Protein 4O3T (pdb70)

GO terms:
  GO:0042802 identical protein binding (F, IPI)
  GO:0005515 protein binding (F, IPI)
  GO:0060665 regulation of branching involved in salivary gland morphogenesis by mesenchymal-epithelial signaling (P, IDA)
  GO:0001837 epithelial to mesenchymal transition (P, TAS)
  GO:2000573 positive regulation of DNA biosynthetic process (P, IDA)
  GO:0005576 extracellular region (C, TAS)
  GO:0031093 platelet alpha granule lumen (C, TAS)
  GO:0035729 cellular response to hepatocyte growth factor stimulus (P, IDA)
  GO:0043410 positive regulation of MAPK cascade (P, IDA)
  GO:0042056 chemoattractant activity (F, IDA)
  GO:1901299 negative regulation of hydrogen peroxide-mediated programmed cell death (P, IDA)
  GO:0030335 positive regulation of cell migration (P, IDA)
  GO:0051897 positive regulation of phosphatidylinositol 3-kinase/protein kinase B signal transduction (P, IDA)
  GO:0060326 cell chemotaxis (P, IDA)
  GO:0048012 hepatocyte growth factor receptor signaling pathway (P, IDA)
  GO:0090201 negative regulation of release of cytochrome c from mitochondria (P, IDA)
  GO:0016020 membrane (C, HDA)

Radius of gyration: 28.94 Å; Cα contacts (8 Å, |Δi|>4): 1956; chains: 3; bounding box: 65×66×99 Å

InterPro domains:
  IPR000001 Kringle [PF00051] (128-206)
  IPR000001 Kringle [PF00051] (211-288)
  IPR000001 Kringle [PF00051] (305-383)
  IPR000001 Kringle [PF00051] (391-469)
  IPR000001 Kringle [PS50070] (127-206)
  IPR000001 Kringle [PS50070] (210-288)
  IPR000001 Kringle [PS50070] (304-383)
  IPR000001 Kringle [PS50070] (390-469)
  IPR000001 Kringle [SM00130] (126-208)
  IPR000001 Kringle [SM00130] (209-290)
  IPR000001 Kringle [SM00130] (303-385)
  IPR000001 Kringle [SM00130] (389-471)
  IPR000001 Kringle [cd00108] (126-207)
  IPR000001 Kringle [cd00108] (208-289)
  IPR000001 Kringle [cd00108] (302-384)
  IPR000001 Kringle [cd00108] (388-470)
  IPR001254 Serine proteases, trypsin domain [PF00089] (499-716)
  IPR001254 Serine proteases, trypsin domain [PS50240] (495-721)
  IPR001254 Serine proteases, trypsin domain [SM00020] (494-716)
  IPR001254 Serine proteases, trypsin domain [cd00190] (495-719)

CATH classification: 2.40.10.10 (+1 more: 2.40.10.10)

Secondary structure (DSSP, 8-state):
--TTEEEEEETTEEEEEEEEEETTEEEEEGGG-S-S-TTSEEEEES-SBTT-TT-TTT-EEEEEEEEEE--TT--EEEEEESSPPPPSSS----B---TT----TT-EEEEEESS----SS---B-EEEEEEEE-HHHHHHHTTTS-PPPTTEEEEE-SSS--B--TT-TT-EEEEE-SSSEEEEEEE---SSS--TT-PEEEEEHHHHHHHHHHHH--/-----EEE-SS-EEEEEE-SSEEEEEETTEEEEEETTT--EEEEEE---EEE-SSS-TTS--SGGGS-SS-EEE---EEEEEEE-SSSSEEEEEESSTTT-EEEEEPPTT-TT--SSEEEEE-----S-TT--TT----SS-EEEEEEEETTEEEEEEEE---S---SS----SEEEEEE-TTSS-EE--SGGGEE---GGGTTTS--EEEEEEEETTEEEEEEEEESSSS-SSEEEEEEEEEEETTEEEEEEEEEEEEEE--EEE-EEEEEEEEPPPHHHHHHTT--TT--EEEEEEEEEPTTSSSEEEEEEEEEEEHHHHHHHHH---EEE-TTTS-TTSTTTS----SPEEESSPEEEE-TTTTTTTTS-EEEEEEEEETTEEEEEEEESSSEEEEEE--SS-----SEEEE--SSPEEEEEEEE--TTT--EEEEEETTEEEEEETT-S-STT--SHHHHHTS-GGG--EEETTEEE-GGG-SSS-EESS-----/-BT-EETT-

Nearest PDB structures (foldseek):
  4o3t-assembly1_A  TM=1.005E+00  e=5.503E-45  Homo sapiens
  7mo9-assembly1_D  TM=9.826E-01  e=7.265E-37  Homo sapiens
  7moa-assembly1_D  TM=9.824E-01  e=1.003E-36  Homo sapiens
  7mo8-assembly1_A  TM=9.771E-01  e=9.504E-37  Homo sapiens
  6lz9-assembly1_B  TM=9.848E-01  e=1.941E-34  Homo sapiens

Foldseek 3Di:
DQQQWKFKAAQNATFEIWGAADQFKTKFFLVSDPDPDQQRIKIWTLAFFRNRPPPPVRIDIFGWDDWADDPPVGRMIITGTPDGHDDDPRHDHFHAAAQPDDDDWFFKWKAKFQFDDVDPDDRRGIDIDIWTWDDQVVLCVLVVVPDRDDPQKTKIGHPQFFDDDDGSSGTTFTWTQDPNGIHGQFTDDDDPDGRDGSRIGITGGRSNCVVVVCVPNVD/DDDFQKDFDPFFFDFWDDDPQWIWTQGKQKTFIAGNPRRHTPDMDGNDQAKDAPVDAPPDHPPVCPVDDGIDTHIWGWQDWDWDVLPQTWIKTWTQPRLGAIKIQHADPPGPRRSDPDIGTQADCDDPDLQDGQRNAAHHVHKDWDWDQDPNWIKIWMAYWFALPDDGSRDDAHTFIWTQDPVNNYIDAQDPQRGFHFPSVQSHQWTKHFADWDADPQKTKTWIKIALASPHLDIAIKIWIAGNDRNHTAPTAIATEFAAAVNDTLGAWQAKEKDFAFQQACVQVVHDRPWIKIKTKGAPPDPSDRDGDFFIFIDIDTVVVVVVVSPDCVKAFDCRRDPNPDPLRVDDSPTHIYHNDHDYDYGQQNRPRGRFRWNAWYWDYQHRWIWIFTWTQQQWTFIFTGHNPYGADTLDIDRRDRATKHRHKDWDQDPNRFAWIWIGGTSMTTTGTPLGDFFQPDQAQVSQLSDDCSVQWWDQPGTIHHCVPRDVNPTDSPDDDPD/DPPDDPPVD

Solvent-accessible surface area: 32444 Å² total; per-residue (Å²): 118,11,4,9,3,0,0,2,11,31,163,141,120,17,45,2,0,1,0,0,12,71,74,21,9,1,0,1,0,84,24,0,12,7,21,162,59,37,176,50,2,56,0,31,0,5,4,43,14,15,113,2,155,81,8,123,192,20,51,35,72,9,82,8,54,81,40,31,77,13,59,183,63,7,14,2,0,0,0,49,2,62,143,81,5,106,74,71,123,80,0,42,49,6,73,24,1,116,105,82,17,108,25,102,80,174,26,75,5,20,0,11,1,10,7,110,12,44,99,182,146,61,86,4,49,0,30,2,0,64,3,88,9,31,25,56,134,104,0,30,115,69,7,178,62,60,26,121,27,90,128,20,16,9,0,0,13,21,113,141,97,23,15,5,23,0,25,16,0,10,0,0,0,0,4,2,106,8,147,173,95,91,23,0,4,0,0,0,8,2,18,48,12,26,24,46,88,71,47,4,24,18,2,2,38,0,4,75,14,1,145,34,0,68,141,36,8,114,150,228,78,175,20,47,84,29,92,3,143,28,63,9,43,20,7,44,49,30,119,125,29,0,0,0,0,1,13,11,54,1,5,0,0,51,26,130,71,1,116,82,70,21,66,40,122,19,2,63,36,12,50,24,118,104,18,115,18,42,106,129,17,80,100,81,48,146,65,123,44,27,92,148,112,63,19,68,10,29,6,8,19,38,8,77,20,0,35,44,0,0,1,6,1,8,23,11,36,62,1,13,0,41,24,0,12,21,48,156,154,96,27,7,26,2,114,83,76,45,72,52,0,47,23,100,68,142,138,105,70,73,44,7,7,2,1,0,2,5,65,101,19,16,46,25,31,35,12,70,44,28,50,7,4,0,0,1,0,0,1,10,30,56,74,75,190,90,87,83,26,51,28,14,1,2,0,1,1,17,0,44,5,36,28,64,0,2,59,33,38,28,106,36,0,44,0,30,6,45,83,122,38,73,91,58,3,28,6,84,18,30,38,13,15,72,9,116,102,53,0,0,0,0,0,6,2,58,70,44,22,127,22,125,48,10,23,0,4,0,1,13,0,38,12,49,9,8,0,0,16,43,1,33,0,0,4,1,34,0,20,31,143,212,56,54,0,15,6,4,36,1,6,44,36,22,77,0,0,25,58,0,4,164,54,31,38,17,61,98,120,17,28,0,1,0,0,0,1,0,41,14,87,121,89,30,29,103,31,86,68,63,0,0,0,0,2,0,1,4,87,75,0,19,76,51,2,109,139,144,134,68,113,22,0,23,1,55,27,23,59,124,103,119,103,38,158,110,227,62,106,117,8,13,11,14,62,92,24,10,85,66,53,0,3,2,85,19,66,11,21,160,37,19,0,20,3,0,0,3,4,30,20,58,84,28,2,0,0,4,0,1,1,29,115,0,82,2,5,0,0,15,1,14,60,99,28,69,40,74,25,3,1,77,23,114,17,37,103,90,53,3,22,61,43,26,27,30,48,84,61,170,122,65,76,11,16,0,0,2,1,1,8,86,42,0,4,33,0,49,0,55,6,16,53,8,199,68,18,171,46,14,75,77,1,50,65,19,11,100,29,11,113,6,0,25,3,127,100,88,3,4,111,63,133,70,19,146,85,57,73,63,48,89,148,105,60,130,144,106,1,29,31,12,91,33,52,144,135

B-factor: mean 66.81, std 19.12, range [35.68, 157.94]

Sequence (727 aa):
NIGWMVSLRYRNKHICGGSLIKESWVLTARQCFPSRDLKDYEAWLGIHDVHGRGDEKCKQVLNVSQLVYGPEGSDLVLMKLARPAVLDDFVSTIDLPNYGSTIPEKTSCSVYGWGYTGLINYDGLLRVAHLYIMGNEKCSQHHRGKVTLNESEICAGAEKIGSGPCEGDYGGPLVCEQHKMRMVLGVIVPGRGCAIPNRPGIFVRVAYYAKWIHKIILTKYQLPNFTAETPIQNVILHEHHIFLGATNYIYVLNEEDLQKVAEYKTGPVLEHPDCFPCQDCSSKANLSGGVWKDNINMALVVDTYYDDQLISCGSVNRGTCQRHVFPHNHTADIQSEVHCIFSPQIEEPSQCPDCVVSALGAKVLSSVKDRFINFFVGNTINSSYFPDHPLHSISVRRLKETKDGFMFLTDQSYIDVLPEFRDSYPIKYVHAFESNNFIYFLTVQRETLDAQTFHTRIIRFCSINSGLHSYMEMPLECILTKEVFNILQAAYVSKPGAQLARQIGASLNDDILFGVFAQSKPDSAEPMDRSAMCAFPIKYVNDFFNKINVRCLQHFYGPNHEHCFNRDEYRTEFTTALQRVDLFMGQFSEVLLTSISTFIKGDLTIANLGTSEGRFMQVVVSRSGPSTPHVNFLLDSHPVSPEVIVEHTLNQNGYTLVITGKKITKIPLNGLGCRHFQSCSQCLSAPPFVQCGWCHDKCVRSEECLSGTWTQQICLPAIVGGYPWWM

Structure (mmCIF, N/CA/C/O backbone):
data_4O3T
#
_entry.id   4O3T
#
_cell.length_a   59.789
_cell.length_b   121.467
_cell.length_c   137.657
_cell.angle_alpha   90.00
_cell.angle_beta   90.00
_cell.angle_gamma   90.00
#
_symmetry.space_group_name_H-M   'P 21 21 21'
#
loop_
_entity.id
_entity.type
_entity.pdbx_description
1 polymer 'Hepatocyte growth factor'
2 polymer 'Hepatocyte growth factor receptor'
3 polymer ZAP.14
4 branched alpha-L-fucopyranose-(1-3)-[2-acetamido-2-deoxy-beta-D-glucopyranose-(1-4)]2-acetamido-2-deoxy-beta-D-glucopyranose
5 non-polymer 'PENTAETHYLENE GLYCOL'
#
loop_
_atom_site.group_PDB
_atom_site.id
_atom_site.type_symbol
_atom_site.label_atom_id
_atom_site.label_alt_id
_atom_site.label_comp_id
_atom_site.label_asym_id
_atom_site.label_entity_id
_atom_site.label_seq_id
_atom_site.pdbx_PDB_ins_code
_atom_site.Cartn_x
_atom_site.Cartn_y
_atom_site.Cartn_z
_atom_site.occupancy
_atom_site.B_iso_or_equiv
_atom_site.auth_seq_id
_atom_site.auth_comp_id
_atom_site.auth_asym_id
_atom_site.auth_atom_id
_atom_site.pdbx_PDB_model_num
ATOM 1 N N . ASN A 1 10 ? -26.335 26.462 14.177 1.00 64.69 504 ASN A N 1
ATOM 2 C CA . ASN A 1 10 ? -25.987 25.042 14.170 1.00 64.45 504 ASN A CA 1
ATOM 3 C C . ASN A 1 10 ? -26.677 24.277 13.024 1.00 66.57 504 ASN A C 1
ATOM 4 O O . ASN A 1 10 ? -27.724 24.707 12.534 1.00 65.99 504 ASN A O 1
ATOM 9 N N . ILE A 1 11 ? -26.069 23.143 12.609 1.00 61.67 505 ILE A N 1
ATOM 10 C CA . ILE A 1 11 ? -26.474 22.281 11.486 1.00 60.66 505 ILE A CA 1
ATOM 11 C C . ILE A 1 11 ? -26.869 20.836 11.895 1.00 62.12 505 ILE A C 1
ATOM 12 O O . ILE A 1 11 ? -26.517 19.874 11.202 1.00 61.51 505 ILE A O 1
ATOM 17 N N . GLY A 1 12 ? -27.637 20.714 12.977 1.00 56.72 506 GLY A N 1
ATOM 18 C CA . GLY A 1 12 ? -28.074 19.437 13.539 1.00 55.69 506 GLY A CA 1
ATOM 19 C C . GLY A 1 12 ? -28.922 18.509 12.685 1.00 57.24 506 GLY A C 1
ATOM 20 O O . GLY A 1 12 ? -29.153 17.360 13.077 1.00 56.97 506 GLY A O 1
ATOM 21 N N . TRP A 1 13 ? -29.388 18.982 11.523 1.00 51.60 507 TRP A N 1
ATOM 22 C CA . TRP A 1 13 ? -30.231 18.212 10.605 1.00 50.75 507 TRP A CA 1
ATOM 23 C C . TRP A 1 13 ? -29.461 17.373 9.581 1.00 52.45 507 TRP A C 1
ATOM 24 O O . TRP A 1 13 ? -30.059 16.499 8.955 1.00 52.07 507 TRP A O 1
ATOM 35 N N . MET A 1 14 ? -28.144 17.613 9.424 1.00 47.72 508 MET A N 1
ATOM 36 C CA . MET A 1 14 ? -27.294 16.874 8.483 1.00 46.89 508 MET A CA 1
ATOM 37 C C . MET A 1 14 ? -27.134 15.401 8.835 1.00 49.94 508 MET A C 1
ATOM 38 O O . MET A 1 14 ? -26.546 15.061 9.862 1.00 50.66 508 MET A O 1
ATOM 43 N N . VAL A 1 15 ? -27.657 14.532 7.972 1.00 44.85 509 VAL A N 1
ATOM 44 C CA . VAL A 1 15 ? -27.579 13.086 8.135 1.00 44.23 509 VAL A CA 1
ATOM 45 C C . VAL A 1 15 ? -26.529 12.543 7.167 1.00 47.57 509 VAL A C 1
ATOM 46 O O . VAL A 1 15 ? -26.322 13.098 6.088 1.00 47.01 509 VAL A O 1
ATOM 50 N N . SER A 1 16 ? -25.840 11.482 7.588 1.00 43.82 510 SER A N 1
ATOM 51 C CA . SER A 1 16 ? -24.858 10.768 6.798 1.00 43.05 510 SER A CA 1
ATOM 52 C C . SER A 1 16 ? -25.396 9.345 6.642 1.00 47.52 510 SER A C 1
ATOM 53 O O . SER A 1 16 ? -25.546 8.632 7.637 1.00 46.68 510 SER A O 1
ATOM 56 N N . LEU A 1 17 ? -25.769 8.965 5.410 1.00 45.09 511 LEU A N 1
ATOM 57 C CA . LEU A 1 17 ? -26.263 7.620 5.125 1.00 45.53 511 LEU A CA 1
ATOM 58 C C . LEU A 1 17 ? -25.071 6.716 4.861 1.00 50.75 511 LEU A C 1
ATOM 59 O O . LEU A 1 17 ? -24.225 7.025 4.016 1.00 50.21 511 LEU A O 1
ATOM 64 N N . ARG A 1 18 ? -25.009 5.604 5.595 1.00 48.45 512 ARG A N 1
ATOM 65 C CA . ARG A 1 18 ? -23.915 4.653 5.491 1.00 48.97 512 ARG A CA 1
ATOM 66 C C . ARG A 1 18 ? -24.348 3.376 4.800 1.00 54.85 512 ARG A C 1
ATOM 67 O O . ARG A 1 18 ? -25.329 2.754 5.212 1.00 54.14 512 ARG A O 1
ATOM 75 N N . TYR A 1 19 ? -23.610 2.987 3.752 1.00 53.39 513 TYR A N 1
ATOM 76 C CA . TYR A 1 19 ? -23.834 1.732 3.040 1.00 54.29 513 TYR A CA 1
ATOM 77 C C . TYR A 1 19 ? -22.615 0.838 3.269 1.00 58.54 513 TYR A C 1
ATOM 78 O O . TYR A 1 19 ? -21.487 1.228 2.943 1.00 58.56 513 TYR A O 1
ATOM 87 N N . ARG A 1 20 ? -22.849 -0.337 3.880 1.00 54.14 514 ARG A N 1
ATOM 88 C CA . ARG A 1 20 ? -21.828 -1.334 4.213 1.00 53.35 514 ARG A CA 1
ATOM 89 C C . ARG A 1 20 ? -20.657 -0.720 5.000 1.00 56.85 514 ARG A C 1
ATOM 90 O O . ARG A 1 20 ? -19.485 -0.890 4.650 1.00 56.79 514 ARG A O 1
ATOM 98 N N . ASN A 1 21 ? -21.019 0.036 6.063 1.00 52.90 515 ASN A N 1
ATOM 99 C CA . ASN A 1 21 ? -20.132 0.738 7.007 1.00 52.58 515 ASN A CA 1
ATOM 100 C C . ASN A 1 21 ? -19.207 1.789 6.371 1.00 55.38 515 ASN A C 1
ATOM 101 O O . ASN A 1 21 ? -18.132 2.090 6.894 1.00 55.06 515 ASN A O 1
ATOM 106 N N . LYS A 1 22 ? -19.676 2.385 5.265 1.00 50.96 516 LYS A N 1
ATOM 107 C CA . LYS A 1 22 ? -18.987 3.413 4.492 1.00 50.07 516 LYS A CA 1
ATOM 108 C C . LYS A 1 22 ? -20.021 4.482 4.100 1.00 52.65 516 LYS A C 1
ATOM 109 O O . LYS A 1 22 ? -21.117 4.127 3.653 1.00 51.77 516 LYS A O 1
ATOM 115 N N . HIS A 1 23 ? -19.681 5.780 4.297 1.00 48.48 517 HIS A N 1
ATOM 116 C CA . HIS A 1 23 ? -20.543 6.915 3.950 1.00 48.12 517 HIS A CA 1
ATOM 117 C C . HIS A 1 23 ? -20.811 6.932 2.457 1.00 52.64 517 HIS A C 1
ATOM 118 O O . HIS A 1 23 ? -19.869 6.965 1.659 1.00 52.66 517 HIS A O 1
ATOM 125 N N . ILE A 1 24 ? -22.095 6.917 2.084 1.00 49.33 518 ILE A N 1
ATOM 126 C CA . ILE A 1 24 ? -22.515 6.928 0.684 1.00 49.24 518 ILE A CA 1
ATOM 127 C C . ILE A 1 24 ? -23.221 8.237 0.297 1.00 52.81 518 ILE A C 1
ATOM 128 O O . ILE A 1 24 ? -22.993 8.749 -0.801 1.00 52.69 518 ILE A O 1
ATOM 133 N N . CYS A 1 25 ? -24.068 8.773 1.198 1.00 48.40 519 CYS A N 1
ATOM 134 C CA . CYS A 1 25 ? -24.891 9.941 0.916 1.00 47.70 519 CYS A CA 1
ATOM 135 C C . CYS A 1 25 ? -25.177 10.818 2.110 1.00 49.84 519 CYS A C 1
ATOM 136 O O . CYS A 1 25 ? -25.143 10.364 3.253 1.00 49.20 519 CYS A O 1
ATOM 139 N N . GLY A 1 26 ? -25.559 12.053 1.802 1.00 45.12 520 GLY A N 1
ATOM 140 C CA . GLY A 1 26 ? -26.030 13.039 2.761 1.00 44.12 520 GLY A CA 1
ATOM 141 C C . GLY A 1 26 ? -27.547 12.990 2.806 1.00 46.20 520 GLY A C 1
ATOM 142 O O . GLY A 1 26 ? -28.184 12.387 1.932 1.00 44.94 520 GLY A O 1
ATOM 143 N N . GLY A 1 27 ? -28.121 13.600 3.838 1.00 41.93 521 GLY A N 1
ATOM 144 C CA . GLY A 1 27 ? -29.563 13.636 4.041 1.00 41.27 521 GLY A CA 1
ATOM 145 C C . GLY A 1 27 ? -29.988 14.725 4.993 1.00 44.30 521 GLY A C 1
ATOM 146 O O . GLY A 1 27 ? -29.158 15.267 5.724 1.00 43.71 521 GLY A O 1
ATOM 147 N N . SER A 1 28 ? -31.287 15.048 4.994 1.00 41.01 522 SER A N 1
ATOM 148 C CA . SER A 1 28 ? -31.834 16.091 5.859 1.00 40.89 522 SER A CA 1
ATOM 149 C C . SER A 1 28 ? -32.922 15.554 6.774 1.00 44.91 522 SER A C 1
ATOM 150 O O . SER A 1 28 ? -33.890 14.953 6.292 1.00 44.30 522 SER A O 1
ATOM 153 N N . LEU A 1 29 ? -32.760 15.772 8.099 1.00 41.53 523 LEU A N 1
ATOM 154 C CA . LEU A 1 29 ? -33.744 15.363 9.099 1.00 41.36 523 LEU A CA 1
ATOM 155 C C . LEU A 1 29 ? -34.844 16.415 9.100 1.00 45.19 523 LEU A C 1
ATOM 156 O O . LEU A 1 29 ? -34.618 17.542 9.526 1.00 44.43 523 LEU A O 1
ATOM 161 N N . ILE A 1 30 ? -36.005 16.063 8.546 1.00 42.63 524 ILE A N 1
ATOM 162 C CA . ILE A 1 30 ? -37.158 16.958 8.411 1.00 42.81 524 ILE A CA 1
ATOM 163 C C . ILE A 1 30 ? -38.217 16.723 9.493 1.00 47.87 524 ILE A C 1
ATOM 164 O O . ILE A 1 30 ? -39.017 17.617 9.771 1.00 47.47 524 ILE A O 1
ATOM 169 N N . LYS A 1 31 ? -38.203 15.515 10.094 1.00 45.55 525 LYS A N 1
ATOM 170 C CA . LYS A 1 31 ? -39.046 15.054 11.204 1.00 45.90 525 LYS A CA 1
ATOM 171 C C . LYS A 1 31 ? -38.255 14.004 11.998 1.00 51.50 525 LYS A C 1
ATOM 172 O O . LYS A 1 31 ? -37.402 13.330 11.423 1.00 51.97 525 LYS A O 1
ATOM 178 N N . GLU A 1 32 ? -38.521 13.876 13.307 1.00 48.89 526 GLU A N 1
ATOM 179 C CA . GLU A 1 32 ? -37.819 12.975 14.246 1.00 49.10 526 GLU A CA 1
ATOM 180 C C . GLU A 1 32 ? -37.522 11.541 13.770 1.00 53.28 526 GLU A C 1
ATOM 181 O O . GLU A 1 32 ? -36.516 10.966 14.187 1.00 52.88 526 GLU A O 1
ATOM 187 N N . SER A 1 33 ? -38.382 10.974 12.903 1.00 49.76 527 SER A N 1
ATOM 188 C CA . SER A 1 33 ? -38.220 9.620 12.358 1.00 49.20 527 SER A CA 1
ATOM 189 C C . SER A 1 33 ? -38.088 9.624 10.814 1.00 51.90 527 SER A C 1
ATOM 190 O O . SER A 1 33 ? -38.016 8.551 10.208 1.00 51.44 527 SER A O 1
ATOM 193 N N . TRP A 1 34 ? -38.045 10.828 10.188 1.00 47.35 528 TRP A N 1
ATOM 194 C CA . TRP A 1 34 ? -38.003 10.999 8.731 1.00 46.49 528 TRP A CA 1
ATOM 195 C C . TRP A 1 34 ? -36.815 11.784 8.178 1.00 48.67 528 TRP A C 1
ATOM 196 O O . TRP A 1 34 ? -36.580 12.936 8.565 1.00 47.41 528 TRP A O 1
ATOM 207 N N . VAL A 1 35 ? -36.111 11.161 7.208 1.00 44.53 529 VAL A N 1
ATOM 208 C CA . VAL A 1 35 ? -34.932 11.705 6.526 1.00 43.56 529 VAL A CA 1
ATOM 209 C C . VAL A 1 35 ? -35.216 11.872 5.025 1.00 46.01 529 VAL A C 1
ATOM 210 O O . VAL A 1 35 ? -35.636 10.922 4.355 1.00 44.89 529 VAL A O 1
ATOM 214 N N . LEU A 1 36 ? -34.982 13.089 4.511 1.00 42.28 530 LEU A N 1
ATOM 215 C CA . LEU A 1 36 ? -35.165 13.430 3.103 1.00 41.85 530 LEU A CA 1
ATOM 216 C C . LEU A 1 36 ? -33.823 13.310 2.360 1.00 45.89 530 LEU A C 1
ATOM 217 O O . LEU A 1 36 ? -32.878 14.065 2.631 1.00 45.37 530 LEU A O 1
ATOM 222 N N . THR A 1 37 ? -33.748 12.335 1.435 1.00 42.40 531 THR A N 1
ATOM 223 C CA . THR A 1 37 ? -32.554 12.038 0.635 1.00 42.04 531 THR A CA 1
ATOM 224 C C . THR A 1 37 ? -32.875 11.823 -0.865 1.00 45.94 531 THR A C 1
ATOM 225 O O . THR A 1 37 ? -33.953 12.215 -1.316 1.00 45.56 531 THR A O 1
ATOM 229 N N . ALA A 1 38 ? -31.930 11.234 -1.629 1.00 42.72 532 ALA A N 1
ATOM 230 C CA . ALA A 1 38 ? -32.052 10.948 -3.063 1.00 42.37 532 ALA A CA 1
ATOM 231 C C . ALA A 1 38 ? -32.010 9.435 -3.354 1.00 46.58 532 ALA A C 1
ATOM 232 O O . ALA A 1 38 ? -31.367 8.682 -2.610 1.00 45.35 532 ALA A O 1
ATOM 234 N N . ARG A 1 39 ? -32.724 8.997 -4.427 1.00 43.77 533 ARG A N 1
ATOM 235 C CA . ARG A 1 39 ? -32.831 7.593 -4.857 1.00 43.59 533 ARG A CA 1
ATOM 236 C C . ARG A 1 39 ? -31.501 6.952 -5.241 1.00 47.59 533 ARG A C 1
ATOM 237 O O . ARG A 1 39 ? -31.330 5.746 -5.057 1.00 47.47 533 ARG A O 1
ATOM 245 N N . GLN A 1 40 ? -30.555 7.769 -5.730 1.00 44.29 534 GLN A N 1
ATOM 246 C CA . GLN A 1 40 ? -29.213 7.378 -6.173 1.00 44.44 534 GLN A CA 1
ATOM 247 C C . GLN A 1 40 ? -28.339 6.786 -5.062 1.00 50.51 534 GLN A C 1
ATOM 248 O O . GLN A 1 40 ? -27.325 6.150 -5.351 1.00 50.95 534 GLN A O 1
ATOM 254 N N . CYS A 1 41 ? -28.757 6.973 -3.806 1.00 48.11 535 CYS A N 1
ATOM 255 C CA . CYS A 1 41 ? -28.086 6.542 -2.582 1.00 48.43 535 CYS A CA 1
ATOM 256 C C . CYS A 1 41 ? -28.425 5.110 -2.182 1.00 53.58 535 CYS A C 1
ATOM 257 O O . CYS A 1 41 ? -27.969 4.663 -1.128 1.00 53.39 535 CYS A O 1
ATOM 260 N N . PHE A 1 42 ? -29.242 4.404 -2.978 1.00 51.06 536 PHE A N 1
ATOM 261 C CA . PHE A 1 42 ? -29.677 3.066 -2.598 1.00 51.47 536 PHE A CA 1
ATOM 262 C C . PHE A 1 42 ? -29.314 1.936 -3.561 1.00 56.39 536 PHE A C 1
ATOM 263 O O . PHE A 1 42 ? -30.167 1.520 -4.348 1.00 56.47 536 PHE A O 1
ATOM 271 N N . PRO A 1 43 ? -28.066 1.402 -3.504 1.00 53.45 537 PRO A N 1
ATOM 272 C CA . PRO A 1 43 ? -27.707 0.287 -4.402 1.00 53.66 537 PRO A CA 1
ATOM 273 C C . PRO A 1 43 ? -28.411 -1.029 -4.055 1.00 58.99 537 PRO A C 1
ATOM 274 O O . PRO A 1 43 ? -28.857 -1.737 -4.954 1.00 58.76 537 PRO A O 1
ATOM 278 N N . SER A 1 44 ? -28.534 -1.341 -2.758 1.00 56.41 538 SER A N 1
ATOM 279 C CA . SER A 1 44 ? -29.186 -2.553 -2.266 1.00 56.69 538 SER A CA 1
ATOM 280 C C . SER A 1 44 ? -30.641 -2.270 -1.854 1.00 61.39 538 SER A C 1
ATOM 281 O O . SER A 1 44 ? -30.965 -1.148 -1.462 1.00 60.73 538 SER A O 1
ATOM 284 N N . ARG A 1 45 ? -31.514 -3.289 -1.942 1.00 58.79 539 ARG A N 1
ATOM 285 C CA . ARG A 1 45 ? -32.917 -3.170 -1.525 1.00 59.00 539 ARG A CA 1
ATOM 286 C C . ARG A 1 45 ? -33.070 -3.696 -0.087 1.00 62.53 539 ARG A C 1
ATOM 287 O O . ARG A 1 45 ? -34.157 -3.635 0.496 1.00 61.58 539 ARG A O 1
ATOM 295 N N . ASP A 1 46 ? -31.956 -4.196 0.482 1.00 59.45 540 ASP A N 1
ATOM 296 C CA . ASP A 1 46 ? -31.882 -4.722 1.835 1.00 59.68 540 ASP A CA 1
ATOM 297 C C . ASP A 1 46 ? -31.508 -3.594 2.792 1.00 63.87 540 ASP A C 1
ATOM 298 O O . ASP A 1 46 ? -30.373 -3.109 2.777 1.00 63.54 540 ASP A O 1
ATOM 303 N N . LEU A 1 47 ? -32.479 -3.176 3.621 1.00 60.40 541 LEU A N 1
ATOM 304 C CA . LEU A 1 47 ? -32.339 -2.077 4.584 1.00 59.93 541 LEU A CA 1
ATOM 305 C C . LEU A 1 47 ? -31.442 -2.375 5.810 1.00 63.99 541 LEU A C 1
ATOM 306 O O . LEU A 1 47 ? -31.261 -1.505 6.673 1.00 63.20 541 LEU A O 1
ATOM 311 N N . LYS A 1 48 ? -30.870 -3.590 5.870 1.00 61.04 542 LYS A N 1
ATOM 312 C CA . LYS A 1 48 ? -29.961 -4.015 6.936 1.00 61.03 542 LYS A CA 1
ATOM 313 C C . LYS A 1 48 ? -28.547 -3.479 6.674 1.00 63.94 542 LYS A C 1
ATOM 314 O O . LYS A 1 48 ? -27.825 -3.175 7.624 1.00 63.03 542 LYS A O 1
ATOM 320 N N . ASP A 1 49 ? -28.172 -3.337 5.379 1.00 60.32 543 ASP A N 1
ATOM 321 C CA . ASP A 1 49 ? -26.868 -2.824 4.930 1.00 59.98 543 ASP A CA 1
ATOM 322 C C . ASP A 1 49 ? -26.741 -1.307 5.125 1.00 61.08 543 ASP A C 1
ATOM 323 O O . ASP A 1 49 ? -25.643 -0.762 4.962 1.00 60.20 543 ASP A O 1
ATOM 328 N N . TYR A 1 50 ? -27.867 -0.633 5.457 1.00 55.70 544 TYR A N 1
ATOM 329 C CA . TYR A 1 50 ? -27.936 0.811 5.673 1.00 54.52 544 TYR A CA 1
ATOM 330 C C . TYR A 1 50 ? -27.987 1.199 7.142 1.00 57.64 544 TYR A C 1
ATOM 331 O O . TYR A 1 50 ? -28.555 0.485 7.977 1.00 56.89 544 TYR A O 1
ATOM 340 N N . GLU A 1 51 ? -27.411 2.372 7.434 1.00 53.51 545 GLU A N 1
ATOM 341 C CA . GLU A 1 51 ? -27.354 2.987 8.753 1.00 52.55 545 GLU A CA 1
ATOM 342 C C . GLU A 1 51 ? -27.372 4.513 8.584 1.00 54.14 545 GLU A C 1
ATOM 343 O O . GLU A 1 51 ? -26.816 5.038 7.615 1.00 53.21 545 GLU A O 1
ATOM 349 N N . ALA A 1 52 ? -28.035 5.214 9.508 1.00 49.35 546 ALA A N 1
ATOM 350 C CA . ALA A 1 52 ? -28.116 6.670 9.498 1.00 48.47 546 ALA A CA 1
ATOM 351 C C . ALA A 1 52 ? -27.383 7.243 10.713 1.00 52.01 546 ALA A C 1
ATOM 352 O O . ALA A 1 52 ? -27.652 6.849 11.851 1.00 51.44 546 ALA A O 1
ATOM 354 N N . TRP A 1 53 ? -26.428 8.144 10.461 1.00 48.21 547 TRP A N 1
ATOM 355 C CA . TRP A 1 53 ? -25.641 8.786 11.506 1.00 47.76 547 TRP A CA 1
ATOM 356 C C . TRP A 1 53 ? -26.062 10.226 11.655 1.00 51.05 547 TRP A C 1
ATOM 357 O O . TRP A 1 53 ? -26.125 10.964 10.667 1.00 49.54 547 TRP A O 1
ATOM 368 N N . LEU A 1 54 ? -26.347 10.621 12.902 1.00 48.50 548 LEU A N 1
ATOM 369 C CA . LEU A 1 54 ? -26.792 11.968 13.244 1.00 48.73 548 LEU A CA 1
ATOM 370 C C . LEU A 1 54 ? -25.895 12.602 14.307 1.00 52.19 548 LEU A C 1
ATOM 371 O O . LEU A 1 54 ? -25.229 11.884 15.050 1.00 51.98 548 LEU A O 1
ATOM 376 N N . GLY A 1 55 ? -25.874 13.933 14.346 1.00 48.21 549 GLY A N 1
ATOM 377 C CA . GLY A 1 55 ? -25.094 14.710 15.305 1.00 47.84 549 GLY A CA 1
ATOM 378 C C . GLY A 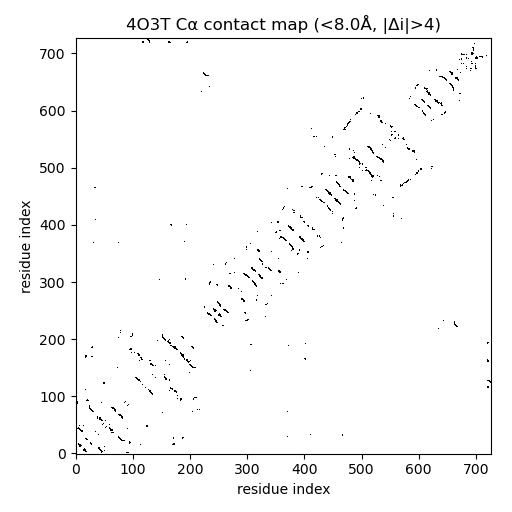1 55 ? -23.594 14.623 15.131 1.00 52.22 549 GLY A C 1
ATOM 379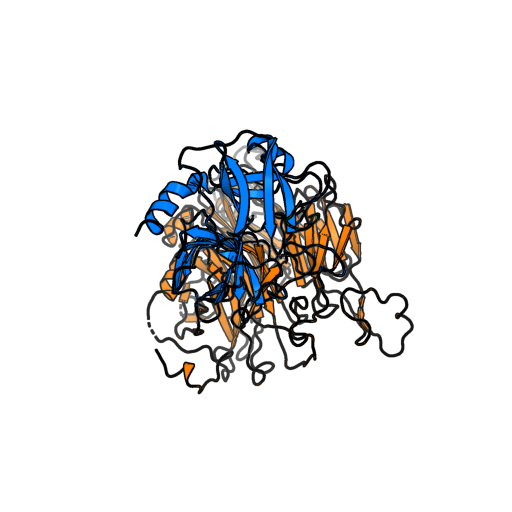 O O . GLY A 1 55 ? -22.853 14.707 16.114 1.00 52.55 549 GLY A O 1
ATOM 380 N N . ILE A 1 56 ? -23.137 14.476 13.879 1.00 48.36 550 ILE A N 1
ATOM 381 C CA . ILE A 1 56 ? -21.717 14.370 13.539 1.00 47.76 550 ILE A CA 1
ATOM 382 C C . ILE A 1 56 ? -21.231 15.543 12.683 1.00 51.75 550 ILE A C 1
ATOM 383 O O . ILE A 1 56 ? -22.008 16.120 11.926 1.00 51.58 550 ILE A O 1
ATOM 388 N N . HIS A 1 57 ? -19.949 15.890 12.812 1.00 48.69 551 HIS A N 1
ATOM 389 C CA . HIS A 1 57 ? -19.290 16.936 12.032 1.00 49.11 551 HIS A CA 1
ATOM 390 C C . HIS A 1 57 ? -18.272 16.254 11.129 1.00 52.75 551 HIS A C 1
ATOM 391 O O . HIS A 1 57 ? -18.084 16.670 9.983 1.00 52.07 551 HIS A O 1
ATOM 398 N N . ASP A 1 58 ? -17.628 15.189 11.655 1.00 49.11 552 ASP A N 1
ATOM 399 C CA . ASP A 1 58 ? -16.645 14.371 10.949 1.00 48.30 552 ASP A CA 1
ATOM 400 C C . ASP A 1 58 ? -17.346 13.154 10.365 1.00 50.62 552 ASP A C 1
ATOM 401 O O . ASP A 1 58 ? -18.180 12.551 11.041 1.00 49.53 552 ASP A O 1
ATOM 406 N N . VAL A 1 59 ? -16.989 12.792 9.118 1.00 47.28 553 VAL A N 1
ATOM 407 C CA . VAL A 1 59 ? -17.530 11.650 8.371 1.00 47.33 553 VAL A CA 1
ATOM 408 C C . VAL A 1 59 ? -17.412 10.316 9.132 1.00 52.84 553 VAL A C 1
ATOM 409 O O . VAL A 1 59 ? -18.368 9.546 9.151 1.00 53.12 553 VAL A O 1
ATOM 413 N N . HIS A 1 60 ? -16.271 10.084 9.799 1.00 49.79 554 HIS A N 1
ATOM 414 C CA . HIS A 1 60 ? -16.008 8.878 10.576 1.00 49.69 554 HIS A CA 1
ATOM 415 C C . HIS A 1 60 ? -16.502 8.997 12.022 1.00 54.67 554 HIS A C 1
ATOM 416 O O . HIS A 1 60 ? -16.343 8.055 12.791 1.00 54.06 554 HIS A O 1
ATOM 423 N N . GLY A 1 61 ? -17.109 10.137 12.360 1.00 52.80 555 GLY A N 1
ATOM 424 C CA . GLY A 1 61 ? -17.657 10.435 13.684 1.00 53.50 555 GLY A CA 1
ATOM 425 C C . GLY A 1 61 ? -16.646 10.424 14.817 1.00 58.79 555 GLY A C 1
ATOM 426 O O . GLY A 1 61 ? -16.966 9.994 15.931 1.00 58.77 555 GLY A O 1
ATOM 427 N N . ARG A 1 62 ? -15.431 10.932 14.542 1.00 55.40 556 ARG A N 1
ATOM 428 C CA . ARG A 1 62 ? -14.292 10.933 15.454 1.00 55.35 556 ARG A CA 1
ATOM 429 C C . ARG A 1 62 ? -14.383 11.732 16.762 1.00 61.90 556 ARG A C 1
ATOM 430 O O . ARG A 1 62 ? -14.264 11.141 17.847 1.00 61.83 556 ARG A O 1
ATOM 438 N N . GLY A 1 63 ? -14.560 13.048 16.662 1.00 59.45 557 GLY A N 1
ATOM 439 C CA . GLY A 1 63 ? -14.628 13.902 17.845 1.00 59.46 557 GLY A CA 1
ATOM 440 C C . GLY A 1 63 ? -16.027 14.247 18.307 1.00 63.30 557 GLY A C 1
ATOM 441 O O . GLY A 1 63 ? -16.237 15.313 18.893 1.00 62.58 557 GLY A O 1
ATOM 442 N N . ASP A 1 64 ? -16.998 13.358 18.043 1.00 60.73 558 ASP A N 1
ATOM 443 C CA . ASP A 1 64 ? -18.396 13.594 18.407 1.00 61.16 558 ASP A CA 1
ATOM 444 C C . ASP A 1 64 ? -19.165 12.343 18.856 1.00 64.96 558 ASP A C 1
ATOM 445 O O . ASP A 1 64 ? -20.327 12.166 18.489 1.00 64.13 558 ASP A O 1
ATOM 450 N N . GLU A 1 65 ? -18.528 11.508 19.702 1.00 61.93 559 GLU A N 1
ATOM 451 C CA . GLU A 1 65 ? -19.144 10.304 20.260 1.00 62.06 559 GLU A CA 1
ATOM 452 C C . GLU A 1 65 ? -20.178 10.668 21.339 1.00 66.82 559 GLU A C 1
ATOM 453 O O . GLU A 1 65 ? -21.107 9.896 21.599 1.00 66.36 559 GLU A O 1
ATOM 459 N N . LYS A 1 66 ? -20.025 11.869 21.935 1.00 63.69 560 LYS A N 1
ATOM 460 C CA . LYS A 1 66 ? -20.916 12.439 22.946 1.00 63.47 560 LYS A CA 1
ATOM 461 C C . LYS A 1 66 ? -22.206 12.992 22.292 1.00 67.09 560 LYS A C 1
ATOM 462 O O . LYS A 1 66 ? -23.146 13.343 23.006 1.00 67.21 560 LYS A O 1
ATOM 468 N N . CYS A 1 67 ? -22.247 13.065 20.942 1.00 62.91 561 CYS A N 1
ATOM 469 C CA . CYS A 1 67 ? -23.376 13.600 20.171 1.00 62.37 561 CYS A CA 1
ATOM 470 C C . CYS A 1 67 ? -23.957 12.584 19.188 1.00 61.39 561 CYS A C 1
ATOM 471 O O . CYS A 1 67 ? -25.166 12.581 18.970 1.00 60.07 561 CYS A O 1
ATOM 474 N N . LYS A 1 68 ? -23.086 11.751 18.580 1.00 55.49 562 LYS A N 1
ATOM 475 C CA . LYS A 1 68 ? -23.400 10.713 17.592 1.00 54.08 562 LYS A CA 1
ATOM 476 C C . LYS A 1 68 ? -24.633 9.881 17.937 1.00 55.53 562 LYS A C 1
ATOM 477 O O . LYS A 1 68 ? -24.723 9.326 19.036 1.00 55.21 562 LYS A O 1
ATOM 483 N N . GLN A 1 69 ? -25.575 9.800 16.979 1.00 50.37 563 GLN A N 1
ATOM 484 C CA . GLN A 1 69 ? -26.824 9.049 17.091 1.00 49.08 563 GLN A CA 1
ATOM 485 C C . GLN A 1 69 ? -26.969 8.084 15.926 1.00 52.47 563 GLN A C 1
ATOM 486 O O . GLN A 1 69 ? -27.532 8.435 14.889 1.00 52.51 563 GLN A O 1
ATOM 492 N N . VAL A 1 70 ? -26.445 6.870 16.093 1.00 48.66 564 VAL A N 1
ATOM 493 C CA . VAL A 1 70 ? -26.525 5.827 15.072 1.00 48.59 564 VAL A CA 1
ATOM 494 C C . VAL A 1 70 ? -27.919 5.196 15.057 1.00 51.84 564 VAL A C 1
ATOM 495 O O . VAL A 1 70 ? -28.440 4.825 16.110 1.00 51.43 564 VAL A O 1
ATOM 499 N N . LEU A 1 71 ? -28.544 5.135 13.874 1.00 48.27 565 LEU A N 1
ATOM 500 C CA . LEU A 1 71 ? -29.898 4.598 13.715 1.00 48.15 565 LEU A CA 1
ATOM 501 C C . LEU A 1 71 ? -30.023 3.688 12.495 1.00 51.96 565 LEU A C 1
ATOM 502 O O . LEU A 1 71 ? -29.296 3.871 11.521 1.00 51.93 565 LEU A O 1
ATOM 507 N N . ASN A 1 72 ? -30.943 2.705 12.557 1.00 47.88 566 ASN A N 1
ATOM 508 C CA . ASN A 1 72 ? -31.227 1.773 11.463 1.00 47.18 566 ASN A CA 1
ATOM 509 C C . ASN A 1 72 ? -32.360 2.320 10.598 1.00 50.04 566 ASN A C 1
ATOM 510 O O . ASN A 1 72 ? -33.147 3.140 11.073 1.00 49.22 566 ASN A O 1
ATOM 515 N N . VAL A 1 73 ? -32.451 1.856 9.336 1.00 46.32 567 VAL A N 1
ATOM 516 C CA . VAL A 1 73 ? -33.493 2.278 8.393 1.00 45.76 567 VAL A CA 1
ATOM 517 C C . VAL A 1 73 ? -34.578 1.201 8.301 1.00 49.73 567 VAL A C 1
ATOM 518 O O . VAL A 1 73 ? -34.284 0.066 7.931 1.00 49.06 567 VAL A O 1
ATOM 522 N N . SER A 1 74 ? -35.822 1.561 8.655 1.00 47.27 568 SER A N 1
ATOM 523 C CA . SER A 1 74 ? -36.966 0.644 8.665 1.00 47.70 568 SER A CA 1
ATOM 524 C C . SER A 1 74 ? -37.801 0.632 7.390 1.00 53.28 568 SER A C 1
ATOM 525 O O . SER A 1 74 ? -38.246 -0.439 6.980 1.00 52.45 568 SER A O 1
ATOM 528 N N . GLN A 1 75 ? -38.025 1.812 6.771 1.00 51.63 569 GLN A N 1
ATOM 529 C CA . GLN A 1 75 ? -38.809 1.949 5.530 1.00 51.72 569 GLN A CA 1
ATOM 530 C C . GLN A 1 75 ? -38.125 2.863 4.528 1.00 55.52 569 GLN A C 1
ATOM 531 O O . GLN A 1 75 ? -37.365 3.752 4.916 1.00 55.13 569 GLN A O 1
ATOM 537 N N . LEU A 1 76 ? -38.476 2.689 3.244 1.00 52.31 570 LEU A N 1
ATOM 538 C CA . LEU A 1 76 ? -38.014 3.488 2.114 1.00 52.20 570 LEU A CA 1
ATOM 539 C C . LEU A 1 76 ? -39.230 3.874 1.279 1.00 55.68 570 LEU A C 1
ATOM 540 O O . LEU A 1 76 ? -39.896 3.001 0.718 1.00 55.34 570 LEU A O 1
ATOM 545 N N . VAL A 1 77 ? -39.556 5.175 1.258 1.00 51.86 571 VAL A N 1
ATOM 546 C CA . VAL A 1 77 ? -40.717 5.708 0.548 1.00 51.37 571 VAL A CA 1
ATOM 547 C C . VAL A 1 77 ? -40.251 6.552 -0.641 1.00 55.55 571 VAL A C 1
ATOM 548 O O . VAL A 1 77 ? -39.728 7.647 -0.450 1.00 55.57 571 VAL A O 1
ATOM 552 N N . TYR A 1 78 ? -40.424 6.030 -1.863 1.00 52.40 572 TYR A N 1
ATOM 553 C CA . TYR A 1 78 ? -40.019 6.705 -3.096 1.00 52.70 572 TYR A CA 1
ATOM 554 C C . TYR A 1 78 ? -41.034 7.754 -3.547 1.00 57.55 572 TYR A C 1
ATOM 555 O O . TYR A 1 78 ? -42.240 7.484 -3.590 1.00 56.66 572 TYR A O 1
ATOM 564 N N . GLY A 1 79 ? -40.520 8.929 -3.907 1.00 55.36 573 GLY A N 1
ATOM 565 C CA . GLY A 1 79 ? -41.312 10.055 -4.390 1.00 55.56 573 GLY A CA 1
ATOM 566 C C . GLY A 1 79 ? -41.878 9.853 -5.781 1.00 60.20 573 GLY A C 1
ATOM 567 O O . GLY A 1 79 ? -41.553 8.856 -6.428 1.00 59.69 573 GLY A O 1
ATOM 568 N N . PRO A 1 80 ? -42.705 10.795 -6.300 1.00 57.48 574 PRO A N 1
ATOM 569 C CA . PRO A 1 80 ? -43.250 10.626 -7.662 1.00 57.67 574 PRO A CA 1
ATOM 570 C C . PRO 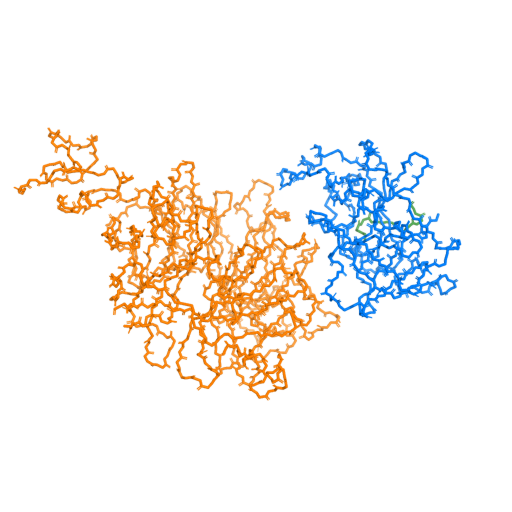A 1 80 ? -42.178 10.422 -8.736 1.00 63.83 574 PRO A C 1
ATOM 571 O O . PRO A 1 80 ? -41.054 10.908 -8.584 1.00 63.84 574 PRO A O 1
ATOM 575 N N . GLU A 1 81 ? -42.527 9.667 -9.803 1.00 61.65 575 GLU A N 1
ATOM 576 C CA . GLU A 1 81 ? -41.681 9.289 -10.943 1.00 61.88 575 GLU A CA 1
ATOM 577 C C . GLU A 1 81 ? -40.603 10.315 -11.339 1.00 65.69 575 GLU A C 1
ATOM 578 O O . GLU A 1 81 ? -39.421 9.960 -11.420 1.00 65.45 575 GLU A O 1
ATOM 584 N N . GLY A 1 82 ? -41.017 11.568 -11.542 1.00 61.60 576 GLY A N 1
ATOM 585 C CA . GLY A 1 82 ? -40.129 12.666 -11.917 1.00 61.13 576 GLY A CA 1
ATOM 586 C C . GLY A 1 82 ? -39.027 12.968 -10.916 1.00 63.65 576 GLY A C 1
ATOM 587 O O . GLY A 1 82 ? -37.868 13.122 -11.310 1.00 63.12 576 GLY A O 1
ATOM 588 N N . SER A 1 83 ? -39.382 13.055 -9.609 1.00 58.99 577 SER A N 1
ATOM 589 C CA . SER A 1 83 ? -38.450 13.332 -8.512 1.00 57.88 577 SER A CA 1
ATOM 590 C C . SER A 1 83 ? -37.478 12.197 -8.294 1.00 61.70 577 SER A C 1
ATOM 591 O O . SER A 1 83 ? -37.846 11.021 -8.426 1.00 62.88 577 SER A O 1
ATOM 594 N N . ASP A 1 84 ? -36.256 12.549 -7.891 1.00 55.70 578 ASP A N 1
ATOM 595 C CA . ASP A 1 84 ? -35.229 11.576 -7.545 1.00 54.25 578 ASP A CA 1
ATOM 596 C C . ASP A 1 84 ? -35.165 11.482 -6.014 1.00 53.08 578 ASP A C 1
ATOM 597 O O . ASP A 1 84 ? -34.175 11.013 -5.464 1.00 51.86 578 ASP A O 1
ATOM 602 N N . LEU A 1 85 ? -36.253 11.915 -5.339 1.00 47.13 579 LEU A N 1
ATOM 603 C CA . LEU A 1 85 ? -36.422 11.951 -3.886 1.00 45.93 579 LEU A CA 1
ATOM 604 C C . LEU A 1 85 ? -36.852 10.623 -3.303 1.00 49.21 579 LEU A C 1
ATOM 605 O O . LEU A 1 85 ? -37.532 9.830 -3.962 1.00 48.48 579 LEU A O 1
ATOM 610 N N . VAL A 1 86 ? -36.496 10.421 -2.027 1.00 45.74 580 VAL A N 1
ATOM 611 C CA . VAL A 1 86 ? -36.851 9.255 -1.224 1.00 45.55 580 VAL A CA 1
ATOM 612 C C . VAL A 1 86 ? -36.917 9.651 0.255 1.00 48.41 580 VAL A C 1
ATOM 613 O O . VAL A 1 86 ? -35.985 10.262 0.778 1.00 47.50 580 VAL A O 1
ATOM 617 N N . LEU A 1 87 ? -38.055 9.357 0.897 1.00 45.41 581 LEU A N 1
ATOM 618 C CA . LEU A 1 87 ? -38.244 9.602 2.320 1.00 45.48 581 LEU A CA 1
ATOM 619 C C . LEU A 1 87 ? -37.844 8.340 3.042 1.00 50.41 581 LEU A C 1
ATOM 620 O O . LEU A 1 87 ? -38.317 7.249 2.714 1.00 49.69 581 LEU A O 1
ATOM 625 N N . MET A 1 88 ? -36.896 8.484 3.961 1.00 48.55 582 MET A N 1
ATOM 626 C CA . MET A 1 88 ? -36.291 7.387 4.699 1.00 49.23 582 MET A CA 1
ATOM 627 C C . MET A 1 88 ? -36.758 7.350 6.151 1.00 54.00 582 MET A C 1
ATOM 628 O O . MET A 1 88 ? -36.536 8.311 6.900 1.00 53.22 582 MET A O 1
ATOM 633 N N . LYS A 1 89 ? -37.412 6.236 6.543 1.00 51.46 583 LYS A N 1
ATOM 634 C CA . LYS A 1 89 ? -37.900 6.065 7.910 1.00 51.39 583 LYS A CA 1
ATOM 635 C C . LYS A 1 89 ? -36.875 5.374 8.785 1.00 55.81 583 LYS A C 1
ATOM 636 O O . LYS A 1 89 ? -36.328 4.333 8.411 1.00 55.43 583 LYS A O 1
ATOM 642 N N . LEU A 1 90 ? -36.607 5.981 9.947 1.00 52.49 584 LEU A N 1
ATOM 643 C CA . LEU A 1 90 ? -35.664 5.484 10.941 1.00 52.57 584 LEU A CA 1
ATOM 644 C C . LEU A 1 90 ? -36.412 4.520 11.861 1.00 58.60 584 LEU A C 1
ATOM 645 O O . LEU A 1 90 ? -37.531 4.827 12.295 1.00 58.86 584 LEU A O 1
ATOM 650 N N . ALA A 1 91 ? -35.792 3.354 12.157 1.00 55.76 585 ALA A N 1
ATOM 651 C CA . ALA A 1 91 ? -36.331 2.279 13.005 1.00 55.56 585 ALA A CA 1
ATOM 652 C C . ALA A 1 91 ? -36.718 2.733 14.418 1.00 60.22 585 ALA A C 1
ATOM 653 O O . ALA A 1 91 ? -37.473 2.047 15.110 1.00 59.79 585 ALA A O 1
ATOM 655 N N . ARG A 1 92 ? -36.215 3.906 14.821 1.00 57.74 586 ARG A N 1
ATOM 656 C CA . ARG A 1 92 ? -36.401 4.535 16.124 1.00 57.75 586 ARG A CA 1
ATOM 657 C C . ARG A 1 92 ? -36.344 6.067 15.912 1.00 61.35 586 ARG A C 1
ATOM 658 O O . ARG A 1 92 ? -35.569 6.518 15.064 1.00 60.75 586 ARG A O 1
ATOM 666 N N . PRO A 1 93 ? -37.143 6.895 16.625 1.00 57.52 587 PRO A N 1
ATOM 667 C CA . PRO A 1 93 ? -37.040 8.347 16.413 1.00 57.07 587 PRO A CA 1
ATOM 668 C C . PRO A 1 93 ? -35.744 8.903 16.994 1.00 60.79 587 PRO A C 1
ATOM 669 O O . PRO A 1 93 ? -35.286 8.444 18.047 1.00 60.55 587 PRO A O 1
ATOM 673 N N . ALA A 1 94 ? -35.137 9.869 16.286 1.00 56.72 588 ALA A N 1
ATOM 674 C CA . ALA A 1 94 ? -33.910 10.533 16.723 1.00 55.93 588 ALA A CA 1
ATOM 675 C C . ALA A 1 94 ? -34.236 11.468 17.885 1.00 57.96 588 ALA A C 1
ATOM 676 O O . ALA A 1 94 ? -35.277 12.126 17.875 1.00 57.32 588 ALA A O 1
ATOM 678 N N . VAL A 1 95 ? -33.373 11.495 18.897 1.00 53.68 589 VAL A N 1
ATOM 679 C CA . VAL A 1 95 ? -33.579 12.351 20.061 1.00 53.27 589 VAL A CA 1
ATOM 680 C C . VAL A 1 95 ? -32.980 13.727 19.772 1.00 57.65 589 VAL A C 1
ATOM 681 O O . VAL A 1 95 ? -31.778 13.839 19.515 1.00 56.60 589 VAL A O 1
ATOM 685 N N . LEU A 1 96 ? -33.833 14.764 19.785 1.00 55.16 590 LEU A N 1
ATOM 686 C CA . LEU A 1 96 ? -33.416 16.138 19.506 1.00 55.24 590 LEU A CA 1
ATOM 687 C C . LEU A 1 96 ? -32.782 16.804 20.714 1.00 60.73 590 LEU A C 1
ATOM 688 O O . LEU A 1 96 ? -33.311 16.718 21.822 1.00 60.13 590 LEU A O 1
ATOM 693 N N . ASP A 1 97 ? -31.630 17.448 20.490 1.00 59.15 591 ASP A N 1
ATOM 694 C CA . ASP A 1 97 ? -30.855 18.164 21.504 1.00 59.98 591 ASP A CA 1
ATOM 695 C C . ASP A 1 97 ? -30.170 19.395 20.882 1.00 66.90 591 ASP A C 1
ATOM 696 O O . ASP A 1 97 ? -30.720 19.980 19.944 1.00 66.97 591 ASP A O 1
ATOM 701 N N . ASP A 1 98 ? -28.997 19.802 21.398 1.00 65.49 592 ASP A N 1
ATOM 702 C CA . ASP A 1 98 ? -28.256 20.950 20.867 1.00 66.46 592 ASP A CA 1
ATOM 703 C C . ASP A 1 98 ? -27.456 20.568 19.608 1.00 71.56 592 ASP A C 1
ATOM 704 O O . ASP A 1 98 ? -27.053 21.452 18.848 1.00 71.11 592 ASP A O 1
ATOM 709 N N . PHE A 1 99 ? -27.240 19.252 19.392 1.00 68.97 593 PHE A N 1
ATOM 710 C CA . PHE A 1 99 ? -26.457 18.698 18.282 1.00 69.07 593 PHE A CA 1
ATOM 711 C C . PHE A 1 99 ? -27.284 18.016 17.184 1.00 70.52 593 PHE A C 1
ATOM 712 O O . PHE A 1 99 ? -26.754 17.774 16.095 1.00 70.04 593 PHE A O 1
ATOM 720 N N . VAL A 1 100 ? -28.560 17.680 17.475 1.00 64.99 594 VAL A N 1
ATOM 721 C CA . VAL A 1 100 ? -29.490 17.056 16.519 1.00 63.62 594 VAL A CA 1
ATOM 722 C C . VAL A 1 100 ? -30.789 17.868 16.516 1.00 65.45 594 VAL A C 1
ATOM 723 O O . VAL A 1 100 ? -31.405 18.038 17.570 1.00 65.37 594 VAL A O 1
ATOM 727 N N . SER A 1 101 ? -31.188 18.378 15.336 1.00 59.97 595 SER A N 1
ATOM 728 C CA . SER A 1 101 ? -32.418 19.156 15.140 1.00 59.00 595 SER A CA 1
ATOM 729 C C . SER A 1 101 ? -33.072 18.841 13.784 1.00 60.61 595 SER A C 1
ATOM 730 O O . SER A 1 101 ? -32.487 18.113 12.982 1.00 60.38 595 SER A O 1
ATOM 733 N N . THR A 1 102 ? -34.287 19.361 13.536 1.00 55.39 596 THR A N 1
ATOM 734 C CA . THR A 1 102 ? -34.977 19.154 12.256 1.00 54.19 596 THR A CA 1
ATOM 735 C C . THR A 1 102 ? -34.968 20.409 11.381 1.00 55.56 596 THR A C 1
ATOM 736 O O . THR A 1 102 ? -35.049 21.525 11.898 1.00 54.90 596 THR A O 1
ATOM 740 N N . ILE A 1 103 ? -34.876 20.218 10.054 1.00 50.62 597 ILE A N 1
ATOM 741 C CA . ILE A 1 103 ? -34.908 21.304 9.072 1.00 49.75 597 ILE A CA 1
ATOM 742 C C . ILE A 1 103 ? -36.339 21.512 8.550 1.00 52.78 597 ILE A C 1
ATOM 743 O O . ILE A 1 103 ? -37.073 20.543 8.339 1.00 51.25 597 ILE A O 1
ATOM 748 N N . ASP A 1 104 ? -36.743 22.784 8.414 1.00 50.21 598 ASP A N 1
ATOM 749 C CA . ASP A 1 104 ? -38.068 23.172 7.941 1.00 50.35 598 ASP A CA 1
ATOM 750 C C . ASP A 1 104 ? -38.185 22.995 6.439 1.00 54.39 598 ASP A C 1
ATOM 751 O O . ASP A 1 104 ? -37.185 23.103 5.730 1.00 54.27 598 ASP A O 1
ATOM 756 N N . LEU A 1 105 ? -39.406 22.721 5.955 1.00 50.57 599 LEU A N 1
ATOM 757 C CA . LEU A 1 105 ? -39.689 22.546 4.530 1.00 50.25 599 LEU A CA 1
ATOM 758 C C . LEU A 1 105 ? -40.414 23.778 3.982 1.00 54.26 599 LEU A C 1
ATOM 759 O O . LEU A 1 105 ? -41.181 24.400 4.725 1.00 53.52 599 LEU A O 1
ATOM 764 N N . PRO A 1 106 ? -40.239 24.136 2.686 1.00 51.40 600 PRO A N 1
ATOM 765 C CA . PRO A 1 106 ? -41.022 25.258 2.143 1.00 51.68 600 PRO A CA 1
ATOM 766 C C . PRO A 1 106 ? -42.464 24.820 1.874 1.00 57.96 600 PRO A C 1
ATOM 767 O O . PRO A 1 106 ? -42.714 23.625 1.665 1.00 57.79 600 PRO A O 1
ATOM 771 N N . ASN A 1 107 ? -43.414 25.774 1.889 1.00 55.53 601 ASN A N 1
ATOM 772 C CA . ASN A 1 107 ? -44.815 25.474 1.593 1.00 55.51 601 ASN A CA 1
ATOM 773 C C . ASN A 1 107 ? -44.998 25.173 0.095 1.00 59.27 601 ASN A C 1
ATOM 774 O O . ASN A 1 107 ? -44.190 25.622 -0.714 1.00 58.47 601 ASN A O 1
ATOM 779 N N . TYR A 1 108 ? -46.007 24.361 -0.260 1.00 56.34 602 TYR A N 1
ATOM 780 C CA . TYR A 1 108 ? -46.249 23.938 -1.639 1.00 56.70 602 TYR A CA 1
ATOM 781 C C . TYR A 1 108 ? -46.196 25.023 -2.739 1.00 61.06 602 TYR A C 1
ATOM 782 O O . TYR A 1 108 ? -45.454 24.862 -3.716 1.00 61.50 602 TYR A O 1
ATOM 791 N N . GLY A 1 109 ? -46.945 26.104 -2.570 1.00 56.60 603 GLY A N 1
ATOM 792 C CA . GLY A 1 109 ? -46.960 27.178 -3.558 1.00 56.11 603 GLY A CA 1
ATOM 793 C C . GLY A 1 109 ? -46.015 28.311 -3.225 1.00 59.11 603 GLY A C 1
ATOM 794 O O . GLY A 1 109 ? -46.434 29.469 -3.190 1.00 58.95 603 GLY A O 1
ATOM 795 N N . SER A 1 110 ? -44.733 27.987 -2.991 1.00 55.00 604 SER A N 1
ATOM 796 C CA . SER A 1 110 ? -43.712 28.961 -2.604 1.00 54.77 604 SER A CA 1
ATOM 797 C C . SER A 1 110 ? -42.569 29.122 -3.607 1.00 58.60 604 SER A C 1
ATOM 798 O O . SER A 1 110 ? -42.354 28.246 -4.451 1.00 58.26 604 SER A O 1
ATOM 801 N N . THR A 1 111 ? -41.831 30.255 -3.488 1.00 54.87 605 THR A N 1
ATOM 802 C CA . THR A 1 111 ? -40.644 30.627 -4.276 1.00 54.59 605 THR A CA 1
ATOM 803 C C . THR A 1 111 ? -39.753 31.613 -3.525 1.00 58.44 605 THR A C 1
ATOM 804 O O . THR A 1 111 ? -40.195 32.268 -2.576 1.00 58.51 605 THR A O 1
ATOM 808 N N . ILE A 1 112 ? -38.493 31.703 -3.966 1.00 54.42 606 ILE A N 1
ATOM 809 C CA . ILE A 1 112 ? -37.444 32.608 -3.481 1.00 53.88 606 ILE A CA 1
ATOM 810 C C . ILE A 1 112 ? -36.914 33.321 -4.716 1.00 57.58 606 ILE A C 1
ATOM 811 O O . ILE A 1 112 ? -36.827 32.689 -5.779 1.00 57.43 606 ILE A O 1
ATOM 816 N N . PRO A 1 113 ? -36.572 34.623 -4.647 1.00 53.36 607 PRO A N 1
ATOM 817 C CA . PRO A 1 113 ? -36.101 35.291 -5.873 1.00 53.14 607 PRO A CA 1
ATOM 818 C C . PRO A 1 113 ? -34.666 34.932 -6.249 1.00 56.75 607 PRO A C 1
ATOM 819 O O . PRO A 1 113 ? -33.941 34.355 -5.437 1.00 56.06 607 PRO A O 1
ATOM 823 N N . GLU A 1 114 ? -34.268 35.261 -7.495 1.00 53.09 608 GLU A N 1
ATOM 824 C CA . GLU A 1 114 ? -32.907 35.061 -7.998 1.00 52.80 608 GLU A CA 1
ATOM 825 C C . GLU A 1 114 ? -31.969 35.915 -7.115 1.00 56.54 608 GLU A C 1
ATOM 826 O O . GLU A 1 114 ? -32.380 36.992 -6.658 1.00 56.30 608 GLU A O 1
ATOM 832 N N . LYS A 1 115 ? -30.750 35.396 -6.824 1.00 52.01 609 LYS A N 1
ATOM 833 C CA . LYS A 1 115 ? -29.710 35.999 -5.967 1.00 51.28 609 LYS A CA 1
ATOM 834 C C . LYS A 1 115 ? -29.882 35.689 -4.462 1.00 54.47 609 LYS A C 1
ATOM 835 O O . LYS A 1 115 ? -29.158 36.253 -3.636 1.00 54.07 609 LYS A O 1
ATOM 841 N N . THR A 1 116 ? -30.807 34.774 -4.106 1.00 50.84 610 THR A N 1
ATOM 842 C CA . THR A 1 116 ? -31.000 34.371 -2.706 1.00 50.83 610 THR A CA 1
ATOM 843 C C . THR A 1 116 ? -29.800 33.513 -2.290 1.00 56.03 610 THR A C 1
ATOM 844 O O . THR A 1 116 ? -29.512 32.507 -2.948 1.00 55.84 610 THR A O 1
ATOM 848 N N . SER A 1 117 ? -29.082 33.937 -1.232 1.00 53.25 611 SER A N 1
ATOM 849 C CA . SER A 1 117 ? -27.896 33.225 -0.752 1.00 53.36 611 SER A CA 1
ATOM 850 C C . SER A 1 117 ? -28.260 31.885 -0.114 1.00 57.11 611 SER A C 1
ATOM 851 O O . SER A 1 117 ? -29.078 31.830 0.809 1.00 56.22 611 SER A O 1
ATOM 854 N N . CYS A 1 118 ? -27.680 30.804 -0.665 1.00 53.98 612 CYS A N 1
ATOM 855 C CA . CYS A 1 118 ? -27.900 29.426 -0.241 1.00 53.62 612 CYS A CA 1
ATOM 856 C C . CYS A 1 118 ? -26.605 28.714 0.120 1.00 54.15 612 CYS A C 1
ATOM 857 O O . CYS A 1 118 ? -25.514 29.205 -0.179 1.00 53.53 612 CYS A O 1
ATOM 860 N N . SER A 1 119 ? -26.732 27.559 0.783 1.00 48.50 613 SER A N 1
ATOM 861 C CA . SER A 1 119 ? -25.603 26.741 1.203 1.00 47.10 613 SER A CA 1
ATOM 862 C C . SER A 1 119 ? -25.850 25.272 0.940 1.00 48.06 613 SER A C 1
ATOM 863 O O . SER A 1 119 ? -26.948 24.771 1.192 1.00 47.11 613 SER A O 1
ATOM 866 N N . VAL A 1 120 ? -24.821 24.584 0.439 1.00 43.17 614 VAL A N 1
ATOM 867 C CA . VAL A 1 120 ? -24.840 23.142 0.213 1.00 42.63 614 VAL A CA 1
ATOM 868 C C . VAL A 1 120 ? -23.901 22.492 1.211 1.00 45.45 614 VAL A C 1
ATOM 869 O O . VAL A 1 120 ? -22.801 22.999 1.432 1.00 44.34 614 VAL A O 1
ATOM 873 N N . TYR A 1 121 ? -24.339 21.386 1.827 1.00 41.98 615 TYR A N 1
ATOM 874 C CA . TYR A 1 121 ? -23.540 20.675 2.820 1.00 41.85 615 TYR A CA 1
ATOM 875 C C . TYR A 1 121 ? -23.266 19.237 2.399 1.00 45.24 615 TYR A C 1
ATOM 876 O O . TYR A 1 121 ? -24.143 18.590 1.817 1.00 44.54 615 TYR A O 1
ATOM 885 N N . GLY A 1 122 ? -22.067 18.742 2.712 1.00 41.81 616 GLY A N 1
ATOM 886 C CA . GLY A 1 122 ? -21.711 17.367 2.382 1.00 41.97 616 GLY A CA 1
ATOM 887 C C . GLY A 1 122 ? -20.342 16.880 2.799 1.00 47.04 616 GLY A C 1
ATOM 888 O O . GLY A 1 122 ? -19.433 17.676 3.042 1.00 47.09 616 GLY A O 1
ATOM 889 N N . TRP A 1 123 ? -20.202 15.546 2.877 1.00 44.26 617 TRP A N 1
ATOM 890 C CA . TRP A 1 123 ? -18.961 14.851 3.226 1.00 44.57 617 TRP A CA 1
ATOM 891 C C . TRP A 1 123 ? -18.389 14.171 1.973 1.00 49.31 617 TRP A C 1
ATOM 892 O O . TRP A 1 123 ? -17.564 13.258 2.079 1.00 48.68 617 TRP A O 1
ATOM 903 N N . GLY A 1 124 ? -18.830 14.641 0.804 1.00 46.82 618 GLY A N 1
ATOM 904 C CA . GLY A 1 124 ? -18.436 14.116 -0.497 1.00 47.09 618 GLY A CA 1
ATOM 905 C C . GLY A 1 124 ? -17.069 14.542 -0.989 1.00 52.96 618 GLY A C 1
ATOM 906 O O . GLY A 1 124 ? -16.249 15.030 -0.209 1.00 52.94 618 GLY A O 1
ATOM 907 N N . TYR A 1 125 ? -16.820 14.347 -2.298 1.00 51.15 619 TYR A N 1
ATOM 908 C CA . TYR A 1 125 ? -15.566 14.667 -2.988 1.00 51.76 619 TYR A CA 1
ATOM 909 C C . TYR A 1 125 ? -15.240 16.157 -2.906 1.00 56.17 619 TYR A C 1
ATOM 910 O O . TYR A 1 125 ? -16.124 16.996 -3.083 1.00 55.34 619 TYR A O 1
ATOM 919 N N . THR A 1 126 ? -13.973 16.476 -2.600 1.00 54.20 620 THR A N 1
ATOM 920 C CA . THR A 1 126 ? -13.503 17.854 -2.397 1.00 54.76 620 THR A CA 1
ATOM 921 C C . THR A 1 126 ? -12.443 18.324 -3.389 1.00 60.96 620 THR A C 1
ATOM 922 O O . THR A 1 126 ? -12.240 19.535 -3.541 1.00 60.24 620 THR A O 1
ATOM 926 N N . GLY A 1 127 ? -11.755 17.371 -4.013 1.00 59.47 621 GLY A N 1
ATOM 927 C CA . GLY A 1 127 ? -10.681 17.653 -4.956 1.00 60.29 621 GLY A CA 1
ATOM 928 C C . GLY A 1 127 ? -9.331 17.745 -4.273 1.00 66.43 621 GLY A C 1
ATOM 929 O O . GLY A 1 127 ? -8.307 17.417 -4.880 1.00 66.90 621 GLY A O 1
ATOM 930 N N . LEU A 1 128 ? -9.333 18.177 -2.988 1.00 63.35 622 LEU A N 1
ATOM 931 C CA . LEU A 1 128 ? -8.162 18.329 -2.118 1.00 63.20 622 LEU A CA 1
ATOM 932 C C . LEU A 1 128 ? -7.401 17.012 -1.993 1.00 68.52 622 LEU A C 1
ATOM 933 O O . LEU A 1 128 ? -8.014 15.939 -2.044 1.00 68.06 622 LEU A O 1
ATOM 938 N N . ILE A 1 129 ? -6.068 17.094 -1.828 1.00 66.27 623 ILE A N 1
ATOM 939 C CA . ILE A 1 129 ? -5.206 15.913 -1.685 1.00 66.62 623 ILE A CA 1
ATOM 940 C C . ILE A 1 129 ? -5.544 15.180 -0.375 1.00 69.66 623 ILE A C 1
ATOM 941 O O . ILE A 1 129 ? -5.959 14.018 -0.416 1.00 69.15 623 ILE A O 1
ATOM 946 N N . ASN A 1 130 ? -5.412 15.875 0.771 1.00 65.21 624 ASN A N 1
ATOM 947 C CA . ASN A 1 130 ? -5.723 15.289 2.068 1.00 64.56 624 ASN A CA 1
ATOM 948 C C . ASN A 1 130 ? -6.891 15.979 2.775 1.00 65.06 624 ASN A C 1
ATOM 949 O O . ASN A 1 130 ? -6.704 16.933 3.535 1.00 64.48 624 ASN A O 1
ATOM 954 N N . TYR A 1 131 ? -8.109 15.491 2.481 1.00 58.82 625 TYR A N 1
ATOM 955 C CA . TYR A 1 131 ? -9.362 15.964 3.055 1.00 57.23 625 TYR A CA 1
ATOM 956 C C . TYR A 1 131 ? -9.481 15.401 4.475 1.00 58.54 625 TYR A C 1
ATOM 957 O O . TYR A 1 131 ? -9.301 14.196 4.679 1.00 58.00 625 TYR A O 1
ATOM 966 N N . ASP A 1 132 ? -9.749 16.286 5.455 1.00 52.77 626 ASP A N 1
ATOM 967 C CA . ASP A 1 132 ? -9.884 15.935 6.869 1.00 51.15 626 ASP A CA 1
ATOM 968 C C . ASP A 1 132 ? -11.120 15.085 7.221 1.00 52.60 626 ASP A C 1
ATOM 969 O O . ASP A 1 132 ? -11.109 14.404 8.246 1.00 53.03 626 ASP A O 1
ATOM 974 N N . GLY A 1 133 ? -12.159 15.133 6.389 1.00 46.35 627 GLY A N 1
ATOM 975 C CA . GLY A 1 133 ? -13.391 14.387 6.629 1.00 45.30 627 GLY A CA 1
ATOM 976 C C . GLY A 1 133 ? -14.452 15.179 7.368 1.00 47.21 627 GLY A C 1
ATOM 977 O O . GLY A 1 133 ? -15.531 14.656 7.657 1.00 45.87 627 GLY A O 1
ATOM 978 N N . LEU A 1 134 ? -14.145 16.453 7.676 1.00 43.32 628 LEU A N 1
ATOM 979 C CA . LEU A 1 134 ? -15.035 17.383 8.367 1.00 42.93 628 LEU A CA 1
ATOM 980 C C . LEU A 1 134 ? -16.047 17.975 7.377 1.00 46.61 628 LEU A C 1
ATOM 981 O O . LEU A 1 134 ? -15.674 18.318 6.252 1.00 45.64 628 LEU A O 1
ATOM 986 N N . LEU A 1 135 ? -17.325 18.097 7.808 1.00 43.22 629 LEU A N 1
ATOM 987 C CA . LEU A 1 135 ? -18.442 18.625 7.009 1.00 42.44 629 LEU A CA 1
ATOM 988 C C . LEU A 1 135 ? -18.091 19.934 6.304 1.00 45.09 629 LEU A C 1
ATOM 989 O O . LEU A 1 135 ? -17.507 20.835 6.915 1.00 45.18 629 LEU A O 1
ATOM 994 N N . ARG A 1 136 ? -18.403 20.005 5.002 1.00 40.03 630 ARG A N 1
ATOM 995 C CA . ARG A 1 136 ? -18.095 21.175 4.181 1.00 38.68 630 ARG A CA 1
ATOM 996 C C . ARG A 1 136 ? -19.318 21.906 3.679 1.00 41.67 630 ARG A C 1
ATOM 997 O O . ARG A 1 136 ? -20.408 21.337 3.628 1.00 40.78 630 ARG A O 1
ATOM 1005 N N . VAL A 1 137 ? -19.126 23.187 3.334 1.00 38.34 631 VAL A N 1
ATOM 1006 C CA . VAL A 1 137 ? -20.149 24.098 2.837 1.00 38.19 631 VAL A CA 1
ATOM 1007 C C . VAL A 1 137 ? -19.638 24.868 1.619 1.00 43.56 631 VAL A C 1
ATOM 1008 O O . VAL A 1 137 ? -18.443 25.141 1.516 1.00 43.37 631 VAL A O 1
ATOM 1012 N N . ALA A 1 138 ? -20.551 25.195 0.699 1.00 41.10 632 ALA A N 1
ATOM 1013 C CA . ALA A 1 138 ? -20.302 26.009 -0.482 1.00 41.22 632 ALA A CA 1
ATOM 1014 C C . ALA A 1 138 ? -21.407 27.055 -0.526 1.00 47.41 632 ALA A C 1
ATOM 1015 O O . ALA A 1 138 ? -22.583 26.733 -0.319 1.00 47.32 632 ALA A O 1
ATOM 1017 N N . HIS A 1 139 ? -21.027 28.312 -0.737 1.00 45.13 633 HIS A N 1
ATOM 1018 C CA . HIS A 1 139 ? -21.987 29.397 -0.789 1.00 45.50 633 HIS A CA 1
ATOM 1019 C C . HIS A 1 139 ? -22.425 29.612 -2.225 1.00 49.66 633 HIS A C 1
ATOM 1020 O O . HIS A 1 139 ? -21.625 30.034 -3.064 1.00 49.54 633 HIS A O 1
ATOM 1027 N N . LEU A 1 140 ? -23.686 29.251 -2.514 1.00 46.37 634 LEU A N 1
ATOM 1028 C CA . LEU A 1 140 ? -24.317 29.376 -3.830 1.00 46.25 634 LEU A CA 1
ATOM 1029 C C . LEU A 1 140 ? -25.402 30.442 -3.759 1.00 53.40 634 LEU A C 1
ATOM 1030 O O . LEU A 1 140 ? -25.791 30.852 -2.662 1.00 53.49 634 LEU A O 1
ATOM 1035 N N . TYR A 1 141 ? -25.870 30.918 -4.924 1.00 51.99 635 TYR A N 1
ATOM 1036 C CA . TYR A 1 141 ? -26.902 31.952 -5.016 1.00 52.52 635 TYR A CA 1
ATOM 1037 C C . TYR A 1 141 ? -27.947 31.509 -6.018 1.00 57.14 635 TYR A C 1
ATOM 1038 O O . TYR A 1 141 ? -27.589 31.076 -7.115 1.00 56.71 635 TYR A O 1
ATOM 1047 N N . ILE A 1 142 ? -29.233 31.564 -5.623 1.00 54.37 636 ILE A N 1
ATOM 1048 C CA . ILE A 1 142 ? -30.361 31.152 -6.459 1.00 54.82 636 ILE A CA 1
ATOM 1049 C C . ILE A 1 142 ? -30.359 31.831 -7.815 1.00 61.58 636 ILE A C 1
ATOM 1050 O O . ILE A 1 142 ? -30.169 33.044 -7.899 1.00 60.67 636 ILE A O 1
ATOM 1055 N N . MET A 1 143 ? -30.542 31.025 -8.869 1.00 61.22 637 MET A N 1
ATOM 1056 C CA . MET A 1 143 ? -30.638 31.480 -10.248 1.00 62.63 637 MET A CA 1
ATOM 1057 C C . MET A 1 143 ? -31.994 31.058 -10.810 1.00 68.34 637 MET A C 1
ATOM 1058 O O . MET A 1 143 ? -32.450 29.936 -10.563 1.00 68.15 637 MET A O 1
ATOM 1063 N N . GLY A 1 144 ? -32.628 31.970 -11.541 1.00 65.76 638 GLY A N 1
ATOM 1064 C CA . GLY A 1 144 ? -33.906 31.723 -12.192 1.00 66.04 638 GLY A CA 1
ATOM 1065 C C . GLY A 1 144 ? -33.746 30.699 -13.293 1.00 71.39 638 GLY A C 1
ATOM 1066 O O . GLY A 1 144 ? -32.686 30.632 -13.925 1.00 71.03 638 GLY A O 1
ATOM 1067 N N . ASN A 1 145 ? -34.789 29.880 -13.512 1.00 68.99 639 ASN A N 1
ATOM 1068 C CA . ASN A 1 145 ? -34.794 28.809 -14.513 1.00 69.00 639 ASN A CA 1
ATOM 1069 C C . ASN A 1 145 ? -34.540 29.244 -15.968 1.00 73.66 639 ASN A C 1
ATOM 1070 O O . ASN A 1 145 ? -34.153 28.405 -16.788 1.00 73.49 639 ASN A O 1
ATOM 1075 N N . GLU A 1 146 ? -34.700 30.552 -16.276 1.00 70.43 640 GLU A N 1
ATOM 1076 C CA . GLU A 1 146 ? -34.412 31.073 -17.611 1.00 70.35 640 GLU A CA 1
ATOM 1077 C C . GLU A 1 146 ? -32.895 31.260 -17.782 1.00 73.74 640 GLU A C 1
ATOM 1078 O O . GLU A 1 146 ? -32.320 30.698 -18.718 1.00 73.66 640 GLU A O 1
ATOM 1084 N N . LYS A 1 147 ? -32.250 32.011 -16.858 1.00 69.31 641 LYS A N 1
ATOM 1085 C CA . LYS A 1 147 ? -30.804 32.271 -16.864 1.00 68.89 641 LYS A CA 1
ATOM 1086 C C . LYS A 1 147 ? -30.015 30.970 -16.693 1.00 72.39 641 LYS A C 1
ATOM 1087 O O . LYS A 1 147 ? -28.952 30.821 -17.293 1.00 72.10 641 LYS A O 1
ATOM 1093 N N . CYS A 1 148 ? -30.553 30.028 -15.892 1.00 68.38 642 CYS A N 1
ATOM 1094 C CA . CYS A 1 148 ? -29.957 28.719 -15.621 1.00 67.78 642 CYS A CA 1
ATOM 1095 C C . CYS A 1 148 ? -29.839 27.871 -16.882 1.00 72.80 642 CYS A C 1
ATOM 1096 O O . CYS A 1 148 ? -28.790 27.271 -17.106 1.00 71.68 642 CYS A O 1
ATOM 1099 N N . SER A 1 149 ? -30.901 27.844 -17.714 1.00 71.43 643 SER A N 1
ATOM 1100 C CA . SER A 1 149 ? -30.916 27.104 -18.978 1.00 72.55 643 SER A CA 1
ATOM 1101 C C . SER A 1 149 ? -29.947 27.735 -19.993 1.00 79.04 643 SER A C 1
ATOM 1102 O O . SER A 1 149 ? -29.369 27.018 -20.813 1.00 78.60 643 SER A O 1
ATOM 1105 N N . GLN A 1 150 ? -29.768 29.076 -19.916 1.00 77.27 644 GLN A N 1
ATOM 1106 C CA . GLN A 1 150 ? -28.852 29.850 -20.756 1.00 77.71 644 GLN A CA 1
ATOM 1107 C C . GLN A 1 150 ? -27.399 29.581 -20.330 1.00 83.21 644 GLN A C 1
ATOM 1108 O O . GLN A 1 150 ? -26.528 29.420 -21.188 1.00 82.89 644 GLN A O 1
ATOM 1114 N N . HIS A 1 151 ? -27.155 29.488 -19.003 1.00 80.79 645 HIS A N 1
ATOM 1115 C CA . HIS A 1 151 ? -25.848 29.193 -18.408 1.00 80.89 645 HIS A CA 1
ATOM 1116 C C . HIS A 1 151 ? -25.431 27.743 -18.679 1.00 85.37 645 HIS A C 1
ATOM 1117 O O . HIS A 1 151 ? -24.236 27.442 -18.682 1.00 84.93 645 HIS A O 1
ATOM 1124 N N . HIS A 1 152 ? -26.423 26.853 -18.907 1.00 82.62 646 HIS A N 1
ATOM 1125 C CA . HIS A 1 152 ? -26.222 25.432 -19.211 1.00 82.73 646 HIS A CA 1
ATOM 1126 C C . HIS A 1 152 ? -26.103 25.172 -20.719 1.00 87.24 646 HIS A C 1
ATOM 1127 O O . HIS A 1 152 ? -26.129 24.014 -21.153 1.00 86.66 646 HIS A O 1
ATOM 1134 N N . ARG A 1 153 ? -25.945 26.270 -21.504 1.00 84.24 647 ARG A N 1
ATOM 1135 C CA . ARG A 1 153 ? -25.766 26.313 -22.963 1.00 84.14 647 ARG A CA 1
ATOM 1136 C C . ARG A 1 153 ? -26.891 25.626 -23.769 1.00 88.47 647 ARG A C 1
ATOM 1137 O O . ARG A 1 153 ? -26.647 25.090 -24.854 1.00 88.02 647 ARG A O 1
ATOM 1145 N N . GLY A 1 154 ? -28.110 25.670 -23.226 1.00 85.46 648 GLY A N 1
ATOM 1146 C CA . GLY A 1 154 ? -29.309 25.091 -23.826 1.00 85.24 648 GLY A CA 1
ATOM 1147 C C . GLY A 1 154 ? -29.334 23.577 -23.909 1.00 89.53 648 GLY A C 1
ATOM 1148 O O . GLY A 1 154 ? -30.131 23.021 -24.670 1.00 89.01 648 GLY A O 1
ATOM 1149 N N . LYS A 1 155 ? -28.474 22.897 -23.128 1.00 86.91 649 LYS A N 1
ATOM 1150 C CA . LYS A 1 155 ? -28.378 21.434 -23.106 1.00 87.09 649 LYS A CA 1
ATOM 1151 C C . LYS A 1 155 ? -29.535 20.763 -22.356 1.00 91.65 649 LYS A C 1
ATOM 1152 O O . LYS A 1 155 ? -29.860 19.608 -22.649 1.00 91.46 649 LYS A O 1
ATOM 1158 N N . VAL A 1 156 ? -30.148 21.479 -21.388 1.00 88.06 650 VAL A N 1
ATOM 1159 C CA . VAL A 1 156 ? -31.263 20.969 -20.588 1.00 87.63 650 VAL A CA 1
ATOM 1160 C C . VAL A 1 156 ? -32.357 22.014 -20.316 1.00 90.65 650 VAL A C 1
ATOM 1161 O O . VAL A 1 156 ? -32.065 23.131 -19.882 1.00 90.19 650 VAL A O 1
ATOM 1165 N N . THR A 1 157 ? -33.617 21.630 -20.583 1.00 86.42 651 THR A N 1
ATOM 1166 C CA . THR A 1 157 ? -34.798 22.446 -20.310 1.00 85.81 651 THR A CA 1
ATOM 1167 C C . THR A 1 157 ? -35.173 22.154 -18.850 1.00 87.36 651 THR A C 1
ATOM 1168 O O . THR A 1 157 ? -35.116 20.996 -18.419 1.00 87.30 651 THR A O 1
ATOM 1172 N N . LEU A 1 158 ? -35.518 23.200 -18.086 1.00 81.24 652 LEU A N 1
ATOM 1173 C CA . LEU A 1 158 ? -35.826 23.056 -16.662 1.00 79.45 652 LEU A CA 1
ATOM 1174 C C . LEU A 1 158 ? -37.307 23.000 -16.306 1.00 79.59 652 LEU A C 1
ATOM 1175 O O . LEU A 1 158 ? -38.081 23.877 -16.697 1.00 78.91 652 LEU A O 1
ATOM 1180 N N . ASN A 1 159 ? -37.681 21.958 -15.538 1.00 73.50 653 ASN A N 1
ATOM 1181 C CA . ASN A 1 159 ? -39.032 21.698 -15.038 1.00 71.93 653 ASN A CA 1
ATOM 1182 C C . ASN A 1 159 ? -39.317 22.550 -13.795 1.00 72.78 653 ASN A C 1
ATOM 1183 O O . ASN A 1 159 ? -38.402 23.161 -13.234 1.00 71.98 653 ASN A O 1
ATOM 1188 N N . GLU A 1 160 ? -40.592 22.570 -13.355 1.00 67.44 654 GLU A N 1
ATOM 1189 C CA . GLU A 1 160 ? -41.050 23.279 -12.151 1.00 66.11 654 GLU A CA 1
ATOM 1190 C C . GLU A 1 160 ? -40.479 22.573 -10.915 1.00 66.28 654 GLU A C 1
ATOM 1191 O O . GLU A 1 160 ? -40.265 23.208 -9.882 1.00 65.82 654 GLU A O 1
ATOM 1197 N N . SER A 1 161 ? -40.230 21.252 -11.045 1.00 60.04 655 SER A N 1
ATOM 1198 C CA . SER A 1 161 ? -39.683 20.343 -10.035 1.00 58.77 655 SER A CA 1
ATOM 1199 C C . SER A 1 161 ? -38.174 20.531 -9.765 1.00 60.24 655 SER A C 1
ATOM 1200 O O . SER A 1 161 ? -37.591 19.779 -8.978 1.00 58.92 655 SER A O 1
ATOM 1203 N N . GLU A 1 162 ? -37.550 21.530 -10.407 1.00 56.37 656 GLU A N 1
ATOM 1204 C CA . GLU A 1 162 ? -36.120 21.791 -10.274 1.00 56.35 656 GLU A CA 1
ATOM 1205 C C . GLU A 1 162 ? -35.800 23.196 -9.773 1.00 60.09 656 GLU A C 1
ATOM 1206 O O . GLU A 1 162 ? -36.546 24.139 -10.039 1.00 59.76 656 GLU A O 1
ATOM 1212 N N . ILE A 1 163 ? -34.675 23.326 -9.057 1.00 56.82 657 ILE A N 1
ATOM 1213 C CA . ILE A 1 163 ? -34.177 24.579 -8.493 1.00 57.00 657 ILE A CA 1
ATOM 1214 C C . ILE A 1 163 ? -32.679 24.782 -8.792 1.00 62.88 657 ILE A C 1
ATOM 1215 O O . ILE A 1 163 ? -31.870 23.886 -8.553 1.00 61.62 657 ILE A O 1
ATOM 1220 N N . CYS A 1 164 ? -32.334 25.951 -9.357 1.00 62.43 658 CYS A N 1
ATOM 1221 C CA . CYS A 1 164 ? -30.974 26.322 -9.749 1.00 63.56 658 CYS A CA 1
ATOM 1222 C C . CYS A 1 164 ? -30.299 27.223 -8.737 1.00 65.32 658 CYS A C 1
ATOM 1223 O O . CYS A 1 164 ? -30.920 28.156 -8.229 1.00 65.15 658 CYS A O 1
ATOM 1226 N N . ALA A 1 165 ? -29.006 26.968 -8.487 1.00 60.15 659 ALA A N 1
ATOM 1227 C CA . ALA A 1 165 ? -28.146 27.742 -7.587 1.00 59.09 659 ALA A CA 1
ATOM 1228 C C . ALA A 1 165 ? -26.690 27.549 -7.999 1.00 61.71 659 ALA A C 1
ATOM 1229 O O . ALA A 1 165 ? -26.267 26.424 -8.266 1.00 60.99 659 ALA A O 1
ATOM 1231 N N . GLY A 1 166 ? -25.951 28.648 -8.077 1.00 57.82 660 GLY A N 1
ATOM 1232 C CA . GLY A 1 166 ? -24.547 28.640 -8.466 1.00 57.46 660 GLY A CA 1
ATOM 1233 C C . GLY A 1 166 ? -23.699 29.612 -7.679 1.00 61.40 660 GLY A C 1
ATOM 1234 O O . GLY A 1 166 ? -24.194 30.651 -7.232 1.00 60.38 660 GLY A O 1
ATOM 1235 N N . ALA A 1 167 ? -22.412 29.273 -7.505 1.00 59.12 661 ALA A N 1
ATOM 1236 C CA . ALA A 1 167 ? -21.446 30.101 -6.780 1.00 59.77 661 ALA A CA 1
ATOM 1237 C C . ALA A 1 167 ? -20.978 31.268 -7.641 1.00 65.98 661 ALA A C 1
ATOM 1238 O O . ALA A 1 167 ? -21.151 31.230 -8.861 1.00 65.55 661 ALA A O 1
ATOM 1240 N N . GLU A 1 168 ? -20.375 32.301 -7.016 1.00 64.52 662 GLU A N 1
ATOM 1241 C CA . GLU A 1 168 ? -19.885 33.465 -7.754 1.00 65.03 662 GLU A CA 1
ATOM 1242 C C . GLU A 1 168 ? -18.460 33.331 -8.304 1.00 69.43 662 GLU A C 1
ATOM 1243 O O . GLU A 1 168 ? -17.501 33.178 -7.539 1.00 68.84 662 GLU A O 1
ATOM 1249 N N . LYS A 1 169 ? -18.350 33.382 -9.652 1.00 66.13 663 LYS A N 1
ATOM 1250 C CA . LYS A 1 169 ? -17.125 33.329 -10.466 1.00 65.99 663 LYS A CA 1
ATOM 1251 C C . LYS A 1 169 ? -16.274 32.070 -10.367 1.00 69.38 663 LYS A C 1
ATOM 1252 O O . LYS A 1 169 ? -15.883 31.525 -11.401 1.00 69.17 663 LYS A O 1
ATOM 1258 N N . ILE A 1 170 ? -15.976 31.617 -9.143 1.00 65.37 664 ILE A N 1
ATOM 1259 C CA . ILE A 1 170 ? -15.184 30.404 -8.902 1.00 64.80 664 ILE A CA 1
ATOM 1260 C C . ILE A 1 170 ? -16.015 29.137 -9.143 1.00 66.91 664 ILE A C 1
ATOM 1261 O O . ILE A 1 170 ? -17.247 29.192 -9.163 1.00 66.89 664 ILE A O 1
ATOM 1266 N N . GLY A 1 171 ? -15.328 28.018 -9.333 1.00 61.56 665 GLY A N 1
ATOM 1267 C CA . GLY A 1 171 ? -15.964 26.730 -9.554 1.00 60.81 665 GLY A CA 1
ATOM 1268 C C . GLY A 1 171 ? -16.153 25.997 -8.248 1.00 63.54 665 GLY A C 1
ATOM 1269 O O . GLY A 1 171 ? -15.189 25.460 -7.692 1.00 62.80 665 GLY A O 1
ATOM 1270 N N . SER A 1 172 ? -17.389 26.008 -7.725 1.00 59.87 666 SER A N 1
ATOM 1271 C CA . SER A 1 172 ? -17.710 25.329 -6.472 1.00 59.58 666 SER A CA 1
ATOM 1272 C C . SER A 1 172 ? -19.115 24.742 -6.429 1.00 61.68 666 SER A C 1
ATOM 1273 O O . SER A 1 172 ? -20.039 25.295 -7.026 1.00 61.51 666 SER A O 1
ATOM 1276 N N . GLY A 1 173 ? -19.248 23.617 -5.737 1.00 56.73 667 GLY A N 1
ATOM 1277 C CA . GLY A 1 173 ? -20.520 22.928 -5.592 1.00 56.06 667 GLY A CA 1
ATOM 1278 C C . GLY A 1 173 ? -20.425 21.474 -5.168 1.00 58.66 667 GLY A C 1
ATOM 1279 O O . GLY A 1 173 ? -19.328 20.944 -4.959 1.00 57.52 667 GLY A O 1
ATOM 1280 N N . PRO A 1 174 ? -21.590 20.800 -5.038 1.00 54.92 668 PRO A N 1
ATOM 1281 C CA . PRO A 1 174 ? -21.579 19.388 -4.626 1.00 54.70 668 PRO A CA 1
ATOM 1282 C C . PRO A 1 174 ? -21.035 18.437 -5.687 1.00 59.21 668 PRO A C 1
ATOM 1283 O O . PRO A 1 174 ? -20.960 18.792 -6.863 1.00 59.15 668 PRO A O 1
ATOM 1287 N N . CYS A 1 175 ? -20.648 17.230 -5.262 1.00 56.25 669 CYS A N 1
ATOM 1288 C CA . CYS A 1 175 ? -20.106 16.190 -6.131 1.00 56.41 669 CYS A CA 1
ATOM 1289 C C . CYS A 1 175 ? -20.419 14.793 -5.556 1.00 56.53 669 CYS A C 1
ATOM 1290 O O . CYS A 1 175 ? -21.372 14.654 -4.789 1.00 55.24 669 CYS A O 1
ATOM 1293 N N . GLU A 1 176 ? -19.648 13.763 -5.953 1.00 51.22 670 GLU A N 1
ATOM 1294 C CA . GLU A 1 176 ? -19.790 12.380 -5.495 1.00 49.87 670 GLU A CA 1
ATOM 1295 C C . GLU A 1 176 ? -19.740 12.328 -3.968 1.00 52.16 670 GLU A C 1
ATOM 1296 O O . GLU A 1 176 ? -18.831 12.896 -3.372 1.00 51.25 670 GLU A O 1
ATOM 1302 N N . GLY A 1 177 ? -20.741 11.698 -3.361 1.00 48.29 671 GLY A N 1
ATOM 1303 C CA . GLY A 1 177 ? -20.853 11.572 -1.910 1.00 47.55 671 GLY A CA 1
ATOM 1304 C C . GLY A 1 177 ? -21.695 12.644 -1.245 1.00 49.99 671 GLY A C 1
ATOM 1305 O O . GLY A 1 177 ? -22.074 12.486 -0.083 1.00 49.84 671 GLY A O 1
ATOM 1306 N N . ASP A 1 178 ? -21.987 13.748 -1.969 1.00 45.21 672 ASP A N 1
ATOM 1307 C CA . ASP A 1 178 ? -22.796 14.877 -1.484 1.00 43.92 672 ASP A CA 1
ATOM 1308 C C . ASP A 1 178 ? -24.286 14.705 -1.761 1.00 46.30 672 ASP A C 1
ATOM 1309 O O . ASP A 1 178 ? -25.086 15.460 -1.205 1.00 46.57 672 ASP A O 1
ATOM 1314 N N . TYR A 1 179 ? -24.658 13.727 -2.613 1.00 41.19 673 TYR A N 1
ATOM 1315 C CA . TYR A 1 179 ? -26.046 13.465 -3.013 1.00 40.46 673 TYR A CA 1
ATOM 1316 C C . TYR A 1 179 ? -26.969 13.170 -1.843 1.00 43.78 673 TYR A C 1
ATOM 1317 O O . TYR A 1 179 ? -26.527 12.616 -0.832 1.00 43.55 673 TYR A O 1
ATOM 1326 N N . GLY A 1 180 ? -28.214 13.625 -1.963 1.00 39.35 674 GLY A N 1
ATOM 1327 C CA . GLY A 1 180 ? -29.232 13.493 -0.929 1.00 38.70 674 GLY A CA 1
ATOM 1328 C C . GLY A 1 180 ? -29.251 14.658 0.041 1.00 42.07 674 GLY A C 1
ATOM 1329 O O . GLY A 1 180 ? -30.277 14.929 0.675 1.00 42.62 674 GLY A O 1
ATOM 1330 N N . GLY A 1 181 ? -28.120 15.354 0.137 1.00 37.39 675 GLY A N 1
ATOM 1331 C CA . GLY A 1 181 ? -27.926 16.501 1.015 1.00 36.99 675 GLY A CA 1
ATOM 1332 C C . GLY A 1 181 ? -28.773 17.715 0.690 1.00 40.94 675 GLY A C 1
ATOM 1333 O O . GLY A 1 181 ? -29.447 17.750 -0.344 1.00 40.37 675 GLY A O 1
ATOM 1334 N N . PRO A 1 182 ? -28.713 18.771 1.527 1.00 38.24 676 PRO A N 1
ATOM 1335 C CA . PRO A 1 182 ? -29.580 19.934 1.295 1.00 38.65 676 PRO A CA 1
ATOM 1336 C C . PRO A 1 182 ? -28.972 21.172 0.638 1.00 43.70 676 PRO A C 1
ATOM 1337 O O . PRO A 1 182 ? -27.768 21.409 0.709 1.00 43.06 676 PRO A O 1
ATOM 1341 N N . LEU A 1 183 ? -29.857 21.978 0.039 1.00 41.99 677 LEU A N 1
ATOM 1342 C CA . LEU A 1 183 ? -29.601 23.308 -0.491 1.00 42.98 677 LEU A CA 1
ATOM 1343 C C . LEU A 1 183 ? -30.403 24.176 0.477 1.00 50.06 677 LEU A C 1
ATOM 1344 O O . LEU A 1 183 ? -31.628 24.321 0.342 1.00 50.03 677 LEU A O 1
ATOM 1349 N N . VAL A 1 184 ? -29.724 24.637 1.525 1.00 48.15 678 VAL A N 1
ATOM 1350 C CA . VAL A 1 184 ? -30.345 25.429 2.580 1.00 48.69 678 VAL A CA 1
ATOM 1351 C C . VAL A 1 184 ? -30.365 26.905 2.194 1.00 55.33 678 VAL A C 1
ATOM 1352 O O . VAL A 1 184 ? -29.339 27.459 1.800 1.00 54.47 678 VAL A O 1
ATOM 1356 N N . CYS A 1 185 ? -31.552 27.522 2.275 1.00 54.34 679 CYS A N 1
ATOM 1357 C CA . CYS A 1 185 ? -31.784 28.943 2.007 1.00 55.24 679 CYS A CA 1
ATOM 1358 C C . CYS A 1 185 ? -32.682 29.471 3.124 1.00 61.65 679 CYS A C 1
ATOM 1359 O O . CYS A 1 185 ? -33.416 28.690 3.733 1.00 60.65 679 CYS A O 1
ATOM 1362 N N . GLU A 1 186 ? -32.621 30.785 3.400 1.00 61.04 680 GLU A N 1
ATOM 1363 C CA . GLU A 1 186 ? -33.455 31.407 4.428 1.00 62.10 680 GLU A CA 1
ATOM 1364 C C . GLU A 1 186 ? -34.756 31.940 3.814 1.00 67.90 680 GLU A C 1
ATOM 1365 O O . GLU A 1 186 ? -34.720 32.813 2.940 1.00 67.69 680 GLU A O 1
ATOM 1371 N N . GLN A 1 187 ? -35.895 31.384 4.258 1.00 65.68 681 GLN A N 1
ATOM 1372 C CA . GLN A 1 187 ? -37.239 31.749 3.811 1.00 66.22 681 GLN A CA 1
ATOM 1373 C C . GLN A 1 187 ? -38.065 32.200 5.000 1.00 72.39 681 GLN A C 1
ATOM 1374 O O . GLN A 1 187 ? -38.191 31.449 5.973 1.00 72.50 681 GLN A O 1
ATOM 1380 N N . HIS A 1 188 ? -38.649 33.413 4.911 1.00 70.16 682 HIS A N 1
ATOM 1381 C CA . HIS A 1 188 ? -39.492 34.029 5.946 1.00 70.62 682 HIS A CA 1
ATOM 1382 C C . HIS A 1 188 ? -38.805 33.971 7.324 1.00 74.98 682 HIS A C 1
ATOM 1383 O O . HIS A 1 188 ? -39.331 33.344 8.252 1.00 74.36 682 HIS A O 1
ATOM 1390 N N . LYS A 1 189 ? -37.594 34.571 7.428 1.00 72.28 683 LYS A N 1
ATOM 1391 C CA . LYS A 1 189 ? -36.767 34.602 8.646 1.00 72.49 683 LYS A CA 1
ATOM 1392 C C . LYS A 1 189 ? -36.575 33.178 9.236 1.00 76.19 683 LYS A C 1
ATOM 1393 O O . LYS A 1 189 ? -36.618 32.996 10.454 1.00 76.13 683 LYS A O 1
ATOM 1399 N N . MET A 1 190 ? -36.402 32.166 8.359 1.00 72.44 684 MET A N 1
ATOM 1400 C CA . MET A 1 190 ? -36.244 30.767 8.772 1.00 72.10 684 MET A CA 1
ATOM 1401 C C . MET A 1 190 ? -35.459 29.936 7.762 1.00 71.92 684 MET A C 1
ATOM 1402 O O . MET A 1 190 ? -35.745 29.986 6.567 1.00 71.54 684 MET A O 1
ATOM 1407 N N . ARG A 1 191 ? -34.474 29.165 8.249 1.00 65.17 685 ARG A N 1
ATOM 1408 C CA . ARG A 1 191 ? -33.639 28.302 7.416 1.00 63.35 685 ARG A CA 1
ATOM 1409 C C . ARG A 1 191 ? -34.432 27.064 7.015 1.00 63.23 685 ARG A C 1
ATOM 1410 O O . ARG A 1 191 ? -34.950 26.352 7.881 1.00 62.55 685 ARG A O 1
ATOM 1418 N N . MET A 1 192 ? -34.572 26.846 5.693 1.00 56.86 686 MET A N 1
ATOM 1419 C CA . MET A 1 192 ? -35.336 25.736 5.126 1.00 55.37 686 MET A CA 1
ATOM 1420 C C . MET A 1 192 ? -34.560 24.954 4.078 1.00 55.54 686 MET A C 1
ATOM 1421 O O . MET A 1 192 ? -33.673 25.506 3.425 1.00 55.04 686 MET A O 1
ATOM 1426 N N . VAL A 1 193 ? -34.928 23.671 3.894 1.00 49.78 687 VAL A N 1
ATOM 1427 C CA . VAL A 1 193 ? -34.350 22.798 2.872 1.00 48.41 687 VAL A CA 1
ATOM 1428 C C . VAL A 1 193 ? -35.113 23.087 1.569 1.00 50.10 687 VAL A C 1
ATOM 1429 O O . VAL A 1 193 ? -36.278 22.720 1.432 1.00 49.20 687 VAL A O 1
ATOM 1433 N N . LEU A 1 194 ? -34.475 23.818 0.651 1.00 45.44 688 LEU A N 1
ATOM 1434 C CA . LEU A 1 194 ? -35.116 24.239 -0.592 1.00 44.70 688 LEU A CA 1
ATOM 1435 C C . LEU A 1 194 ? -34.880 23.341 -1.795 1.00 48.69 688 LEU A C 1
ATOM 1436 O O . LEU A 1 194 ? -35.660 23.369 -2.754 1.00 48.36 688 LEU A O 1
ATOM 1441 N N . GLY A 1 195 ? -33.817 22.553 -1.726 1.00 44.63 689 GLY A N 1
ATOM 1442 C CA . GLY A 1 195 ? -33.460 21.597 -2.760 1.00 43.87 689 GLY A CA 1
ATOM 1443 C C . GLY A 1 195 ? -32.792 20.374 -2.178 1.00 46.48 689 GLY A C 1
ATOM 1444 O O . GLY A 1 195 ? -32.426 20.359 -0.998 1.00 46.68 689 GLY A O 1
ATOM 1445 N N . VAL A 1 196 ? -32.636 19.340 -3.004 1.00 41.23 690 VAL A N 1
ATOM 1446 C CA . VAL A 1 196 ? -31.935 18.111 -2.635 1.00 40.08 690 VAL A CA 1
ATOM 1447 C C . VAL A 1 196 ? -30.831 17.889 -3.667 1.00 43.73 690 VAL A C 1
ATOM 1448 O O . VAL A 1 196 ? -31.067 18.028 -4.870 1.00 43.28 690 VAL A O 1
ATOM 1452 N N . ILE A 1 197 ? -29.612 17.614 -3.181 1.00 39.97 691 ILE A N 1
ATOM 1453 C CA . ILE A 1 197 ? -28.442 17.380 -4.020 1.00 39.37 691 ILE A CA 1
ATOM 1454 C C . ILE A 1 197 ? -28.610 16.079 -4.818 1.00 43.88 691 ILE A C 1
ATOM 1455 O O . ILE A 1 197 ? -28.700 14.997 -4.238 1.00 42.97 691 ILE A O 1
ATOM 1460 N N . VAL A 1 198 ? -28.683 16.210 -6.148 1.00 41.54 692 VAL A N 1
ATOM 1461 C CA . VAL A 1 198 ? -28.803 15.090 -7.088 1.00 41.78 692 VAL A CA 1
ATOM 1462 C C . VAL A 1 198 ? -27.608 15.123 -8.059 1.00 46.83 692 VAL A C 1
ATOM 1463 O O . VAL A 1 198 ? -27.009 16.198 -8.211 1.00 46.46 692 VAL A O 1
ATOM 1467 N N . PRO A 1 199 ? -27.239 13.986 -8.719 1.00 43.20 693 PRO A N 1
ATOM 1468 C CA . PRO A 1 199 ? -26.124 14.028 -9.679 1.00 42.53 693 PRO A CA 1
ATOM 1469 C C . PRO A 1 199 ? -26.346 15.080 -10.753 1.00 46.94 693 PRO A C 1
ATOM 1470 O O . PRO A 1 199 ? -27.450 15.212 -11.292 1.00 46.33 693 PRO A O 1
ATOM 1474 N N . GLY A 1 200 ? -25.299 15.854 -11.004 1.00 44.58 694 GLY A N 1
ATOM 1475 C CA . GLY A 1 200 ? -25.309 16.926 -11.987 1.00 44.77 694 GLY A CA 1
ATOM 1476 C C . GLY A 1 200 ? -24.624 16.531 -13.272 1.00 49.78 694 GLY A C 1
ATOM 1477 O O . GLY A 1 200 ? -24.281 15.359 -13.467 1.00 49.90 694 GLY A O 1
ATOM 1478 N N . ARG A 1 201 ? -24.420 17.523 -14.151 1.00 46.65 695 ARG A N 1
ATOM 1479 C CA . ARG A 1 201 ? -23.766 17.356 -15.446 1.00 46.26 695 ARG A CA 1
ATOM 1480 C C . ARG A 1 201 ? -22.294 17.812 -15.363 1.00 52.32 695 ARG A C 1
ATOM 1481 O O . ARG A 1 201 ? -21.825 18.622 -16.162 1.00 52.04 695 ARG A O 1
ATOM 1489 N N . GLY A 1 202 ? -21.584 17.248 -14.389 1.00 51.02 696 GLY A N 1
ATOM 1490 C CA . GLY A 1 202 ? -20.189 17.556 -14.094 1.00 52.12 696 GLY A CA 1
ATOM 1491 C C . GLY A 1 202 ? -20.034 18.339 -12.802 1.00 58.59 696 GLY A C 1
ATOM 1492 O O . GLY A 1 202 ? -20.863 19.203 -12.496 1.00 58.04 696 GLY A O 1
ATOM 1493 N N . CYS A 1 203 ? -18.970 18.044 -12.038 1.00 57.10 697 CYS A N 1
ATOM 1494 C CA . CYS A 1 203 ? -18.699 18.694 -10.755 1.00 58.13 697 CYS A CA 1
ATOM 1495 C C . CYS A 1 203 ? -17.989 20.031 -10.895 1.00 63.77 697 CYS A C 1
ATOM 1496 O O . CYS A 1 203 ? -17.061 20.154 -11.697 1.00 64.20 697 CYS A O 1
ATOM 1499 N N . ALA A 1 204 ? -18.423 21.019 -10.083 1.00 60.46 698 ALA A N 1
ATOM 1500 C CA . ALA A 1 204 ? -17.892 22.381 -9.931 1.00 60.10 698 ALA A CA 1
ATOM 1501 C C . ALA A 1 204 ? -17.240 23.035 -11.159 1.00 63.49 698 ALA A C 1
ATOM 1502 O O . ALA A 1 204 ? -16.031 23.292 -11.160 1.00 63.32 698 ALA A O 1
ATOM 1504 N N . ILE A 1 205 ? -18.040 23.314 -12.196 1.00 59.33 699 ILE A N 1
ATOM 1505 C CA . ILE A 1 205 ? -17.538 23.970 -13.407 1.00 58.89 699 ILE A CA 1
ATOM 1506 C C . ILE A 1 205 ? -17.704 25.493 -13.226 1.00 62.54 699 ILE A C 1
ATOM 1507 O O . ILE A 1 205 ? -18.829 25.937 -12.963 1.00 62.03 699 ILE A O 1
ATOM 1512 N N . PRO A 1 206 ? -16.615 26.305 -13.353 1.00 58.37 700 PRO A N 1
ATOM 1513 C CA . PRO A 1 206 ? -16.762 27.766 -13.198 1.00 57.67 700 PRO A CA 1
ATOM 1514 C C . PRO A 1 206 ? -17.882 28.325 -14.070 1.00 61.30 700 PRO A C 1
ATOM 1515 O O . PRO A 1 206 ? -17.947 28.004 -15.258 1.00 61.01 700 PRO A O 1
ATOM 1519 N N . ASN A 1 207 ? -18.806 29.085 -13.443 1.00 57.62 701 ASN A N 1
ATOM 1520 C CA . ASN A 1 207 ? -19.996 29.716 -14.039 1.00 57.23 701 ASN A CA 1
ATOM 1521 C C . ASN A 1 207 ? -21.183 28.787 -14.360 1.00 59.98 701 ASN A C 1
ATOM 1522 O O . ASN A 1 207 ? -22.218 29.276 -14.822 1.00 59.04 701 ASN A O 1
ATOM 1527 N N . ARG A 1 208 ? -21.052 27.461 -14.084 1.00 56.36 702 ARG A N 1
ATOM 1528 C CA . ARG A 1 208 ? -22.126 26.476 -14.305 1.00 55.37 702 ARG A CA 1
ATOM 1529 C C . ARG A 1 208 ? -22.953 26.240 -13.012 1.00 56.42 702 ARG A C 1
ATOM 1530 O O . ARG A 1 208 ? -22.431 25.655 -12.055 1.00 55.32 702 ARG A O 1
ATOM 1538 N N . PRO A 1 209 ? -24.228 26.719 -12.956 1.00 51.27 703 PRO A N 1
ATOM 1539 C CA . PRO A 1 209 ? -25.034 26.530 -11.733 1.00 50.47 703 PRO A CA 1
ATOM 1540 C C . PRO A 1 209 ? -25.526 25.097 -11.524 1.00 53.26 703 PRO A C 1
ATOM 1541 O O . PRO A 1 209 ? -25.709 24.342 -12.482 1.00 52.46 703 PRO A O 1
A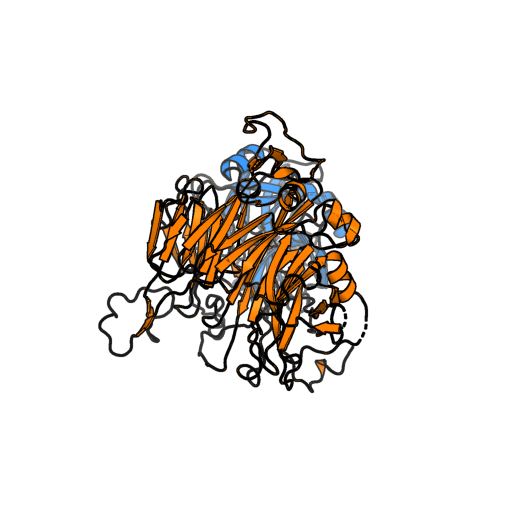TOM 1545 N N . GLY A 1 210 ? -25.727 24.743 -10.262 1.00 49.40 704 GLY A N 1
ATOM 1546 C CA . GLY A 1 210 ? -26.181 23.416 -9.871 1.00 49.10 704 GLY A CA 1
ATOM 1547 C C . GLY A 1 210 ? -27.678 23.263 -9.979 1.00 52.57 704 GLY A C 1
ATOM 1548 O O . GLY A 1 210 ? -28.421 24.183 -9.629 1.00 52.35 704 GLY A O 1
ATOM 1549 N N . ILE A 1 211 ? -28.124 22.100 -10.484 1.00 48.53 705 ILE A N 1
ATOM 1550 C CA . ILE A 1 211 ? -29.542 21.766 -10.613 1.00 48.01 705 ILE A CA 1
ATOM 1551 C C . ILE A 1 211 ? -29.909 20.852 -9.448 1.00 50.99 705 ILE A C 1
ATOM 1552 O O . ILE A 1 211 ? -29.315 19.785 -9.266 1.00 50.47 705 ILE A O 1
ATOM 1557 N N . PHE A 1 212 ? -30.872 21.301 -8.649 1.00 47.11 706 PHE A N 1
ATOM 1558 C CA . PHE A 1 212 ? -31.359 20.593 -7.474 1.00 46.92 706 PHE A CA 1
ATOM 1559 C C . PHE A 1 212 ? -32.840 20.328 -7.635 1.00 50.10 706 PHE A C 1
ATOM 1560 O O . PHE A 1 212 ? -33.522 21.066 -8.344 1.00 49.64 706 PHE A O 1
ATOM 1568 N N . VAL A 1 213 ? -33.346 19.281 -6.979 1.00 46.10 707 VAL A N 1
ATOM 1569 C CA . VAL A 1 213 ? -34.773 18.969 -7.037 1.00 45.37 707 VAL A CA 1
ATOM 1570 C C . VAL A 1 213 ? -35.521 19.882 -6.057 1.00 48.00 707 VAL A C 1
ATOM 1571 O O . VAL A 1 213 ? -35.215 19.879 -4.868 1.00 47.33 707 VAL A O 1
ATOM 1575 N N . ARG A 1 214 ? -36.435 20.723 -6.591 1.00 44.08 708 ARG A N 1
ATOM 1576 C CA . ARG A 1 214 ? -37.241 21.704 -5.857 1.00 43.48 708 ARG A CA 1
ATOM 1577 C C . ARG A 1 214 ? -38.168 21.041 -4.839 1.00 46.38 708 ARG A C 1
ATOM 1578 O O . ARG A 1 214 ? -39.121 20.356 -5.218 1.00 45.69 708 ARG A O 1
ATOM 1586 N N . VAL A 1 215 ? -37.867 21.243 -3.543 1.00 42.89 709 VAL A N 1
ATOM 1587 C CA . VAL A 1 215 ? -38.607 20.684 -2.402 1.00 42.57 709 VAL A CA 1
ATOM 1588 C C . VAL A 1 215 ? -40.011 21.290 -2.308 1.00 46.95 709 VAL A C 1
ATOM 1589 O O . VAL A 1 215 ? -40.971 20.552 -2.073 1.00 45.67 709 VAL A O 1
ATOM 1593 N N . ALA A 1 216 ? -40.135 22.617 -2.555 1.00 45.20 710 ALA A N 1
ATOM 1594 C CA . ALA A 1 216 ? -41.416 23.341 -2.556 1.00 45.70 710 ALA A CA 1
ATOM 1595 C C . ALA A 1 216 ? -42.444 22.663 -3.473 1.00 50.85 710 ALA A C 1
ATOM 1596 O O . ALA A 1 216 ? -43.613 22.587 -3.114 1.00 51.54 710 ALA A O 1
ATOM 1598 N N . TYR A 1 217 ? -41.990 22.119 -4.619 1.00 47.14 711 TYR A N 1
ATOM 1599 C CA . TYR A 1 217 ? -42.815 21.395 -5.585 1.00 46.74 711 TYR A CA 1
ATOM 1600 C C . TYR A 1 217 ? -43.358 20.093 -5.000 1.00 49.04 711 TYR A C 1
ATOM 1601 O O . TYR A 1 217 ? -44.501 19.748 -5.272 1.00 48.60 711 TYR A O 1
ATOM 1610 N N . TYR A 1 218 ? -42.550 19.371 -4.217 1.00 45.41 712 TYR A N 1
ATOM 1611 C CA . TYR A 1 218 ? -42.964 18.088 -3.641 1.00 45.37 712 TYR A CA 1
ATOM 1612 C C . TYR A 1 218 ? -43.436 18.147 -2.173 1.00 50.75 712 TYR A C 1
ATOM 1613 O O . TYR A 1 218 ? -43.709 17.097 -1.579 1.00 50.49 712 TYR A O 1
ATOM 1622 N N . ALA A 1 219 ? -43.576 19.375 -1.617 1.00 47.77 713 ALA A N 1
ATOM 1623 C CA . ALA A 1 219 ? -44.022 19.639 -0.243 1.00 48.03 713 ALA A CA 1
ATOM 1624 C C . ALA A 1 219 ? -45.368 18.982 0.094 1.00 52.89 713 ALA A C 1
ATOM 1625 O O . ALA A 1 219 ? -45.515 18.430 1.189 1.00 52.21 713 ALA A O 1
ATOM 1627 N N . LYS A 1 220 ? -46.333 19.016 -0.853 1.00 50.50 714 LYS A N 1
ATOM 1628 C CA . LYS A 1 220 ? -47.647 18.388 -0.685 1.00 50.72 714 LYS A CA 1
ATOM 1629 C C . LYS A 1 220 ? -47.523 16.867 -0.480 1.00 55.38 714 LYS A C 1
ATOM 1630 O O . LYS A 1 220 ? -48.173 16.335 0.422 1.00 55.13 714 LYS A O 1
ATOM 1636 N N . TRP A 1 221 ? -46.653 16.186 -1.279 1.00 51.99 715 TRP A N 1
ATOM 1637 C CA . TRP A 1 221 ? -46.398 14.747 -1.157 1.00 51.60 715 TRP A CA 1
ATOM 1638 C C . TRP A 1 221 ? -45.621 14.450 0.122 1.00 55.81 715 TRP A C 1
ATOM 1639 O O . TRP A 1 221 ? -45.858 13.412 0.744 1.00 55.64 715 TRP A O 1
ATOM 1650 N N . ILE A 1 222 ? -44.678 15.340 0.502 1.00 52.27 716 ILE A N 1
ATOM 1651 C CA . ILE A 1 222 ? -43.874 15.149 1.712 1.00 52.22 716 ILE A CA 1
ATOM 1652 C C . ILE A 1 222 ? -44.768 15.116 2.962 1.00 57.31 716 ILE A C 1
ATOM 1653 O O . ILE A 1 222 ? -44.721 14.133 3.703 1.00 56.75 716 ILE A O 1
ATOM 1658 N N . HIS A 1 223 ? -45.642 16.131 3.134 1.00 54.67 717 HIS A N 1
ATOM 1659 C CA . HIS A 1 223 ? -46.559 16.202 4.274 1.00 54.77 717 HIS A CA 1
ATOM 1660 C C . HIS A 1 223 ? -47.577 15.058 4.317 1.00 59.21 717 HIS A C 1
ATOM 1661 O O . HIS A 1 223 ? -48.085 14.742 5.393 1.00 59.41 717 HIS A O 1
ATOM 1668 N N . LYS A 1 224 ? -47.822 14.397 3.169 1.00 55.35 718 LYS A N 1
ATOM 1669 C CA . LYS A 1 224 ? -48.714 13.237 3.068 1.00 55.12 718 LYS A CA 1
ATOM 1670 C C . LYS A 1 224 ? -48.061 12.025 3.760 1.00 58.68 718 LYS A C 1
ATOM 1671 O O . LYS A 1 224 ? -48.747 11.276 4.455 1.00 58.49 718 LYS A O 1
ATOM 1677 N N . ILE A 1 225 ? -46.736 11.859 3.584 1.00 54.75 719 ILE A N 1
ATOM 1678 C CA . ILE A 1 225 ? -45.947 10.754 4.143 1.00 54.28 719 ILE A CA 1
ATOM 1679 C C . ILE A 1 225 ? -45.505 11.000 5.607 1.00 59.35 719 ILE A C 1
ATOM 1680 O O . ILE A 1 225 ? -45.661 10.106 6.443 1.00 58.24 719 ILE A O 1
ATOM 1685 N N . ILE A 1 226 ? -44.934 12.189 5.897 1.00 57.67 720 ILE A N 1
ATOM 1686 C CA . ILE A 1 226 ? -44.423 12.550 7.225 1.00 58.20 720 ILE A CA 1
ATOM 1687 C C . ILE A 1 226 ? -45.479 12.658 8.316 1.00 63.57 720 ILE A C 1
ATOM 1688 O O . ILE A 1 226 ? -45.219 12.233 9.443 1.00 63.69 720 ILE A O 1
ATOM 1693 N N . LEU A 1 227 ? -46.664 13.204 7.990 1.00 61.07 721 LEU A N 1
ATOM 1694 C CA . LEU A 1 227 ? -47.758 13.301 8.959 1.00 61.50 721 LEU A CA 1
ATOM 1695 C C . LEU A 1 227 ? -48.436 11.923 9.062 1.00 67.57 721 LEU A C 1
ATOM 1696 O O . LEU A 1 227 ? -49.103 11.469 8.121 1.00 67.39 721 LEU A O 1
ATOM 1701 N N . THR A 1 228 ? -48.159 11.222 10.181 1.00 64.82 722 THR A N 1
ATOM 1702 C CA . THR A 1 228 ? -48.669 9.881 10.488 1.00 99.96 722 THR A CA 1
ATOM 1703 C C . THR A 1 228 ? -48.969 9.723 11.987 1.00 116.82 722 THR A C 1
ATOM 1704 O O . THR A 1 228 ? -49.696 10.532 12.565 1.00 71.58 722 THR A O 1
ATOM 1708 N N . LYS B 2 16 ? -22.870 0.602 -60.990 1.00 82.22 40 LYS B N 1
ATOM 1709 C CA . LYS B 2 16 ? -21.718 1.461 -60.720 1.00 82.04 40 LYS B CA 1
ATOM 1710 C C . LYS B 2 16 ? -22.170 2.922 -60.502 1.00 85.47 40 LYS B C 1
ATOM 1711 O O . LYS B 2 16 ? -22.729 3.536 -61.419 1.00 85.28 40 LYS B O 1
ATOM 1717 N N . TYR B 2 17 ? -21.942 3.464 -59.282 1.00 80.90 41 TYR B N 1
ATOM 1718 C CA . TYR B 2 17 ? -22.366 4.823 -58.908 1.00 79.99 41 TYR B CA 1
ATOM 1719 C C . TYR B 2 17 ? -21.253 5.715 -58.328 1.00 80.90 41 TYR B C 1
ATOM 1720 O O . TYR B 2 17 ? -20.310 5.210 -57.714 1.00 80.75 41 TYR B O 1
ATOM 1729 N N . GLN B 2 18 ? -21.407 7.053 -58.485 1.00 74.45 42 GLN B N 1
ATOM 1730 C CA . GLN B 2 18 ? -20.501 8.071 -57.943 1.00 72.70 42 GLN B CA 1
ATOM 1731 C C . GLN B 2 18 ? -21.163 8.707 -56.695 1.00 71.82 42 GLN B C 1
ATOM 1732 O O . GLN B 2 18 ? -21.926 9.675 -56.796 1.00 70.85 42 GLN B O 1
ATOM 1738 N N . LEU B 2 19 ? -20.884 8.113 -55.524 1.00 65.20 43 LEU B N 1
ATOM 1739 C CA . LEU B 2 19 ? -21.439 8.491 -54.221 1.00 63.62 43 LEU B CA 1
ATOM 1740 C C . LEU B 2 19 ? -20.363 9.039 -53.261 1.00 64.27 43 LEU B C 1
ATOM 1741 O O . LEU B 2 19 ? -19.201 8.643 -53.405 1.00 63.98 43 LEU B O 1
ATOM 1746 N N . PRO B 2 20 ? -20.718 9.872 -52.234 1.00 57.42 44 PRO B N 1
ATOM 1747 C CA . PRO B 2 20 ? -19.698 10.318 -51.270 1.00 56.26 44 PRO B CA 1
ATOM 1748 C C . PRO B 2 20 ? -19.050 9.105 -50.610 1.00 59.26 44 PRO B C 1
ATOM 1749 O O . PRO B 2 20 ? -19.746 8.191 -50.168 1.00 59.46 44 PRO B O 1
ATOM 1753 N N . ASN B 2 21 ? -17.718 9.064 -50.639 1.00 54.44 45 ASN B N 1
ATOM 1754 C CA . ASN B 2 21 ? -16.912 7.958 -50.129 1.00 53.22 45 ASN B CA 1
ATOM 1755 C C . ASN B 2 21 ? -15.665 8.450 -49.403 1.00 55.53 45 ASN B C 1
ATOM 1756 O O . ASN B 2 21 ? -15.174 9.552 -49.680 1.00 55.42 45 ASN B O 1
ATOM 1761 N N . PHE B 2 22 ? -15.151 7.618 -48.480 1.00 50.15 46 PHE B N 1
ATOM 1762 C CA . PHE B 2 22 ? -13.907 7.858 -47.758 1.00 49.23 46 PHE B CA 1
ATOM 1763 C C . PHE B 2 22 ? -13.182 6.542 -47.495 1.00 53.34 46 PHE B C 1
ATOM 1764 O O . PHE B 2 22 ? -13.800 5.585 -47.028 1.00 53.22 46 PHE B O 1
ATOM 1772 N N . THR B 2 23 ? -11.866 6.512 -47.766 1.00 49.60 47 THR B N 1
ATOM 1773 C CA . THR B 2 23 ? -11.031 5.342 -47.538 1.00 49.39 47 THR B CA 1
ATOM 1774 C C . THR B 2 23 ? -9.962 5.596 -46.467 1.00 54.54 47 THR B C 1
ATOM 1775 O O . THR B 2 23 ? -9.060 6.420 -46.649 1.00 54.82 47 THR B O 1
ATOM 1779 N N . ALA B 2 24 ? -10.085 4.870 -45.350 1.00 50.79 48 ALA B N 1
ATOM 1780 C CA . ALA B 2 24 ? -9.180 4.913 -44.211 1.00 50.28 48 ALA B CA 1
ATOM 1781 C C . ALA B 2 24 ? -7.934 4.062 -44.495 1.00 54.27 48 ALA B C 1
ATOM 1782 O O . ALA B 2 24 ? -7.979 3.161 -45.339 1.00 53.84 48 ALA B O 1
ATOM 1784 N N . GLU B 2 25 ? -6.823 4.348 -43.794 1.00 51.15 49 GLU B N 1
ATOM 1785 C CA . GLU B 2 25 ? -5.564 3.601 -43.934 1.00 51.30 49 GLU B CA 1
ATOM 1786 C C . GLU B 2 25 ? -5.695 2.200 -43.313 1.00 55.18 49 GLU B C 1
ATOM 1787 O O . GLU B 2 25 ? -5.013 1.264 -43.736 1.00 54.69 49 GLU B O 1
ATOM 1793 N N . THR B 2 26 ? -6.572 2.078 -42.303 1.00 51.24 50 THR B N 1
ATOM 1794 C CA . THR B 2 26 ? -6.838 0.857 -41.545 1.00 50.52 50 THR B CA 1
ATOM 1795 C C . THR B 2 26 ? -8.330 0.514 -41.570 1.00 51.87 50 THR B C 1
ATOM 1796 O O . THR B 2 26 ? -9.118 1.415 -41.852 1.00 51.46 50 THR B O 1
ATOM 1800 N N . PRO B 2 27 ? -8.751 -0.745 -41.254 1.00 46.70 51 PRO B N 1
ATOM 1801 C CA . PRO B 2 27 ? -10.195 -1.072 -41.272 1.00 46.24 51 PRO B CA 1
ATOM 1802 C C . PRO B 2 27 ? -11.047 -0.301 -40.263 1.00 49.75 51 PRO B C 1
ATOM 1803 O O . PRO B 2 27 ? -10.625 -0.104 -39.125 1.00 49.61 51 PRO B O 1
ATOM 1807 N N . ILE B 2 28 ? -12.256 0.112 -40.678 1.00 45.82 52 ILE B N 1
ATOM 1808 C CA . ILE B 2 28 ? -13.210 0.829 -39.823 1.00 45.23 52 ILE B CA 1
ATOM 1809 C C . ILE B 2 28 ? -14.043 -0.197 -39.038 1.00 47.52 52 ILE B C 1
ATOM 1810 O O . ILE B 2 28 ? -14.643 -1.090 -39.638 1.00 47.16 52 ILE B O 1
ATOM 1815 N N . GLN B 2 29 ? -14.055 -0.075 -37.704 1.00 43.25 53 GLN B N 1
ATOM 1816 C CA . GLN B 2 29 ? -14.809 -0.948 -36.800 1.00 43.02 53 GLN B CA 1
ATOM 1817 C C . GLN B 2 29 ? -16.102 -0.271 -36.339 1.00 47.44 53 GLN B C 1
ATOM 1818 O O . GLN B 2 29 ? -17.149 -0.914 -36.322 1.00 46.26 53 GLN B O 1
ATOM 1824 N N . ASN B 2 30 ? -16.021 1.016 -35.941 1.00 44.84 54 ASN B N 1
ATOM 1825 C CA . ASN B 2 30 ? -17.172 1.761 -35.441 1.00 44.98 54 ASN B CA 1
ATOM 1826 C C . ASN B 2 30 ? -17.410 3.100 -36.147 1.00 50.01 54 ASN B C 1
ATOM 1827 O O . ASN B 2 30 ? -16.472 3.713 -36.650 1.00 49.04 54 ASN B O 1
ATOM 1832 N N . VAL B 2 31 ? -18.681 3.532 -36.188 1.00 48.21 55 VAL B N 1
ATOM 1833 C CA . VAL B 2 31 ? -19.134 4.783 -36.804 1.00 48.66 55 VAL B CA 1
ATOM 1834 C C . VAL B 2 31 ? -20.112 5.534 -35.881 1.00 54.03 55 VAL B C 1
ATOM 1835 O O . VAL B 2 31 ? -21.036 4.928 -35.340 1.00 53.81 55 VAL B O 1
ATOM 1839 N N . ILE B 2 32 ? -19.901 6.846 -35.711 1.00 51.86 56 ILE B N 1
ATOM 1840 C CA . ILE B 2 32 ? -20.758 7.709 -34.901 1.00 52.52 56 ILE B CA 1
ATOM 1841 C C . ILE B 2 32 ? -20.959 9.066 -35.580 1.00 56.83 56 ILE B C 1
ATOM 1842 O O . ILE B 2 32 ? -20.013 9.630 -36.128 1.00 56.18 56 ILE B O 1
ATOM 1847 N N . LEU B 2 33 ? -22.199 9.557 -35.587 1.00 54.46 57 LEU B N 1
ATOM 1848 C CA . LEU B 2 33 ? -22.523 10.855 -36.169 1.00 54.78 57 LEU B CA 1
ATOM 1849 C C . LEU B 2 33 ? -22.930 11.814 -35.055 1.00 60.17 57 LEU B C 1
ATOM 1850 O O . LEU B 2 33 ? -23.774 11.471 -34.222 1.00 60.34 57 LEU B O 1
ATOM 1855 N N . HIS B 2 34 ? -22.311 13.004 -35.033 1.00 57.15 58 HIS B N 1
ATOM 1856 C CA . HIS B 2 34 ? -22.574 14.037 -34.038 1.00 57.31 58 HIS B CA 1
ATOM 1857 C C . HIS B 2 34 ? -22.280 15.423 -34.597 1.00 62.93 58 HIS B C 1
ATOM 1858 O O . HIS B 2 34 ? -21.169 15.678 -35.072 1.00 62.50 58 HIS B O 1
ATOM 1865 N N . GLU B 2 35 ? -23.281 16.320 -34.514 1.00 60.69 59 GLU B N 1
ATOM 1866 C CA . GLU B 2 35 ? -23.219 17.714 -34.960 1.00 60.99 59 GLU B CA 1
ATOM 1867 C C . GLU B 2 35 ? -22.626 17.887 -36.370 1.00 65.10 59 GLU B C 1
ATOM 1868 O O . GLU B 2 35 ? -21.695 18.673 -36.569 1.00 65.28 59 GLU B O 1
ATOM 1874 N N . HIS B 2 36 ? -23.182 17.134 -37.342 1.00 61.08 60 HIS B N 1
ATOM 1875 C CA . HIS B 2 36 ? -22.806 17.131 -38.761 1.00 60.73 60 HIS B CA 1
ATOM 1876 C C . HIS B 2 36 ? -21.357 16.704 -39.014 1.00 63.16 60 HIS B C 1
ATOM 1877 O O . HIS B 2 36 ? -20.673 17.284 -39.860 1.00 63.08 60 HIS B O 1
ATOM 1884 N N . HIS B 2 37 ? -20.900 15.670 -38.292 1.00 58.46 61 HIS B N 1
ATOM 1885 C CA . HIS B 2 37 ? -19.556 15.101 -38.441 1.00 57.28 61 HIS B CA 1
ATOM 1886 C C . HIS B 2 37 ? -19.599 13.597 -38.309 1.00 57.68 61 HIS B C 1
ATOM 1887 O O . HIS B 2 37 ? -20.400 13.072 -37.540 1.00 57.08 61 HIS B O 1
ATOM 1894 N N . ILE B 2 38 ? -18.753 12.903 -39.070 1.00 52.40 62 ILE B N 1
ATOM 1895 C CA . ILE B 2 38 ? -18.683 11.443 -39.043 1.00 51.44 62 ILE B CA 1
ATOM 1896 C C . ILE B 2 38 ? -17.426 10.996 -38.303 1.00 52.42 62 ILE B C 1
ATOM 1897 O O . ILE B 2 38 ? -16.301 11.296 -38.718 1.00 51.79 62 ILE B O 1
ATOM 1902 N N . PHE B 2 39 ? -17.637 10.309 -37.181 1.00 46.75 63 PHE B N 1
ATOM 1903 C CA . PHE B 2 39 ? -16.565 9.809 -36.340 1.00 45.49 63 PHE B CA 1
ATOM 1904 C C . PHE B 2 39 ? -16.360 8.342 -36.620 1.00 48.64 63 PHE B C 1
ATOM 1905 O O . PHE B 2 39 ? -17.276 7.540 -36.447 1.00 47.73 63 PHE B O 1
ATOM 1913 N N . LEU B 2 40 ? -15.173 8.003 -37.120 1.00 45.69 64 LEU B N 1
ATOM 1914 C CA . LEU B 2 40 ? -14.845 6.627 -37.452 1.00 45.68 64 LEU B CA 1
ATOM 1915 C C . LEU B 2 40 ? -13.885 6.040 -36.453 1.00 49.35 64 LEU B C 1
ATOM 1916 O O . LEU B 2 40 ? -12.796 6.570 -36.261 1.00 49.05 64 LEU B O 1
ATOM 1921 N N . GLY B 2 41 ? -14.298 4.944 -35.839 1.00 45.81 65 GLY B N 1
ATOM 1922 C CA . GLY B 2 41 ? -13.472 4.179 -34.924 1.00 45.58 65 GLY B CA 1
ATOM 1923 C C . GLY B 2 41 ? -12.826 3.104 -35.761 1.00 49.28 65 GLY B C 1
ATOM 1924 O O . GLY B 2 41 ? -13.499 2.152 -36.158 1.00 48.60 65 GLY B O 1
ATOM 1925 N N . ALA B 2 42 ? -11.553 3.316 -36.126 1.00 46.35 66 ALA B N 1
ATOM 1926 C CA . ALA B 2 42 ? -10.765 2.413 -36.969 1.00 46.33 66 ALA B CA 1
ATOM 1927 C C . ALA B 2 42 ? -9.522 1.905 -36.223 1.00 50.60 66 ALA B C 1
ATOM 1928 O O . ALA B 2 42 ? -9.288 2.322 -35.087 1.00 50.37 66 ALA B O 1
ATOM 1930 N N . THR B 2 43 ? -8.750 0.975 -36.831 1.00 47.36 67 THR B N 1
ATOM 1931 C CA . THR B 2 43 ? -7.533 0.452 -36.199 1.00 47.13 67 THR B CA 1
ATOM 1932 C C . THR B 2 43 ? -6.476 1.556 -36.127 1.00 51.50 67 THR B C 1
ATOM 1933 O O . THR B 2 43 ? -6.189 2.198 -37.136 1.00 50.72 67 THR B O 1
ATOM 1937 N N . ASN B 2 44 ? -5.968 1.828 -34.906 1.00 48.76 68 ASN B N 1
ATOM 1938 C CA . ASN B 2 44 ? -4.944 2.842 -34.618 1.00 48.57 68 ASN B CA 1
ATOM 1939 C C . ASN B 2 44 ? -5.356 4.285 -34.916 1.00 52.87 68 ASN B C 1
ATOM 1940 O O . ASN B 2 44 ? -4.546 5.191 -34.732 1.00 51.93 68 ASN B O 1
ATOM 1945 N N . TYR B 2 45 ? -6.592 4.503 -35.395 1.00 51.13 69 TYR B N 1
ATOM 1946 C CA . TYR B 2 45 ? -7.065 5.833 -35.759 1.00 51.77 69 TYR B CA 1
ATOM 1947 C C . TYR B 2 45 ? -8.535 6.098 -35.501 1.00 54.01 69 TYR B C 1
ATOM 1948 O O . TYR B 2 45 ? -9.373 5.199 -35.585 1.00 52.89 69 TYR B O 1
ATOM 1957 N N . ILE B 2 46 ? -8.836 7.370 -35.227 1.00 49.87 70 ILE B N 1
ATOM 1958 C CA . ILE B 2 46 ? -10.178 7.915 -35.118 1.00 49.34 70 ILE B CA 1
ATOM 1959 C C . ILE B 2 46 ? -10.154 9.018 -36.146 1.00 53.85 70 I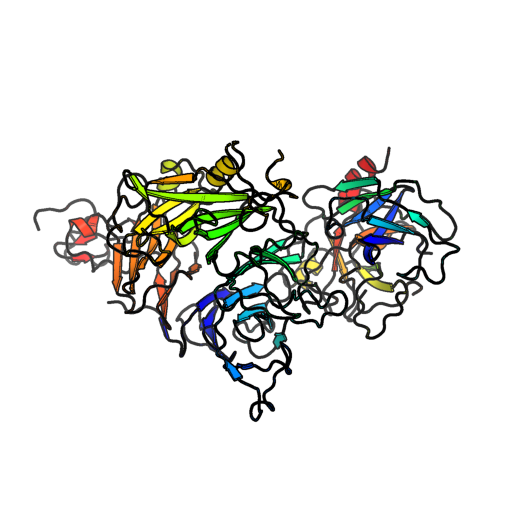LE B C 1
ATOM 1960 O O . ILE B 2 46 ? -9.276 9.881 -36.094 1.00 53.68 70 ILE B O 1
ATOM 1965 N N . TYR B 2 47 ? -11.052 8.944 -37.126 1.00 50.62 71 TYR B N 1
ATOM 1966 C CA . TYR B 2 47 ? -11.124 9.927 -38.199 1.00 50.30 71 TYR B CA 1
ATOM 1967 C C . TYR B 2 47 ? -12.332 10.810 -38.007 1.00 53.69 71 TYR B C 1
ATOM 1968 O O . TYR B 2 47 ? -13.372 10.346 -37.534 1.00 52.74 71 TYR B O 1
ATOM 1977 N N . VAL B 2 48 ? -12.205 12.077 -38.399 1.00 50.93 72 VAL B N 1
ATOM 1978 C CA . VAL B 2 48 ? -13.316 13.020 -38.360 1.00 51.37 72 VAL B CA 1
ATOM 1979 C C . VAL B 2 48 ? -13.619 13.389 -39.811 1.00 56.78 72 VAL B C 1
ATOM 1980 O O . VAL B 2 48 ? -12.744 13.899 -40.515 1.00 56.86 72 VAL B O 1
ATOM 1984 N N . LEU B 2 49 ? -14.839 13.079 -40.267 1.00 53.55 73 LEU B N 1
ATOM 1985 C CA . LEU B 2 49 ? -15.264 13.357 -41.637 1.00 53.49 73 LEU B CA 1
ATOM 1986 C C . LEU B 2 49 ? -16.366 14.395 -41.662 1.00 59.60 73 LEU B C 1
ATOM 1987 O O . LEU B 2 49 ? -17.135 14.513 -40.709 1.00 59.54 73 LEU B O 1
ATOM 1992 N N . ASN B 2 50 ? -16.462 15.130 -42.767 1.00 57.92 74 ASN B N 1
ATOM 1993 C CA . ASN B 2 50 ? -17.521 16.110 -42.968 1.00 58.58 74 ASN B CA 1
ATOM 1994 C C . ASN B 2 50 ? -18.780 15.318 -43.357 1.00 62.53 74 ASN B C 1
ATOM 1995 O O . ASN B 2 50 ? -18.666 14.324 -44.072 1.00 62.28 74 ASN B O 1
ATOM 2000 N N . GLU B 2 51 ? -19.957 15.714 -42.855 1.00 58.91 75 GLU B N 1
ATOM 2001 C CA . GLU B 2 51 ? -21.214 15.009 -43.134 1.00 58.74 75 GLU B CA 1
ATOM 2002 C C . GLU B 2 51 ? -21.650 15.104 -44.611 1.00 63.08 75 GLU B C 1
ATOM 2003 O O . GLU B 2 51 ? -22.125 14.110 -45.170 1.00 62.13 75 GLU B O 1
ATOM 2009 N N . GLU B 2 52 ? -21.480 16.296 -45.225 1.00 60.48 76 GLU B N 1
ATOM 2010 C CA . GLU B 2 52 ? -21.878 16.624 -46.597 1.00 60.59 76 GLU B CA 1
ATOM 2011 C C . GLU B 2 52 ? -21.172 15.811 -47.690 1.00 64.38 76 GLU B C 1
ATOM 2012 O O . GLU B 2 52 ? -21.846 15.144 -48.475 1.00 64.07 76 GLU B O 1
ATOM 2018 N N . ASP B 2 53 ? -19.831 15.869 -47.746 1.00 61.00 77 ASP B N 1
ATOM 2019 C CA . ASP B 2 53 ? -19.051 15.199 -48.785 1.00 60.79 77 ASP B CA 1
ATOM 2020 C C . ASP B 2 53 ? -18.110 14.065 -48.330 1.00 63.27 77 ASP B C 1
ATOM 2021 O O . ASP B 2 53 ? -17.347 13.558 -49.156 1.00 63.26 77 ASP B O 1
ATOM 2026 N N . LEU B 2 54 ? -18.165 13.664 -47.038 1.00 58.56 78 LEU B N 1
ATOM 2027 C CA . LEU B 2 54 ? -17.331 12.610 -46.425 1.00 57.87 78 LEU B CA 1
ATOM 2028 C C . LEU B 2 54 ? -15.818 12.884 -46.464 1.00 61.15 78 LEU B C 1
ATOM 2029 O O . LEU B 2 54 ? -15.002 11.968 -46.301 1.00 60.01 78 LEU B O 1
ATOM 2034 N N . GLN B 2 55 ? -15.459 14.171 -46.636 1.00 57.96 79 GLN B N 1
ATOM 2035 C CA . GLN B 2 55 ? -14.084 14.661 -46.695 1.00 57.50 79 GLN B CA 1
ATOM 2036 C C . GLN B 2 55 ? -13.457 14.614 -45.305 1.00 59.18 79 GLN B C 1
ATOM 2037 O O . GLN B 2 55 ? -14.091 15.027 -44.335 1.00 58.09 79 GLN B O 1
ATOM 2043 N N . LYS B 2 56 ? -12.224 14.091 -45.213 1.00 55.39 80 LYS B N 1
ATOM 2044 C CA . LYS B 2 56 ? -11.470 13.988 -43.964 1.00 55.19 80 LYS B CA 1
ATOM 2045 C C . LYS B 2 56 ? -11.145 15.396 -43.449 1.00 60.60 80 LYS B C 1
ATOM 2046 O O . LYS B 2 56 ? -10.490 16.178 -44.145 1.00 60.95 80 LYS B O 1
ATOM 2052 N N . VAL B 2 57 ? -11.651 15.724 -42.253 1.00 57.38 81 VAL B N 1
ATOM 2053 C CA . VAL B 2 57 ? -11.458 17.025 -41.611 1.00 57.27 81 VAL B CA 1
ATOM 2054 C C . VAL B 2 57 ? -10.318 16.929 -40.585 1.00 60.82 81 VAL B C 1
ATOM 2055 O O . VAL B 2 57 ? -9.538 17.873 -40.455 1.00 60.46 81 VAL B O 1
ATOM 2059 N N . ALA B 2 58 ? -10.198 15.777 -39.893 1.00 57.29 82 ALA B N 1
ATOM 2060 C CA . ALA B 2 58 ? -9.155 15.532 -38.890 1.00 57.46 82 ALA B CA 1
ATOM 2061 C C . ALA B 2 58 ? -8.927 14.041 -38.636 1.00 62.12 82 ALA B C 1
ATOM 2062 O O . ALA B 2 58 ? -9.726 13.210 -39.075 1.00 62.34 82 ALA B O 1
ATOM 2064 N N . GLU B 2 59 ? -7.840 13.710 -37.906 1.00 58.40 83 GLU B N 1
ATOM 2065 C CA . GLU B 2 59 ? -7.496 12.350 -37.484 1.00 58.11 83 GLU B CA 1
ATOM 2066 C C . GLU B 2 59 ? -6.731 12.327 -36.148 1.00 62.07 83 GLU B C 1
ATOM 2067 O O . GLU B 2 59 ? -6.002 13.272 -35.828 1.00 62.42 83 GLU B O 1
ATOM 2073 N N . TYR B 2 60 ? -6.924 11.258 -35.367 1.00 57.34 84 TYR B N 1
ATOM 2074 C CA . TYR B 2 60 ? -6.258 11.053 -34.085 1.00 56.43 84 TYR B CA 1
ATOM 2075 C C . TYR B 2 60 ? -5.605 9.665 -34.099 1.00 59.43 84 TYR B C 1
ATOM 2076 O O . TYR B 2 60 ? -6.293 8.665 -34.302 1.00 59.21 84 TYR B O 1
ATOM 2085 N N . LYS B 2 61 ? -4.283 9.613 -33.897 1.00 54.82 85 LYS B N 1
ATOM 2086 C CA . LYS B 2 61 ? -3.531 8.367 -33.880 1.00 54.27 85 LYS B CA 1
ATOM 2087 C C . LYS B 2 61 ? -3.667 7.715 -32.502 1.00 57.93 85 LYS B C 1
ATOM 2088 O O . LYS B 2 61 ? -3.128 8.224 -31.517 1.00 58.12 85 LYS B O 1
ATOM 2094 N N . THR B 2 62 ? -4.412 6.605 -32.433 1.00 54.13 86 THR B N 1
ATOM 2095 C CA . THR B 2 62 ? -4.644 5.852 -31.192 1.00 53.63 86 THR B CA 1
ATOM 2096 C C . THR B 2 62 ? -3.671 4.680 -31.051 1.00 58.35 86 THR B C 1
ATOM 2097 O O . THR B 2 62 ? -3.672 4.008 -30.021 1.00 57.57 86 THR B O 1
ATOM 2101 N N . GLY B 2 63 ? -2.868 4.436 -32.083 1.00 56.16 87 GLY B N 1
ATOM 2102 C CA . GLY B 2 63 ? -1.915 3.338 -32.069 1.00 56.66 87 GLY B CA 1
ATOM 2103 C C . GLY B 2 63 ? -0.927 3.286 -33.220 1.00 62.33 87 GLY B C 1
ATOM 2104 O O . GLY B 2 63 ? -0.951 4.155 -34.095 1.00 61.93 87 GLY B O 1
ATOM 2105 N N . PRO B 2 64 ? -0.048 2.255 -33.269 1.00 60.44 88 PRO B N 1
ATOM 2106 C CA . PRO B 2 64 ? 0.097 1.141 -32.309 1.00 61.05 88 PRO B CA 1
ATOM 2107 C C . PRO B 2 64 ? 0.532 1.613 -30.924 1.00 68.11 88 PRO B C 1
ATOM 2108 O O . PRO B 2 64 ? 1.133 2.683 -30.784 1.00 67.87 88 PRO B O 1
ATOM 2112 N N . VAL B 2 65 ? 0.177 0.840 -29.900 1.00 66.69 89 VAL B N 1
ATOM 2113 C CA . VAL B 2 65 ? 0.507 1.159 -28.514 1.00 67.55 89 VAL B CA 1
ATOM 2114 C C . VAL B 2 65 ? 1.500 0.127 -27.985 1.00 74.36 89 VAL B C 1
ATOM 2115 O O . VAL B 2 65 ? 1.339 -1.068 -28.248 1.00 73.69 89 VAL B O 1
ATOM 2119 N N . LEU B 2 66 ? 2.533 0.590 -27.260 1.00 73.53 90 LEU B N 1
ATOM 2120 C CA . LEU B 2 66 ? 3.500 -0.314 -26.661 1.00 74.81 90 LEU B CA 1
ATOM 2121 C C . LEU B 2 66 ? 2.971 -0.791 -25.304 1.00 82.12 90 LEU B C 1
ATOM 2122 O O . LEU B 2 66 ? 2.792 0.011 -24.384 1.00 81.06 90 LEU B O 1
ATOM 2127 N N . GLU B 2 67 ? 2.683 -2.099 -25.217 1.00 82.42 91 GLU B N 1
ATOM 2128 C CA . GLU B 2 67 ? 2.183 -2.794 -24.032 1.00 84.08 91 GLU B CA 1
ATOM 2129 C C . GLU B 2 67 ? 3.358 -3.232 -23.174 1.00 93.11 91 GLU B C 1
ATOM 2130 O O . GLU B 2 67 ? 4.414 -3.590 -23.703 1.00 92.59 91 GLU B O 1
ATOM 2136 N N . HIS B 2 68 ? 3.164 -3.232 -21.849 1.00 94.07 92 HIS B N 1
ATOM 2137 C CA . HIS B 2 68 ? 4.178 -3.649 -20.882 1.00 95.94 92 HIS B CA 1
ATOM 2138 C C . HIS B 2 68 ? 3.511 -4.007 -19.545 1.00 103.09 92 HIS B C 1
ATOM 2139 O O . HIS B 2 68 ? 2.733 -3.191 -19.041 1.00 102.70 92 HIS B O 1
ATOM 2146 N N . PRO B 2 69 ? 3.771 -5.211 -18.960 1.00 101.96 93 PRO B N 1
ATOM 2147 C CA . PRO B 2 69 ? 3.122 -5.564 -17.679 1.00 102.38 93 PRO B CA 1
ATOM 2148 C C . PRO B 2 69 ? 3.448 -4.605 -16.531 1.00 107.36 93 PRO B C 1
ATOM 2149 O O . PRO B 2 69 ? 2.593 -4.372 -15.671 1.00 106.99 93 PRO B O 1
ATOM 2153 N N . ASP B 2 70 ? 4.667 -4.023 -16.538 1.00 104.54 94 ASP B N 1
ATOM 2154 C CA . ASP B 2 70 ? 5.100 -3.061 -15.527 1.00 104.82 94 ASP B CA 1
ATOM 2155 C C . ASP B 2 70 ? 4.519 -1.664 -15.779 1.00 108.78 94 ASP B C 1
ATOM 2156 O O . ASP B 2 70 ? 4.134 -0.996 -14.818 1.00 108.72 94 ASP B O 1
ATOM 2161 N N . CYS B 2 71 ? 4.428 -1.235 -17.059 1.00 104.91 95 CYS B N 1
ATOM 2162 C CA . CYS B 2 71 ? 3.842 0.055 -17.445 1.00 104.60 95 CYS B CA 1
ATOM 2163 C C . CYS B 2 71 ? 2.299 -0.080 -17.468 1.00 108.04 95 CYS B C 1
ATOM 2164 O O . CYS B 2 71 ? 1.730 -0.594 -18.435 1.00 107.86 95 CYS B O 1
ATOM 2167 N N . PHE B 2 72 ? 1.640 0.363 -16.378 1.00 103.75 96 PHE B N 1
ATOM 2168 C CA . PHE B 2 72 ? 0.189 0.289 -16.146 1.00 103.16 96 PHE B CA 1
ATOM 2169 C C . PHE B 2 72 ? -0.724 1.020 -17.176 1.00 104.52 96 PHE B C 1
ATOM 2170 O O . PHE B 2 72 ? -0.204 1.825 -17.952 1.00 104.37 96 PHE B O 1
ATOM 2178 N N . PRO B 2 73 ? -2.069 0.751 -17.229 1.00 98.41 97 PRO B N 1
ATOM 2179 C CA . PRO B 2 73 ? -2.922 1.433 -18.227 1.00 96.96 97 PRO B CA 1
ATOM 2180 C C . PRO B 2 73 ? -2.967 2.957 -18.125 1.00 97.21 97 PRO B C 1
ATOM 2181 O O . PRO B 2 73 ? -2.675 3.520 -17.070 1.00 96.72 97 PRO B O 1
ATOM 2185 N N . CYS B 2 74 ? -3.323 3.616 -19.244 1.00 91.04 98 CYS B N 1
ATOM 2186 C CA . CYS B 2 74 ? -3.448 5.072 -19.390 1.00 89.70 98 CYS B CA 1
ATOM 2187 C C . CYS B 2 74 ? -2.172 5.926 -19.268 1.00 95.76 98 CYS B C 1
ATOM 2188 O O . CYS B 2 74 ? -2.235 7.143 -19.476 1.00 95.21 98 CYS B O 1
ATOM 2191 N N . GLN B 2 75 ? -1.015 5.296 -18.978 1.00 94.23 99 GLN B N 1
ATOM 2192 C CA . GLN B 2 75 ? 0.268 6.002 -18.929 1.00 95.05 99 GLN B CA 1
ATOM 2193 C C . GLN B 2 75 ? 1.069 5.678 -20.194 1.00 101.42 99 GLN B C 1
ATOM 2194 O O . GLN B 2 75 ? 1.226 4.503 -20.540 1.00 101.05 99 GLN B O 1
ATOM 2200 N N . ASP B 2 76 ? 1.511 6.719 -20.917 1.00 99.80 100 ASP B N 1
ATOM 2201 C CA . ASP B 2 76 ? 2.249 6.556 -22.168 1.00 100.57 100 ASP B CA 1
ATOM 2202 C C . ASP B 2 76 ? 3.717 6.171 -21.959 1.00 106.24 100 ASP B C 1
ATOM 2203 O O . ASP B 2 76 ? 4.513 6.988 -21.483 1.00 105.81 100 ASP B O 1
ATOM 2208 N N . CYS B 2 77 ? 4.069 4.925 -22.332 1.00 104.03 101 CYS B N 1
ATOM 2209 C CA . CYS B 2 77 ? 5.441 4.428 -22.239 1.00 104.39 101 CYS B CA 1
ATOM 2210 C C . CYS B 2 77 ? 6.138 4.545 -23.599 1.00 108.67 101 CYS B C 1
ATOM 2211 O O . CYS B 2 77 ? 6.451 3.538 -24.242 1.00 107.97 101 CYS B O 1
ATOM 2214 N N . SER B 2 78 ? 6.352 5.797 -24.042 1.00 105.78 102 SER B N 1
ATOM 2215 C CA . SER B 2 78 ? 7.029 6.124 -25.300 1.00 105.74 102 SER B CA 1
ATOM 2216 C C . SER B 2 78 ? 8.533 5.876 -25.170 1.00 109.30 102 SER B C 1
ATOM 2217 O O . SER B 2 78 ? 9.156 5.378 -26.112 1.00 108.92 102 SER B O 1
ATOM 2220 N N . SER B 2 79 ? 9.107 6.220 -23.994 1.00 105.27 103 SER B N 1
ATOM 2221 C CA . SER B 2 79 ? 10.522 6.037 -23.668 1.00 104.85 103 SER B CA 1
ATOM 2222 C C . SER B 2 79 ? 10.862 4.548 -23.572 1.00 107.26 103 SER B C 1
ATOM 2223 O O . SER B 2 79 ? 11.954 4.138 -23.975 1.00 106.97 103 SER B O 1
ATOM 2226 N N . LYS B 2 80 ? 9.905 3.743 -23.064 1.00 102.20 104 LYS B N 1
ATOM 2227 C CA . LYS B 2 80 ? 10.030 2.296 -22.881 1.00 101.16 104 LYS B CA 1
ATOM 2228 C C . LYS B 2 80 ? 10.002 1.475 -24.190 1.00 103.75 104 LYS B C 1
ATOM 2229 O O . LYS B 2 80 ? 9.956 0.247 -24.122 1.00 103.41 104 LYS B O 1
ATOM 2235 N N . ALA B 2 81 ? 10.070 2.138 -25.371 1.00 99.27 105 ALA B N 1
ATOM 2236 C CA . ALA B 2 81 ? 10.101 1.470 -26.684 1.00 98.77 105 ALA B CA 1
ATOM 2237 C C . ALA B 2 81 ? 11.366 0.608 -26.827 1.00 102.00 105 ALA B C 1
ATOM 2238 O O . ALA B 2 81 ? 11.343 -0.413 -27.517 1.00 101.37 105 ALA B O 1
ATOM 2240 N N . ASN B 2 82 ? 12.455 1.028 -26.144 1.00 98.21 106 ASN B N 1
ATOM 2241 C CA . ASN B 2 82 ? 13.761 0.373 -26.054 1.00 97.52 106 ASN B CA 1
ATOM 2242 C C . ASN B 2 82 ? 13.783 -0.363 -24.703 1.00 101.69 106 ASN B C 1
ATOM 2243 O O . ASN B 2 82 ? 14.371 0.110 -23.722 1.00 101.32 106 ASN B O 1
ATOM 2248 N N . LEU B 2 83 ? 13.064 -1.495 -24.651 1.00 98.24 107 LEU B N 1
ATOM 2249 C CA . LEU B 2 83 ? 12.883 -2.287 -23.442 1.00 98.20 107 LEU B CA 1
ATOM 2250 C C . LEU B 2 83 ? 13.588 -3.645 -23.477 1.00 101.23 107 LEU B C 1
ATOM 2251 O O . LEU B 2 83 ? 14.650 -3.778 -24.089 1.00 101.26 107 LEU B O 1
ATOM 2256 N N . SER B 2 84 ? 13.026 -4.626 -22.749 1.00 96.30 108 SER B N 1
ATOM 2257 C CA . SER B 2 84 ? 13.498 -5.997 -22.597 1.00 95.41 108 SER B CA 1
ATOM 2258 C C . SER B 2 84 ? 12.287 -6.888 -22.284 1.00 97.62 108 SER B C 1
ATOM 2259 O O . SER B 2 84 ? 12.449 -8.081 -22.014 1.00 97.57 108 SER B O 1
ATOM 2262 N N . GLY B 2 85 ? 11.092 -6.292 -22.320 1.00 92.24 109 GLY B N 1
ATOM 2263 C CA . GLY B 2 85 ? 9.833 -6.979 -22.052 1.00 91.20 109 GLY B CA 1
ATOM 2264 C C . GLY B 2 85 ? 8.592 -6.248 -22.525 1.00 92.77 109 GLY B C 1
ATOM 2265 O O . GLY B 2 85 ? 7.494 -6.519 -22.030 1.00 92.61 109 GLY B O 1
ATOM 2266 N N . GLY B 2 86 ? 8.766 -5.331 -23.478 1.00 87.03 110 GLY B N 1
ATOM 2267 C CA . GLY B 2 86 ? 7.681 -4.543 -24.054 1.00 85.90 110 GLY B CA 1
ATOM 2268 C C . GLY B 2 86 ? 7.274 -5.024 -25.431 1.00 87.54 110 GLY B C 1
ATOM 2269 O O . GLY B 2 86 ? 8.137 -5.385 -26.236 1.00 87.41 110 GLY B O 1
ATOM 2270 N N . VAL B 2 87 ? 5.954 -5.039 -25.711 1.00 82.03 111 VAL B N 1
ATOM 2271 C CA . VAL B 2 87 ? 5.391 -5.487 -26.999 1.00 80.73 111 VAL B CA 1
ATOM 2272 C C . VAL B 2 87 ? 4.539 -4.418 -27.698 1.00 81.27 111 VAL B C 1
ATOM 2273 O O . VAL B 2 87 ? 3.821 -3.678 -27.030 1.00 80.60 111 VAL B O 1
ATOM 2277 N N . TRP B 2 88 ? 4.608 -4.353 -29.039 1.00 75.45 112 TRP B N 1
ATOM 2278 C CA . TRP B 2 88 ? 3.817 -3.406 -29.827 1.00 73.98 112 TRP B CA 1
ATOM 2279 C C . TRP B 2 88 ? 2.484 -4.034 -30.226 1.00 74.22 112 TRP B C 1
ATOM 2280 O O . TRP B 2 88 ? 2.467 -5.118 -30.814 1.00 73.53 112 TRP B O 1
ATOM 2291 N N . LYS B 2 89 ? 1.369 -3.360 -29.900 1.00 68.28 113 LYS B N 1
ATOM 2292 C CA . LYS B 2 89 ? 0.027 -3.840 -30.231 1.00 66.64 113 LYS B CA 1
ATOM 2293 C C . LYS B 2 89 ? -0.816 -2.805 -30.960 1.00 67.61 113 LYS B C 1
ATOM 2294 O O . LYS B 2 89 ? -0.723 -1.611 -30.671 1.00 66.81 113 LYS B O 1
ATOM 2300 N N . ASP B 2 90 ? -1.638 -3.277 -31.916 1.00 62.05 114 ASP B N 1
ATOM 2301 C CA . ASP B 2 90 ? -2.550 -2.451 -32.704 1.00 60.34 114 ASP B CA 1
ATOM 2302 C C . ASP B 2 90 ? -3.802 -2.146 -31.901 1.00 61.88 114 ASP B C 1
ATOM 2303 O O . ASP B 2 90 ? -4.358 -3.040 -31.253 1.00 61.19 114 ASP B O 1
ATOM 2308 N N . ASN B 2 91 ? -4.232 -0.875 -31.929 1.00 56.70 115 ASN B N 1
ATOM 2309 C CA . ASN B 2 91 ? -5.415 -0.439 -31.208 1.00 55.45 115 ASN B CA 1
ATOM 2310 C C . ASN B 2 91 ? -6.669 -0.599 -32.052 1.00 57.41 115 ASN B C 1
ATOM 2311 O O . ASN B 2 91 ? -7.052 0.304 -32.808 1.00 56.85 115 ASN B O 1
ATOM 2316 N N . ILE B 2 92 ? -7.291 -1.785 -31.930 1.00 52.42 116 ILE B N 1
ATOM 2317 C CA . ILE B 2 92 ? -8.536 -2.146 -32.605 1.00 51.21 116 ILE B CA 1
ATOM 2318 C C . ILE B 2 92 ? -9.677 -1.501 -31.804 1.00 52.97 116 ILE B C 1
ATOM 2319 O O . ILE B 2 92 ? -9.867 -1.833 -30.630 1.00 52.21 116 ILE B O 1
ATOM 2324 N N . ASN B 2 93 ? -10.387 -0.537 -32.419 1.00 48.53 117 ASN B N 1
ATOM 2325 C CA . ASN B 2 93 ? -11.492 0.174 -31.779 1.00 48.26 117 ASN B CA 1
ATOM 2326 C C . ASN B 2 93 ? -12.656 -0.767 -31.499 1.00 52.70 117 ASN B C 1
ATOM 2327 O O . ASN B 2 93 ? -13.210 -1.369 -32.418 1.00 52.78 117 ASN B O 1
ATOM 2332 N N . MET B 2 94 ? -12.994 -0.919 -30.219 1.00 48.99 118 MET B N 1
ATOM 2333 C CA . MET B 2 94 ? -14.053 -1.825 -29.787 1.00 48.65 118 MET B CA 1
ATOM 2334 C C . MET B 2 94 ? -15.353 -1.107 -29.474 1.00 52.12 118 MET B C 1
ATOM 2335 O O . MET B 2 94 ? -16.419 -1.725 -29.540 1.00 51.87 118 MET B O 1
ATOM 2340 N N . ALA B 2 95 ? -15.261 0.188 -29.110 1.00 48.07 119 ALA B N 1
ATOM 2341 C CA . ALA B 2 95 ? -16.397 1.037 -28.754 1.00 47.65 119 ALA B CA 1
ATOM 2342 C C . ALA B 2 95 ? -16.118 2.505 -29.032 1.00 50.91 119 ALA B C 1
ATOM 2343 O O . ALA B 2 95 ? -15.014 2.994 -28.781 1.00 50.37 119 ALA B O 1
ATOM 2345 N N . LEU B 2 96 ? -17.140 3.207 -29.519 1.00 47.62 120 LEU B N 1
ATOM 2346 C CA . LEU B 2 96 ? -17.109 4.638 -29.812 1.00 47.76 120 LEU B CA 1
ATOM 2347 C C . LEU B 2 96 ? -18.472 5.217 -29.397 1.00 52.93 120 LEU B C 1
ATOM 2348 O O . LEU B 2 96 ? -19.504 4.668 -29.790 1.00 53.39 120 LEU B O 1
ATOM 2353 N N . VAL B 2 97 ? -18.483 6.255 -28.533 1.00 49.02 121 VAL B N 1
ATOM 2354 C CA . VAL B 2 97 ? -19.723 6.827 -27.985 1.00 48.68 121 VAL B CA 1
ATOM 2355 C C . VAL B 2 97 ? -19.651 8.354 -27.867 1.00 52.30 121 VAL B C 1
ATOM 2356 O O . VAL B 2 97 ? -18.615 8.887 -27.483 1.00 51.46 121 VAL B O 1
ATOM 2360 N N . VAL B 2 98 ? -20.765 9.049 -28.153 1.00 49.73 122 VAL B N 1
ATOM 2361 C CA . VAL B 2 98 ? -20.841 10.494 -27.952 1.00 50.19 122 VAL B CA 1
ATOM 2362 C C . VAL B 2 98 ? -21.693 10.784 -26.717 1.00 54.41 122 VAL B C 1
ATOM 2363 O O . VAL B 2 98 ? -22.863 10.402 -26.667 1.00 53.50 122 VAL B O 1
ATOM 2367 N N . ASP B 2 99 ? -21.081 11.422 -25.713 1.00 52.00 123 ASP B N 1
ATOM 2368 C CA . ASP B 2 99 ? -21.744 11.835 -24.489 1.00 52.49 123 ASP B CA 1
ATOM 2369 C C . ASP B 2 99 ? -22.048 13.314 -24.609 1.00 56.25 123 ASP B C 1
ATOM 2370 O O . ASP B 2 99 ? -21.141 14.139 -24.739 1.00 55.69 123 ASP B O 1
ATOM 2375 N N . THR B 2 100 ? -23.331 13.639 -24.564 1.00 53.16 124 THR B N 1
ATOM 2376 C CA . THR B 2 100 ? -23.803 15.008 -24.661 1.00 52.89 124 THR B CA 1
ATOM 2377 C C . THR B 2 100 ? -24.379 15.513 -23.317 1.00 55.59 124 THR B C 1
ATOM 2378 O O . THR B 2 100 ? -24.668 16.704 -23.194 1.00 55.32 124 THR B O 1
ATOM 2382 N N . TYR B 2 101 ? -24.518 14.601 -22.316 1.00 50.90 125 TYR B N 1
ATOM 2383 C CA . TYR B 2 101 ? -25.024 14.869 -20.964 1.00 50.28 125 TYR B CA 1
ATOM 2384 C C . TYR B 2 101 ? -24.031 15.746 -20.213 1.00 55.81 125 TYR B C 1
ATOM 2385 O O . TYR B 2 101 ? -24.398 16.837 -19.772 1.00 55.19 125 TYR B O 1
ATOM 2394 N N . TYR B 2 102 ? -22.760 15.294 -20.115 1.00 53.99 126 TYR B N 1
ATOM 2395 C CA . TYR B 2 102 ? -21.668 16.087 -19.546 1.00 54.37 126 TYR B CA 1
ATOM 2396 C C . TYR B 2 102 ? -21.145 16.976 -20.698 1.00 59.31 126 TYR B C 1
ATOM 2397 O O . TYR B 2 102 ? -21.745 16.983 -21.778 1.00 58.52 126 TYR B O 1
ATOM 2406 N N . ASP B 2 103 ? -20.055 17.728 -20.490 1.00 57.23 127 ASP B N 1
ATOM 2407 C CA . ASP B 2 103 ? -19.528 18.570 -21.564 1.00 57.40 127 ASP B CA 1
ATOM 2408 C C . ASP B 2 103 ? -19.137 17.736 -22.788 1.00 60.70 127 ASP B C 1
ATOM 2409 O O . ASP B 2 103 ? -18.213 16.917 -22.709 1.00 60.04 127 ASP B O 1
ATOM 2414 N N . ASP B 2 104 ? -19.938 17.894 -23.881 1.00 56.52 128 ASP B N 1
ATOM 2415 C CA . ASP B 2 104 ? -19.856 17.227 -25.189 1.00 55.76 128 ASP B CA 1
ATOM 2416 C C . ASP B 2 104 ? -18.506 16.607 -25.462 1.00 58.17 128 ASP B C 1
ATOM 2417 O O . ASP B 2 104 ? -17.500 17.318 -25.580 1.00 58.00 128 ASP B O 1
ATOM 2422 N N . GLN B 2 105 ? -18.476 15.269 -25.492 1.00 53.29 129 GLN B N 1
ATOM 2423 C CA . GLN B 2 105 ? -17.243 14.507 -25.671 1.00 52.15 129 GLN B CA 1
ATOM 2424 C C . GLN B 2 105 ? -17.427 13.174 -26.393 1.00 53.40 129 GLN B C 1
ATOM 2425 O O . GLN B 2 105 ? -18.544 12.664 -26.508 1.00 51.73 129 GLN B O 1
ATOM 2431 N N . LEU B 2 106 ? -16.304 12.616 -26.875 1.00 49.31 130 LEU B N 1
ATOM 2432 C CA . LEU B 2 106 ? -16.259 11.335 -27.562 1.00 48.62 130 LEU B CA 1
ATOM 2433 C C . LEU B 2 106 ? -15.530 10.333 -26.688 1.00 52.18 130 LEU B C 1
ATOM 2434 O O . LEU B 2 106 ? -14.392 10.573 -26.294 1.00 51.87 130 LEU B O 1
ATOM 2439 N N . ILE B 2 107 ? -16.187 9.214 -26.383 1.00 48.69 131 ILE B N 1
ATOM 2440 C CA . ILE B 2 107 ? -15.596 8.143 -25.584 1.00 48.42 131 ILE B CA 1
ATOM 2441 C C . ILE B 2 107 ? -15.189 7.015 -26.536 1.00 52.05 131 ILE B C 1
ATOM 2442 O O . ILE B 2 107 ? -16.005 6.565 -27.340 1.00 51.15 131 ILE B O 1
ATOM 2447 N N . SER B 2 108 ? -13.909 6.615 -26.484 1.00 49.44 132 SER B N 1
ATOM 2448 C CA . SER B 2 108 ? -13.356 5.564 -27.337 1.00 49.82 132 SER B CA 1
ATOM 2449 C C . SER B 2 108 ? -12.678 4.484 -26.513 1.00 55.39 132 SER B C 1
ATOM 2450 O O . SER B 2 108 ? -11.840 4.791 -25.666 1.00 54.90 132 SER B O 1
ATOM 2453 N N . CYS B 2 109 ? -13.052 3.223 -26.751 1.00 53.80 133 CYS B N 1
ATOM 2454 C CA . CYS B 2 109 ? -12.495 2.079 -26.030 1.00 54.98 133 CYS B CA 1
ATOM 2455 C C . CYS B 2 109 ? -11.863 1.109 -27.020 1.00 60.34 133 CYS B C 1
ATOM 2456 O O . CYS B 2 109 ? -12.537 0.632 -27.936 1.00 60.13 133 CYS B O 1
ATOM 2459 N N . GLY B 2 110 ? -10.569 0.855 -26.842 1.00 57.88 134 GLY B N 1
ATOM 2460 C CA . GLY B 2 110 ? -9.797 -0.036 -27.701 1.00 58.23 134 GLY B CA 1
ATOM 2461 C C . GLY B 2 110 ? -9.321 -1.297 -27.010 1.00 63.52 134 GLY B C 1
ATOM 2462 O O . GLY B 2 110 ? -9.325 -1.372 -25.778 1.00 63.16 134 GLY B O 1
ATOM 2463 N N . SER B 2 111 ? -8.884 -2.291 -27.811 1.00 60.99 135 SER B N 1
ATOM 2464 C CA . SER B 2 111 ? -8.388 -3.597 -27.351 1.00 61.13 135 SER B CA 1
ATOM 2465 C C . SER B 2 111 ? -7.145 -3.494 -26.456 1.00 66.25 135 SER B C 1
ATOM 2466 O O . SER B 2 111 ? -6.956 -4.336 -25.574 1.00 66.08 135 SER B O 1
ATOM 2469 N N . VAL B 2 112 ? -6.322 -2.452 -26.677 1.00 63.50 136 VAL B N 1
ATOM 2470 C CA . VAL B 2 112 ? -5.087 -2.166 -25.948 1.00 63.76 136 VAL B CA 1
ATOM 2471 C C . VAL B 2 112 ? -5.323 -1.617 -24.516 1.00 68.94 136 VAL B C 1
ATOM 2472 O O . VAL B 2 112 ? -6.392 -1.063 -24.229 1.00 68.68 136 VAL B O 1
ATOM 2476 N N . ASN B 2 113 ? -4.309 -1.779 -23.631 1.00 66.21 137 ASN B N 1
ATOM 2477 C CA . ASN B 2 113 ? -4.296 -1.346 -22.223 1.00 66.10 137 ASN B CA 1
ATOM 2478 C C . ASN B 2 113 ? -5.449 -1.920 -21.397 1.00 69.70 137 ASN B C 1
ATOM 2479 O O . ASN B 2 113 ? -6.141 -1.198 -20.679 1.00 68.86 137 ASN B O 1
ATOM 2484 N N . ARG B 2 114 ? -5.641 -3.246 -21.524 1.00 66.66 138 ARG B N 1
ATOM 2485 C CA . ARG B 2 114 ? -6.662 -4.051 -20.849 1.00 66.45 138 ARG B CA 1
ATOM 2486 C C . ARG B 2 114 ? -8.109 -3.541 -21.065 1.00 67.91 138 ARG B C 1
ATOM 2487 O O . ARG B 2 114 ? -8.975 -3.675 -20.197 1.00 67.43 138 ARG B O 1
ATOM 2495 N N . GLY B 2 115 ? -8.344 -2.992 -22.256 1.00 62.47 139 GLY B N 1
ATOM 2496 C CA . GLY B 2 115 ? -9.641 -2.480 -22.672 1.00 61.25 139 GLY B CA 1
ATOM 2497 C C . GLY B 2 115 ? -10.080 -1.238 -21.938 1.00 62.91 139 GLY B C 1
ATOM 2498 O O . GLY B 2 115 ? -11.228 -1.149 -21.495 1.00 62.30 139 GLY B O 1
ATOM 2499 N N . THR B 2 116 ? -9.159 -0.278 -21.808 1.00 58.26 140 THR B N 1
ATOM 2500 C CA . THR B 2 116 ? -9.395 1.003 -21.154 1.00 57.35 140 THR B CA 1
ATOM 2501 C C . THR B 2 116 ? -10.102 1.944 -22.128 1.00 59.77 140 THR B C 1
ATOM 2502 O O . THR B 2 116 ? -10.081 1.711 -23.338 1.00 58.91 140 THR B O 1
ATOM 2506 N N . CYS B 2 117 ? -10.733 2.997 -21.599 1.00 56.16 141 CYS B N 1
ATOM 2507 C CA . CYS B 2 117 ? -11.441 3.986 -22.405 1.00 55.67 141 CYS B CA 1
ATOM 2508 C C . CYS B 2 117 ? -10.810 5.356 -22.252 1.00 58.15 141 CYS B C 1
ATOM 2509 O O . CYS B 2 117 ? -10.077 5.599 -21.292 1.00 57.56 141 CYS B O 1
ATOM 2512 N N . GLN B 2 118 ? -11.082 6.244 -23.209 1.00 54.22 142 GLN B N 1
ATOM 2513 C CA . GLN B 2 118 ? -10.583 7.611 -23.193 1.00 54.13 142 GLN B CA 1
ATOM 2514 C C . GLN B 2 118 ? -11.607 8.577 -23.747 1.00 57.36 142 GLN B C 1
ATOM 2515 O O . GLN B 2 118 ? -12.253 8.289 -24.757 1.00 56.49 142 GLN B O 1
ATOM 2521 N N . ARG B 2 119 ? -11.772 9.711 -23.057 1.00 54.02 143 ARG B N 1
ATOM 2522 C CA . ARG B 2 119 ? -12.711 10.765 -23.434 1.00 53.79 143 ARG B CA 1
ATOM 2523 C C . ARG B 2 119 ? -12.025 11.901 -24.188 1.00 56.81 143 ARG B C 1
ATOM 2524 O O . ARG B 2 119 ? -10.985 12.394 -23.756 1.00 56.29 143 ARG B O 1
ATOM 2532 N N . HIS B 2 120 ? -12.596 12.278 -25.337 1.00 52.58 144 HIS B N 1
ATOM 2533 C CA . HIS B 2 120 ? -12.093 13.339 -26.200 1.00 52.28 144 HIS B CA 1
ATOM 2534 C C . HIS B 2 120 ? -13.047 14.518 -26.060 1.00 57.12 144 HIS B C 1
ATOM 2535 O O . HIS B 2 120 ? -14.105 14.531 -26.695 1.00 56.59 144 HIS B O 1
ATOM 2542 N N . VAL B 2 121 ? -12.696 15.490 -25.207 1.00 54.88 145 VAL B N 1
ATOM 2543 C CA . VAL B 2 121 ? -13.546 16.657 -24.960 1.00 55.60 145 VAL B CA 1
ATOM 2544 C C . VAL B 2 121 ? -13.496 17.628 -26.140 1.00 62.64 145 VAL B C 1
ATOM 2545 O O . VAL B 2 121 ? -12.408 17.994 -26.586 1.00 62.15 145 VAL B O 1
ATOM 2549 N N . PHE B 2 122 ? -14.675 18.011 -26.663 1.00 62.19 146 PHE B N 1
ATOM 2550 C CA . PHE B 2 122 ? -14.783 18.933 -27.795 1.00 63.43 146 PHE B CA 1
ATOM 2551 C C . PHE B 2 122 ? -14.699 20.384 -27.326 1.00 71.19 146 PHE B C 1
ATOM 2552 O O . PHE B 2 122 ? -15.493 20.778 -26.463 1.00 71.13 146 PHE B O 1
ATOM 2560 N N . PRO B 2 123 ? -13.800 21.211 -27.916 1.00 70.30 147 PRO B N 1
ATOM 2561 C CA . PRO B 2 123 ? -13.770 22.643 -27.562 1.00 71.17 147 PRO B CA 1
ATOM 2562 C C . PRO B 2 123 ? -15.055 23.307 -28.064 1.00 78.12 147 PRO B C 1
ATOM 2563 O O . PRO B 2 123 ? -15.525 22.966 -29.152 1.00 77.44 147 PRO B O 1
ATOM 2567 N N . HIS B 2 124 ? -15.639 24.209 -27.251 1.00 77.63 148 HIS B N 1
ATOM 2568 C CA . HIS B 2 124 ? -16.923 24.895 -27.466 1.00 78.96 148 HIS B CA 1
ATOM 2569 C C . HIS B 2 124 ? -17.514 24.991 -28.884 1.00 83.44 148 HIS B C 1
ATOM 2570 O O . HIS B 2 124 ? -18.692 24.659 -29.054 1.00 83.57 148 HIS B O 1
ATOM 2577 N N . ASN B 2 125 ? -16.715 25.391 -29.897 1.00 79.55 149 ASN B N 1
ATOM 2578 C CA . ASN B 2 125 ? -17.215 25.471 -31.276 1.00 79.17 149 ASN B CA 1
ATOM 2579 C C . ASN B 2 125 ? -16.229 24.871 -32.286 1.00 81.70 149 ASN B C 1
ATOM 2580 O O . ASN B 2 125 ? -15.802 25.549 -33.227 1.00 81.28 149 ASN B O 1
ATOM 2585 N N . HIS B 2 126 ? -15.866 23.587 -32.078 1.00 76.97 150 HIS B N 1
ATOM 2586 C CA . HIS B 2 126 ? -14.916 22.853 -32.921 1.00 76.06 150 HIS B CA 1
ATOM 2587 C C . HIS B 2 126 ? -15.089 21.339 -32.722 1.00 78.27 150 HIS B C 1
ATOM 2588 O O . HIS B 2 126 ? -14.281 20.708 -32.035 1.00 78.01 150 HIS B O 1
ATOM 2595 N N . THR B 2 127 ? -16.149 20.761 -33.330 1.00 73.27 151 THR B N 1
ATOM 2596 C CA . THR B 2 127 ? -16.472 19.323 -33.258 1.00 72.31 151 THR B CA 1
ATOM 2597 C C . THR B 2 127 ? -15.350 18.459 -33.863 1.00 74.59 151 THR B C 1
ATOM 2598 O O . THR B 2 127 ? -15.146 17.324 -33.427 1.00 74.05 151 THR B O 1
ATOM 2602 N N . ALA B 2 128 ? -14.620 19.012 -34.855 1.00 69.91 152 ALA B N 1
ATOM 2603 C CA . ALA B 2 128 ? -13.508 18.362 -35.549 1.00 68.96 152 ALA B CA 1
ATOM 2604 C C . ALA B 2 128 ? -12.279 18.186 -34.659 1.00 71.79 152 ALA B C 1
ATOM 2605 O O . ALA B 2 128 ? -11.445 17.322 -34.940 1.00 70.99 152 ALA B O 1
ATOM 2607 N N . ASP B 2 129 ? -12.157 19.010 -33.601 1.00 68.30 153 ASP B N 1
ATOM 2608 C CA . ASP B 2 129 ? -11.033 18.940 -32.678 1.00 68.01 153 ASP B CA 1
ATOM 2609 C C . ASP B 2 129 ? -11.240 17.829 -31.667 1.00 71.97 153 ASP B C 1
ATOM 2610 O O . ASP B 2 129 ? -12.048 17.936 -30.744 1.00 71.35 153 ASP B O 1
ATOM 2615 N N . ILE B 2 130 ? -10.503 16.746 -31.884 1.00 68.95 154 ILE B N 1
ATOM 2616 C CA . ILE B 2 130 ? -10.508 15.527 -31.091 1.00 68.62 154 ILE B CA 1
ATOM 2617 C C . ILE B 2 130 ? -9.083 15.288 -30.545 1.00 71.72 154 ILE B C 1
ATOM 2618 O O . ILE B 2 130 ? -8.804 14.246 -29.947 1.00 71.41 154 ILE B O 1
ATOM 2623 N N . GLN B 2 131 ? -8.203 16.299 -30.729 1.00 67.71 155 GLN B N 1
ATOM 2624 C CA . GLN B 2 131 ? -6.787 16.306 -30.358 1.00 67.34 155 GLN B CA 1
ATOM 2625 C C . GLN B 2 131 ? -6.468 17.177 -29.125 1.00 70.05 155 GLN B C 1
ATOM 2626 O O . GLN B 2 131 ? -5.667 16.767 -28.283 1.00 68.86 155 GLN B O 1
ATOM 2632 N N . SER B 2 132 ? -7.074 18.378 -29.042 1.00 66.73 156 SER B N 1
ATOM 2633 C CA . SER B 2 132 ? -6.850 19.370 -27.985 1.00 66.83 156 SER B CA 1
ATOM 2634 C C . SER B 2 132 ? -7.050 18.923 -26.534 1.00 70.61 156 SER B C 1
ATOM 2635 O O . SER B 2 132 ? -6.205 19.233 -25.689 1.00 69.99 156 SER B O 1
ATOM 2638 N N . GLU B 2 133 ? -8.161 18.228 -26.235 1.00 67.13 157 GLU B N 1
ATOM 2639 C CA . GLU B 2 133 ? -8.449 17.788 -24.871 1.00 66.75 157 GLU B CA 1
ATOM 2640 C C . GLU B 2 133 ? -8.816 16.306 -24.815 1.00 70.83 157 GLU B C 1
ATOM 2641 O O . GLU B 2 133 ? -9.948 15.933 -25.122 1.00 70.83 157 GLU B O 1
ATOM 2647 N N . VAL B 2 134 ? -7.844 15.463 -24.445 1.00 67.46 158 VAL B N 1
ATOM 2648 C CA . VAL B 2 134 ? -8.033 14.016 -24.329 1.00 67.59 158 VAL B CA 1
ATOM 2649 C C . VAL B 2 134 ? -7.687 13.572 -22.908 1.00 73.96 158 VAL B C 1
ATOM 2650 O O . VAL B 2 134 ? -6.568 13.796 -22.442 1.00 74.11 158 VAL B O 1
ATOM 2654 N N . HIS B 2 135 ? -8.662 12.963 -22.220 1.00 71.97 159 HIS B N 1
ATOM 2655 C CA . HIS B 2 135 ? -8.498 12.443 -20.867 1.00 72.38 159 HIS B CA 1
ATOM 2656 C C . HIS B 2 135 ? -8.696 10.944 -20.873 1.00 80.45 159 HIS B C 1
ATOM 2657 O O . HIS B 2 135 ? -9.609 10.437 -21.523 1.00 79.69 159 HIS B O 1
ATOM 2664 N N . CYS B 2 136 ? -7.834 10.236 -20.159 1.00 81.34 160 CYS B N 1
ATOM 2665 C CA . CYS B 2 136 ? -7.897 8.790 -20.073 1.00 83.47 160 CYS B CA 1
ATOM 2666 C C . CYS B 2 136 ? -8.735 8.382 -18.866 1.00 86.14 160 CYS B C 1
ATOM 2667 O O . CYS B 2 136 ? -8.500 8.872 -17.759 1.00 86.05 160 CYS B O 1
ATOM 2670 N N . ILE B 2 137 ? -9.741 7.521 -19.086 1.00 81.57 161 ILE B N 1
ATOM 2671 C CA . ILE B 2 137 ? -10.643 7.075 -18.021 1.00 81.00 161 ILE B CA 1
ATOM 2672 C C . ILE B 2 137 ? -10.041 5.882 -17.265 1.00 85.74 161 ILE B C 1
ATOM 2673 O O . ILE B 2 137 ? -10.286 4.723 -17.613 1.00 85.48 161 ILE B O 1
ATOM 2678 N N . PHE B 2 138 ? -9.222 6.190 -16.245 1.00 82.81 162 PHE B N 1
ATOM 2679 C CA . PHE B 2 138 ? -8.558 5.217 -15.378 1.00 82.93 162 PHE B CA 1
ATOM 2680 C C . PHE B 2 138 ? -8.206 5.863 -14.048 1.00 88.44 162 PHE B C 1
ATOM 2681 O O . PHE B 2 138 ? -7.512 6.884 -14.013 1.00 87.88 162 PHE B O 1
ATOM 2689 N N . SER B 2 139 ? -8.686 5.257 -12.957 1.00 86.49 163 SER B N 1
ATOM 2690 C CA . SER B 2 139 ? -8.418 5.693 -11.591 1.00 87.20 163 SER B CA 1
ATOM 2691 C C . SER B 2 139 ? -7.737 4.531 -10.849 1.00 93.88 163 SER B C 1
ATOM 2692 O O . SER B 2 139 ? -8.199 3.393 -10.974 1.00 93.32 163 SER B O 1
ATOM 2695 N N . PRO B 2 140 ? -6.611 4.763 -10.130 1.00 92.92 164 PRO B N 1
ATOM 2696 C CA . PRO B 2 140 ? -5.949 3.640 -9.440 1.00 93.56 164 PRO B CA 1
ATOM 2697 C C . PRO B 2 140 ? -6.759 3.134 -8.246 1.00 99.29 164 PRO B C 1
ATOM 2698 O O . PRO B 2 140 ? -7.128 3.919 -7.369 1.00 98.84 164 PRO B O 1
ATOM 2702 N N . GLN B 2 141 ? -7.080 1.827 -8.251 1.00 97.31 165 GLN B N 1
ATOM 2703 C CA . GLN B 2 141 ? -7.887 1.189 -7.211 1.00 97.96 165 GLN B CA 1
ATOM 2704 C C . GLN B 2 141 ? -7.125 1.001 -5.898 1.00 103.24 165 GLN B C 1
ATOM 2705 O O . GLN B 2 141 ? -5.983 0.536 -5.902 1.00 103.13 165 GLN B O 1
ATOM 2711 N N . ILE B 2 142 ? -7.773 1.365 -4.776 1.00 100.34 166 ILE B N 1
ATOM 2712 C CA . ILE B 2 142 ? -7.218 1.268 -3.424 1.00 100.38 166 ILE B CA 1
ATOM 2713 C C . ILE B 2 142 ? -8.162 0.488 -2.481 1.00 104.52 166 ILE B C 1
ATOM 2714 O O . ILE B 2 142 ? -7.686 -0.286 -1.645 1.00 104.04 166 ILE B O 1
ATOM 2719 N N . GLU B 2 143 ? -9.491 0.668 -2.655 1.00 101.20 167 GLU B N 1
ATOM 2720 C CA . GLU B 2 143 ? -10.548 0.024 -1.861 1.00 101.11 167 GLU B CA 1
ATOM 2721 C C . GLU B 2 143 ? -10.582 -1.503 -2.063 1.00 104.93 167 GLU B C 1
ATOM 2722 O O . GLU B 2 143 ? -10.566 -2.251 -1.083 1.00 104.35 167 GLU B O 1
ATOM 2728 N N . GLU B 2 144 ? -10.628 -1.951 -3.333 1.00 101.48 168 GLU B N 1
ATOM 2729 C CA . GLU B 2 144 ? -10.652 -3.361 -3.730 1.00 101.10 168 GLU B CA 1
ATOM 2730 C C . GLU B 2 144 ? -9.860 -3.545 -5.044 1.00 103.89 168 GLU B C 1
ATOM 2731 O O . GLU B 2 144 ? -10.472 -3.601 -6.116 1.00 103.66 168 GLU B O 1
ATOM 2737 N N . PRO B 2 145 ? -8.502 -3.644 -4.990 1.00 99.30 169 PRO B N 1
ATOM 2738 C CA . PRO B 2 145 ? -7.717 -3.789 -6.237 1.00 98.41 169 PRO B CA 1
ATOM 2739 C C . PRO B 2 145 ? -7.985 -5.052 -7.070 1.00 99.61 169 PRO B C 1
ATOM 2740 O O . PRO B 2 145 ? -7.554 -5.113 -8.225 1.00 99.05 169 PRO B O 1
ATOM 2744 N N . SER B 2 146 ? -8.727 -6.034 -6.505 1.00 93.92 170 SER B N 1
ATOM 2745 C CA . SER B 2 146 ? -9.118 -7.284 -7.177 1.00 92.43 170 SER B CA 1
ATOM 2746 C C . SER B 2 146 ? -10.086 -7.028 -8.361 1.00 92.06 170 SER B C 1
ATOM 2747 O O . SER B 2 146 ? -10.171 -7.852 -9.279 1.00 91.80 170 SER B O 1
ATOM 2750 N N . GLN B 2 147 ? -10.803 -5.882 -8.325 1.00 84.42 171 GLN B N 1
ATOM 2751 C CA . GLN B 2 147 ? -11.761 -5.442 -9.339 1.00 82.21 171 GLN B CA 1
ATOM 2752 C C . GLN B 2 147 ? -11.161 -4.323 -10.203 1.00 80.28 171 GLN B C 1
ATOM 2753 O O . GLN B 2 147 ? -10.478 -3.436 -9.674 1.00 79.81 171 GLN B O 1
ATOM 2759 N N . CYS B 2 148 ? -11.423 -4.363 -11.530 1.00 71.85 172 CYS B N 1
ATOM 2760 C CA . CYS B 2 148 ? -10.960 -3.342 -12.473 1.00 69.08 172 CYS B CA 1
ATOM 2761 C C . CYS B 2 148 ? -12.153 -2.744 -13.223 1.00 69.29 172 CYS B C 1
ATOM 2762 O O . CYS B 2 148 ? -12.513 -3.256 -14.289 1.00 68.47 172 CYS B O 1
ATOM 2765 N N . PRO B 2 149 ? -12.802 -1.679 -12.676 1.00 63.33 173 PRO B N 1
ATOM 2766 C CA . PRO B 2 149 ? -13.952 -1.085 -13.379 1.00 62.18 173 PRO B CA 1
ATOM 2767 C C . PRO B 2 149 ? -13.566 -0.262 -14.607 1.00 64.67 173 PRO B C 1
ATOM 2768 O O . PRO B 2 149 ? -14.423 0.011 -15.442 1.00 64.21 173 PRO B O 1
ATOM 2772 N N . ASP B 2 150 ? -12.283 0.113 -14.725 1.00 60.40 174 ASP B N 1
ATOM 2773 C CA . ASP B 2 150 ? -11.780 0.875 -15.859 1.00 60.35 174 ASP B CA 1
ATOM 2774 C C . ASP B 2 150 ? -11.317 -0.050 -16.992 1.00 65.34 174 ASP B C 1
ATOM 2775 O O . ASP B 2 150 ? -11.084 0.407 -18.114 1.00 64.47 174 ASP B O 1
ATOM 2780 N N . CYS B 2 151 ? -11.232 -1.361 -16.696 1.00 63.53 175 CYS B N 1
ATOM 2781 C CA . CYS B 2 151 ? -10.947 -2.425 -17.654 1.00 64.38 175 CYS B CA 1
ATOM 2782 C C . CYS B 2 151 ? -12.352 -2.754 -18.160 1.00 64.48 175 CYS B C 1
ATOM 2783 O O . CYS B 2 151 ? -13.098 -3.511 -17.527 1.00 63.79 175 CYS B O 1
ATOM 2786 N N . VAL B 2 152 ? -12.747 -2.065 -19.236 1.00 58.41 176 VAL B N 1
ATOM 2787 C CA . VAL B 2 152 ? -14.097 -2.086 -19.806 1.00 56.82 176 VAL B CA 1
ATOM 2788 C C . VAL B 2 152 ? -14.319 -3.131 -20.899 1.00 58.95 176 VAL B C 1
ATOM 2789 O O . VAL B 2 152 ? -15.208 -3.979 -20.788 1.00 58.30 176 VAL B O 1
ATOM 2793 N N . VAL B 2 153 ? -13.523 -3.029 -21.961 1.00 54.40 177 VAL B N 1
ATOM 2794 C CA . VAL B 2 153 ? -13.630 -3.752 -23.219 1.00 53.41 177 VAL B CA 1
ATOM 2795 C C . VAL B 2 153 ? -12.691 -4.978 -23.418 1.00 55.53 177 VAL B C 1
ATOM 2796 O O . VAL B 2 153 ? -11.544 -4.978 -22.965 1.00 54.53 177 VAL B O 1
ATOM 2800 N N . SER B 2 154 ? -13.203 -6.024 -24.089 1.00 51.47 178 SER B N 1
ATOM 2801 C CA . SER B 2 154 ? -12.433 -7.234 -24.400 1.00 51.24 178 SER B CA 1
ATOM 2802 C C . SER B 2 154 ? -11.912 -7.154 -25.837 1.00 55.15 178 SER B C 1
ATOM 2803 O O . SER B 2 154 ? -12.541 -6.503 -26.674 1.00 54.47 178 SER B O 1
ATOM 2806 N N . ALA B 2 155 ? -10.771 -7.813 -26.121 1.00 51.79 179 ALA B N 1
ATOM 2807 C CA . ALA B 2 155 ? -10.163 -7.823 -27.457 1.00 51.62 179 ALA B CA 1
ATOM 2808 C C . ALA B 2 155 ? -10.828 -8.841 -28.390 1.00 55.14 179 ALA B C 1
ATOM 2809 O O . ALA B 2 155 ? -10.870 -8.617 -29.603 1.00 54.71 179 ALA B O 1
ATOM 2811 N N . LEU B 2 156 ? -11.361 -9.943 -27.823 1.00 51.16 180 LEU B N 1
ATOM 2812 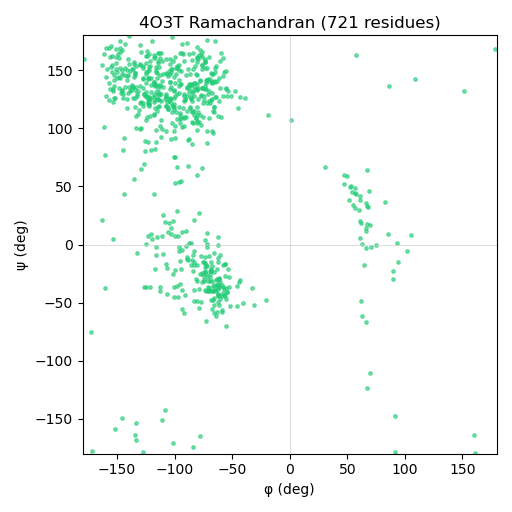C CA . LEU B 2 156 ? -12.017 -11.021 -28.574 1.00 50.87 180 LEU B CA 1
ATOM 2813 C C . LEU B 2 156 ? -13.417 -10.650 -29.091 1.00 54.21 180 LEU B C 1
ATOM 2814 O O . LEU B 2 156 ? -13.954 -11.349 -29.952 1.00 54.38 180 LEU B O 1
ATOM 2819 N N . GLY B 2 157 ? -13.990 -9.572 -28.557 1.00 49.52 181 GLY B N 1
ATOM 2820 C CA . GLY B 2 157 ? -15.321 -9.097 -28.919 1.00 48.31 181 GLY B CA 1
ATOM 2821 C C . GLY B 2 157 ? -15.984 -8.371 -27.770 1.00 49.82 181 GLY B C 1
ATOM 2822 O O . GLY B 2 157 ? -15.971 -8.852 -26.630 1.00 47.92 181 GLY B O 1
ATOM 2823 N N . ALA B 2 158 ? -16.550 -7.188 -28.067 1.00 46.21 182 ALA B N 1
ATOM 2824 C CA . ALA B 2 158 ? -17.194 -6.335 -27.072 1.00 45.57 182 ALA B CA 1
ATOM 2825 C C . ALA B 2 158 ? -18.279 -5.435 -27.652 1.00 49.55 182 ALA B C 1
ATOM 2826 O O . ALA B 2 158 ? -18.055 -4.776 -28.673 1.00 49.91 182 ALA B O 1
ATOM 2828 N N . LYS B 2 159 ? -19.444 -5.389 -26.978 1.00 45.44 183 LYS B N 1
ATOM 2829 C CA . LYS B 2 159 ? -20.572 -4.520 -27.335 1.00 45.07 183 LYS B CA 1
ATOM 2830 C C . LYS B 2 159 ? -20.840 -3.537 -26.197 1.00 48.45 183 LYS B C 1
ATOM 2831 O O . LYS B 2 159 ? -21.014 -3.947 -25.046 1.00 48.62 183 LYS B O 1
ATOM 2837 N N . VAL B 2 160 ? -20.827 -2.239 -26.510 1.00 43.36 184 VAL B N 1
ATOM 2838 C CA . VAL B 2 160 ? -21.015 -1.202 -25.501 1.00 42.11 184 VAL B CA 1
ATOM 2839 C C . VAL B 2 160 ? -22.261 -0.396 -25.784 1.00 44.59 184 VAL B C 1
ATOM 2840 O O . VAL B 2 160 ? -22.447 0.095 -26.897 1.00 43.87 184 VAL B O 1
ATOM 2844 N N . LEU B 2 161 ? -23.112 -0.260 -24.769 1.00 40.80 185 LEU B N 1
ATOM 2845 C CA . LEU B 2 161 ? -24.324 0.537 -24.852 1.00 40.42 185 LEU B CA 1
ATOM 2846 C C . LEU B 2 161 ? -24.299 1.499 -23.685 1.00 45.02 185 LEU B C 1
ATOM 2847 O O . LEU B 2 161 ? -24.219 1.062 -22.538 1.00 44.19 185 LEU B O 1
ATOM 2852 N N . SER B 2 162 ? -24.303 2.805 -23.978 1.00 43.04 186 SER B N 1
ATOM 2853 C CA . SER B 2 162 ? -24.308 3.823 -22.932 1.00 43.72 186 SER B CA 1
ATOM 2854 C C . SER B 2 162 ? -25.668 4.501 -22.846 1.00 47.61 186 SER B C 1
ATOM 2855 O O . SER B 2 162 ? -26.354 4.618 -23.863 1.00 47.72 186 SER B O 1
ATOM 2858 N N . SER B 2 163 ? -26.072 4.916 -21.633 1.00 43.62 187 SER B N 1
ATOM 2859 C CA . SER B 2 163 ? -27.347 5.597 -21.414 1.00 43.27 187 SER B CA 1
ATOM 2860 C C . SER B 2 163 ? -27.357 6.378 -20.120 1.00 46.24 187 SER B C 1
ATOM 2861 O O . SER B 2 163 ? -26.813 5.915 -19.113 1.00 45.08 187 SER B O 1
ATOM 2864 N N . VAL B 2 164 ? -28.028 7.542 -20.136 1.00 42.51 188 VAL B N 1
ATOM 2865 C CA . VAL B 2 164 ? -28.198 8.363 -18.946 1.00 42.00 188 VAL B CA 1
ATOM 2866 C C . VAL B 2 164 ? -29.336 7.743 -18.153 1.00 47.60 188 VAL B C 1
ATOM 2867 O O . VAL B 2 164 ? -30.481 7.725 -18.604 1.00 47.28 188 VAL B O 1
ATOM 2871 N N . LYS B 2 165 ? -28.995 7.173 -17.004 1.00 45.54 189 LYS B N 1
ATOM 2872 C CA . LYS B 2 165 ? -29.948 6.521 -16.125 1.00 45.87 189 LYS B CA 1
ATOM 2873 C C . LYS B 2 165 ? -29.675 6.970 -14.698 1.00 49.55 189 LYS B C 1
ATOM 2874 O O . LYS B 2 165 ? -28.534 6.892 -14.235 1.00 48.73 189 LYS B O 1
ATOM 2880 N N . ASP B 2 166 ? -30.731 7.491 -14.027 1.00 46.17 190 ASP B N 1
ATOM 2881 C CA . ASP B 2 166 ? -30.727 8.032 -12.661 1.00 45.75 190 ASP B CA 1
ATOM 2882 C C . ASP B 2 166 ? -29.710 9.181 -12.546 1.00 47.65 190 ASP B C 1
ATOM 2883 O O . ASP B 2 166 ? -28.940 9.235 -11.587 1.00 47.35 190 ASP B O 1
ATOM 2888 N N . ARG B 2 167 ? -29.692 10.081 -13.560 1.00 42.88 191 ARG B N 1
ATOM 2889 C CA . ARG B 2 167 ? -28.803 11.255 -13.673 1.00 42.23 191 ARG B CA 1
ATOM 2890 C C . ARG B 2 167 ? -27.303 10.916 -13.841 1.00 46.62 191 ARG B C 1
ATOM 2891 O O . ARG B 2 167 ? -26.449 11.810 -13.743 1.00 46.60 191 ARG B O 1
ATOM 2899 N N . PHE B 2 168 ? -26.993 9.627 -14.115 1.00 42.24 192 PHE B N 1
ATOM 2900 C CA . PHE B 2 168 ? -25.636 9.125 -14.319 1.00 41.48 192 PHE B CA 1
ATOM 2901 C C . PHE B 2 168 ? -25.512 8.451 -15.674 1.00 46.59 192 PHE B C 1
ATOM 2902 O O . PHE B 2 168 ? -26.464 7.819 -16.134 1.00 45.67 192 PHE B O 1
ATOM 2910 N N . ILE B 2 169 ? -24.309 8.508 -16.275 1.00 44.54 193 ILE B N 1
ATOM 2911 C CA . ILE B 2 169 ? -24.035 7.824 -17.538 1.00 44.49 193 ILE B CA 1
ATOM 2912 C C . ILE B 2 169 ? -23.640 6.388 -17.211 1.00 48.12 193 ILE B C 1
ATOM 2913 O O . ILE B 2 169 ? -22.624 6.150 -16.557 1.00 47.08 193 ILE B O 1
ATOM 2918 N N . ASN B 2 170 ? -24.483 5.444 -17.636 1.00 45.57 194 ASN B N 1
ATOM 2919 C CA . ASN B 2 170 ? -24.314 4.008 -17.430 1.00 45.29 194 ASN B CA 1
ATOM 2920 C C . ASN B 2 170 ? -23.735 3.355 -18.662 1.00 48.97 194 ASN B C 1
ATOM 2921 O O . ASN B 2 170 ? -24.022 3.780 -19.776 1.00 48.29 194 ASN B O 1
ATOM 2926 N N . PHE B 2 171 ? -22.923 2.320 -18.458 1.00 46.07 195 PHE B N 1
ATOM 2927 C CA . PHE B 2 171 ? -22.283 1.576 -19.531 1.00 46.07 195 PHE B CA 1
ATOM 2928 C C . PHE B 2 171 ? -22.621 0.093 -19.430 1.00 49.06 195 PHE B C 1
ATOM 2929 O O . PHE B 2 171 ? -22.195 -0.590 -18.490 1.00 49.59 195 PHE B O 1
ATOM 2937 N N . PHE B 2 172 ? -23.442 -0.381 -20.374 1.00 43.61 196 PHE B N 1
ATOM 2938 C CA . PHE B 2 172 ? -23.863 -1.774 -20.474 1.00 42.59 196 PHE B CA 1
ATOM 2939 C C . PHE B 2 172 ? -22.914 -2.415 -21.465 1.00 47.69 196 PHE B C 1
ATOM 2940 O O . PHE B 2 172 ? -22.964 -2.118 -22.665 1.00 48.04 196 PHE B O 1
ATOM 2948 N N . VAL B 2 173 ? -21.975 -3.215 -20.936 1.00 43.78 197 VAL B N 1
ATOM 2949 C CA . VAL B 2 173 ? -20.918 -3.853 -21.712 1.00 43.29 197 VAL B CA 1
ATOM 2950 C C . VAL B 2 173 ? -21.054 -5.378 -21.753 1.00 48.41 197 VAL B C 1
ATOM 2951 O O . VAL B 2 173 ? -21.092 -6.038 -20.710 1.00 47.90 197 VAL B O 1
ATOM 2955 N N . GLY B 2 174 ? -21.099 -5.905 -22.972 1.00 45.92 198 GLY B N 1
ATOM 2956 C CA . GLY B 2 174 ? -21.110 -7.332 -23.253 1.00 46.31 198 GLY B CA 1
ATOM 2957 C C . GLY B 2 174 ? -19.744 -7.716 -23.786 1.00 51.69 198 GLY B C 1
ATOM 2958 O O . GLY B 2 174 ? -19.350 -7.210 -24.837 1.00 50.56 198 GLY B O 1
ATOM 2959 N N . ASN B 2 175 ? -18.993 -8.580 -23.055 1.00 50.41 199 ASN B N 1
ATOM 2960 C CA . ASN B 2 175 ? -17.635 -9.013 -23.432 1.00 51.26 199 ASN B CA 1
ATOM 2961 C C . ASN B 2 175 ? -17.458 -10.515 -23.706 1.00 58.76 199 ASN B C 1
ATOM 2962 O O . ASN B 2 175 ? -17.947 -11.356 -22.941 1.00 58.09 199 ASN B O 1
ATOM 2967 N N . THR B 2 176 ? -16.691 -10.836 -24.771 1.00 58.08 200 THR B N 1
ATOM 2968 C CA . THR B 2 176 ? -16.324 -12.206 -25.144 1.00 59.24 200 THR B CA 1
ATOM 2969 C C . THR B 2 176 ? -15.111 -12.582 -24.280 1.00 67.25 200 THR B C 1
ATOM 2970 O O . THR B 2 176 ? -14.212 -11.757 -24.098 1.00 66.46 200 THR B O 1
ATOM 2974 N N . ILE B 2 177 ? -15.106 -13.800 -23.714 1.00 67.66 201 ILE B N 1
ATOM 2975 C CA . ILE B 2 177 ? -14.046 -14.250 -22.805 1.00 69.35 201 ILE B CA 1
ATOM 2976 C C . ILE B 2 177 ? -13.534 -15.674 -23.100 1.00 77.24 201 ILE B C 1
ATOM 2977 O O . ILE B 2 177 ? -14.295 -16.532 -23.548 1.00 77.18 201 ILE B O 1
ATOM 2982 N N . ASN B 2 178 ? -12.235 -15.903 -22.827 1.00 76.71 202 ASN B N 1
ATOM 2983 C CA . ASN B 2 178 ? -11.552 -17.197 -22.885 1.00 78.08 202 ASN B CA 1
ATOM 2984 C C . ASN B 2 178 ? -10.790 -17.388 -21.562 1.00 86.40 202 ASN B C 1
ATOM 2985 O O . ASN B 2 178 ? -10.719 -16.448 -20.765 1.00 85.77 202 ASN B O 1
ATOM 2990 N N . SER B 2 179 ? -10.228 -18.590 -21.323 1.00 86.65 203 SER B N 1
ATOM 2991 C CA . SER B 2 179 ? -9.500 -18.933 -20.094 1.00 87.93 203 SER B CA 1
ATOM 2992 C C . SER B 2 179 ? -8.221 -18.114 -19.797 1.00 95.32 203 SER B C 1
ATOM 2993 O O . SER B 2 179 ? -7.528 -18.425 -18.827 1.00 95.16 203 SER B O 1
ATOM 2996 N N . SER B 2 180 ? -7.926 -17.062 -20.596 1.00 94.67 204 SER B N 1
ATOM 2997 C CA . SER B 2 180 ? -6.752 -16.202 -20.402 1.00 95.95 204 SER B CA 1
ATOM 2998 C C . SER B 2 180 ? -6.853 -15.390 -19.097 1.00 103.54 204 SER B C 1
ATOM 2999 O O . SER B 2 180 ? -7.508 -14.343 -19.050 1.00 102.99 204 SER B O 1
ATOM 3002 N N . TYR B 2 181 ? -6.224 -15.924 -18.026 1.00 103.19 205 TYR B N 1
ATOM 3003 C CA . TYR B 2 181 ? -6.197 -15.354 -16.675 1.00 104.33 205 TYR B CA 1
ATOM 3004 C C . TYR B 2 181 ? -5.353 -14.084 -16.586 1.00 110.55 205 TYR B C 1
ATOM 3005 O O . TYR B 2 181 ? -4.201 -14.065 -17.027 1.00 110.24 205 TYR B O 1
ATOM 3014 N N . PHE B 2 182 ? -5.918 -13.042 -15.960 1.00 108.62 206 PHE B N 1
ATOM 3015 C CA . PHE B 2 182 ? -5.247 -11.761 -15.764 1.00 109.03 206 PHE B CA 1
ATOM 3016 C C . PHE B 2 182 ? -5.367 -11.328 -14.295 1.00 112.84 206 PHE B C 1
ATOM 3017 O O . PHE B 2 182 ? -6.486 -11.122 -13.815 1.00 112.45 206 PHE B O 1
ATOM 3025 N N . PRO B 2 183 ? -4.240 -11.218 -13.550 1.00 109.41 207 PRO B N 1
ATOM 3026 C CA . PRO B 2 183 ? -4.333 -10.806 -12.136 1.00 109.02 207 PRO B CA 1
ATOM 3027 C C . PRO B 2 183 ? -4.552 -9.300 -11.976 1.00 111.76 207 PRO B C 1
ATOM 3028 O O . PRO B 2 183 ? -3.997 -8.512 -12.748 1.00 111.32 207 PRO B O 1
ATOM 3032 N N . ASP B 2 184 ? -5.386 -8.904 -10.983 1.00 107.40 208 ASP B N 1
ATOM 3033 C CA . ASP B 2 184 ? -5.761 -7.515 -10.641 1.00 106.67 208 ASP B CA 1
ATOM 3034 C C . ASP B 2 184 ? -6.562 -6.738 -11.706 1.00 108.21 208 ASP B C 1
ATOM 3035 O O . ASP B 2 184 ? -7.193 -5.732 -11.368 1.00 107.70 208 ASP B O 1
ATOM 3040 N N . HIS B 2 185 ? -6.548 -7.202 -12.976 1.00 102.76 209 HIS B N 1
ATOM 3041 C CA . HIS B 2 185 ? -7.265 -6.568 -14.088 1.00 101.44 209 HIS B CA 1
ATOM 3042 C C . HIS B 2 185 ? -8.140 -7.580 -14.902 1.00 100.94 209 HIS B C 1
ATOM 3043 O O . HIS B 2 185 ? -7.858 -7.800 -16.086 1.00 100.77 209 HIS B O 1
ATOM 3050 N N . PRO B 2 186 ? -9.205 -8.203 -14.319 1.00 93.38 210 PRO B N 1
ATOM 3051 C CA . PRO B 2 186 ? -10.011 -9.154 -15.110 1.00 91.18 210 PRO B CA 1
ATOM 3052 C C . PRO B 2 186 ? -11.183 -8.494 -15.857 1.00 88.40 210 PRO B C 1
ATOM 3053 O O . PRO B 2 186 ? -11.438 -7.301 -15.662 1.00 88.09 210 PRO B O 1
ATOM 3057 N N . LEU B 2 187 ? -11.890 -9.269 -16.715 1.00 79.17 211 LEU B N 1
ATOM 3058 C CA . LEU B 2 187 ? -13.043 -8.779 -17.481 1.00 76.08 211 LEU B CA 1
ATOM 3059 C C . LEU B 2 187 ? -14.326 -9.583 -17.258 1.00 73.68 211 LEU B C 1
ATOM 3060 O O . LEU B 2 187 ? -14.280 -10.806 -17.107 1.00 72.88 211 LEU B O 1
ATOM 3065 N N . HIS B 2 188 ? -15.469 -8.873 -17.233 1.00 65.63 212 HIS B N 1
ATOM 3066 C CA . HIS B 2 188 ? -16.810 -9.415 -17.007 1.00 63.16 212 HIS B CA 1
ATOM 3067 C C . HIS B 2 188 ? -17.543 -9.673 -18.325 1.00 64.04 212 HIS B C 1
ATOM 3068 O O . HIS B 2 188 ? -17.296 -8.966 -19.301 1.00 63.10 212 HIS B O 1
ATOM 3075 N N . SER B 2 189 ? -18.457 -10.675 -18.347 1.00 58.94 213 SER B N 1
ATOM 3076 C CA . SER B 2 189 ? -19.253 -11.046 -19.526 1.00 57.83 213 SER B CA 1
ATOM 3077 C C . SER B 2 189 ? -20.347 -10.014 -19.826 1.00 59.25 213 SER B C 1
ATOM 3078 O O . SER B 2 189 ? -20.286 -9.353 -20.860 1.00 58.59 213 SER B O 1
ATOM 3081 N N . ILE B 2 190 ? -21.338 -9.875 -18.937 1.00 54.38 214 ILE B N 1
ATOM 3082 C CA . ILE B 2 190 ? -22.398 -8.873 -19.080 1.00 53.87 214 ILE B CA 1
ATOM 3083 C C . ILE B 2 190 ? -22.326 -8.055 -17.805 1.00 56.00 214 ILE B C 1
ATOM 3084 O O . ILE B 2 190 ? -22.332 -8.638 -16.720 1.00 56.49 214 ILE B O 1
ATOM 3089 N N . SER B 2 191 ? -22.186 -6.723 -17.924 1.00 50.13 215 SER B N 1
ATOM 3090 C CA . SER B 2 191 ? -22.071 -5.851 -16.756 1.00 48.94 215 SER B CA 1
ATOM 3091 C C . SER B 2 191 ? -22.610 -4.434 -16.957 1.00 49.79 215 SER B C 1
ATOM 3092 O O . SER B 2 191 ? -22.899 -4.022 -18.080 1.00 48.01 215 SER B O 1
ATOM 3095 N N . VAL B 2 192 ? -22.735 -3.699 -15.836 1.00 45.77 216 VAL B N 1
ATOM 3096 C CA . VAL B 2 192 ? -23.174 -2.305 -15.758 1.00 44.67 216 VAL B CA 1
ATOM 3097 C C . VAL B 2 192 ? -22.289 -1.530 -14.799 1.00 46.61 216 VAL B C 1
ATOM 3098 O O . VAL B 2 192 ? -22.089 -1.934 -13.651 1.00 45.06 216 VAL B O 1
ATOM 3102 N N . ARG B 2 193 ? -21.737 -0.431 -15.299 1.00 42.99 217 ARG B N 1
ATOM 3103 C CA . ARG B 2 193 ? -20.891 0.468 -14.527 1.00 42.27 217 ARG B CA 1
ATOM 3104 C C . ARG B 2 193 ? -21.292 1.900 -14.840 1.00 46.24 217 ARG B C 1
ATOM 3105 O O . ARG B 2 193 ? -21.811 2.174 -15.931 1.00 46.22 217 ARG B O 1
ATOM 3113 N N . ARG B 2 194 ? -21.092 2.803 -13.875 1.00 41.66 218 ARG B N 1
ATOM 3114 C CA . ARG B 2 194 ? -21.395 4.211 -14.089 1.00 40.72 218 ARG B CA 1
ATOM 3115 C C . ARG B 2 194 ? -20.144 5.050 -14.022 1.00 43.33 218 ARG B C 1
ATOM 3116 O O . ARG B 2 194 ? -19.218 4.734 -13.269 1.00 42.46 218 ARG B O 1
ATOM 3124 N N . LEU B 2 195 ? -20.126 6.125 -14.801 1.00 40.02 219 LEU B N 1
ATOM 3125 C CA . LEU B 2 195 ? -19.048 7.097 -14.770 1.00 40.42 219 LEU B CA 1
ATOM 3126 C C . LEU B 2 195 ? -19.202 7.917 -13.475 1.00 45.26 219 LEU B C 1
ATOM 3127 O O . LEU B 2 195 ? -20.326 8.311 -13.133 1.00 45.08 219 LEU B O 1
ATOM 3132 N N . LYS B 2 196 ? -18.093 8.170 -12.757 1.00 42.15 220 LYS B N 1
ATOM 3133 C CA . LYS B 2 196 ? -18.127 9.034 -11.577 1.00 42.65 220 LYS B CA 1
ATOM 3134 C C . LYS B 2 196 ? -18.330 10.458 -12.129 1.00 47.38 220 LYS B C 1
ATOM 3135 O O . LYS B 2 196 ? -17.770 10.765 -13.179 1.00 47.23 220 LYS B O 1
ATOM 3141 N N . GLU B 2 197 ? -19.143 11.308 -11.463 1.00 44.35 221 GLU B N 1
ATOM 3142 C CA . GLU B 2 197 ? -19.418 12.681 -11.916 1.00 44.64 221 GLU B CA 1
ATOM 3143 C C . GLU B 2 197 ? -18.141 13.524 -12.096 1.00 49.57 221 GLU B C 1
ATOM 3144 O O . GLU B 2 197 ? -18.166 14.546 -12.786 1.00 48.70 221 GLU B O 1
ATOM 3150 N N . THR B 2 198 ? -17.018 13.049 -11.509 1.00 47.66 222 THR B N 1
ATOM 3151 C CA . THR B 2 198 ? -15.674 13.642 -11.594 1.00 48.02 222 THR B CA 1
ATOM 3152 C C . THR B 2 198 ? -15.064 13.347 -12.971 1.00 53.13 222 THR B C 1
ATOM 3153 O O . THR B 2 198 ? -14.046 13.937 -13.330 1.00 52.77 222 THR B O 1
ATOM 3157 N N . LYS B 2 199 ? -15.666 12.380 -13.706 1.00 50.81 223 LYS B N 1
ATOM 3158 C CA . LYS B 2 199 ? -15.296 11.886 -15.043 1.00 50.79 223 LYS B CA 1
ATOM 3159 C C . LYS B 2 199 ? -13.988 11.073 -15.039 1.00 56.04 223 LYS B C 1
ATOM 3160 O O . LYS B 2 199 ? -13.602 10.523 -16.073 1.00 55.67 223 LYS B O 1
ATOM 3166 N N . ASP B 2 200 ? -13.349 10.953 -13.857 1.00 53.47 224 ASP B N 1
ATOM 3167 C CA . ASP B 2 200 ? -12.070 10.278 -13.643 1.00 53.68 224 ASP B CA 1
ATOM 3168 C C . ASP B 2 200 ? -12.068 8.746 -13.738 1.00 56.93 224 ASP B C 1
ATOM 3169 O O . ASP B 2 200 ? -10.996 8.159 -13.899 1.00 56.89 224 ASP B O 1
ATOM 3174 N N . GLY B 2 201 ? -13.239 8.119 -13.626 1.00 52.72 225 GLY B N 1
ATOM 3175 C CA . GLY B 2 201 ? -13.341 6.666 -13.699 1.00 52.44 225 GLY B CA 1
ATOM 3176 C C . GLY B 2 201 ? -14.717 6.068 -13.508 1.00 56.36 225 GLY B C 1
ATOM 3177 O O . GLY B 2 201 ? -15.651 6.756 -13.089 1.00 55.46 225 GLY B O 1
ATOM 3178 N N . PHE B 2 202 ? -14.835 4.763 -13.823 1.00 53.89 226 PHE B N 1
ATOM 3179 C CA . PHE B 2 202 ? -16.050 3.959 -13.673 1.00 54.30 226 PHE B CA 1
ATOM 3180 C C . PHE B 2 202 ? -16.047 3.246 -12.324 1.00 61.34 226 PHE B C 1
ATOM 3181 O O . PHE B 2 202 ? -14.995 3.149 -11.683 1.00 61.17 226 PHE B O 1
ATOM 3189 N N . MET B 2 203 ? -17.219 2.722 -11.908 1.00 59.76 227 MET B N 1
ATOM 3190 C CA . MET B 2 203 ? -17.379 1.974 -10.658 1.00 60.22 227 MET B CA 1
ATOM 3191 C C . MET B 2 203 ? -18.592 1.052 -10.678 1.00 64.72 227 MET B C 1
ATOM 3192 O O . MET B 2 203 ? -19.648 1.441 -11.173 1.00 64.31 227 MET B O 1
ATOM 3197 N N . PHE B 2 204 ? -18.434 -0.171 -10.141 1.00 62.00 228 PHE B N 1
ATOM 3198 C CA . PHE B 2 204 ? -19.524 -1.139 -10.002 1.00 61.98 228 PHE B CA 1
ATOM 3199 C C . PHE B 2 204 ? -20.194 -0.852 -8.671 1.00 67.04 228 PHE B C 1
ATOM 3200 O O . PHE B 2 204 ? -19.502 -0.589 -7.681 1.00 66.84 228 PHE B O 1
ATOM 3208 N N . LEU B 2 205 ? -21.530 -0.884 -8.642 1.00 64.20 229 LEU B N 1
ATOM 3209 C CA . LEU B 2 205 ? -22.278 -0.586 -7.426 1.00 64.02 229 LEU B CA 1
ATOM 3210 C C . LEU B 2 205 ? -22.381 -1.731 -6.438 1.00 68.02 229 LEU B C 1
ATOM 3211 O O . LEU B 2 205 ? -22.119 -1.519 -5.254 1.00 67.67 229 LEU B O 1
ATOM 3216 N N . THR B 2 206 ? -22.757 -2.934 -6.908 1.00 65.07 230 THR B N 1
ATOM 3217 C CA . THR B 2 206 ? -22.874 -4.137 -6.069 1.00 64.95 230 THR B CA 1
ATOM 3218 C C . THR B 2 206 ? -22.198 -5.320 -6.758 1.00 69.43 230 THR B C 1
ATOM 3219 O O . THR B 2 206 ? -21.484 -5.136 -7.746 1.00 68.38 230 THR B O 1
ATOM 3223 N N . ASP B 2 207 ? -22.438 -6.537 -6.228 1.00 67.36 231 ASP B N 1
ATOM 3224 C CA . ASP B 2 207 ? -21.945 -7.811 -6.764 1.00 67.47 231 ASP B CA 1
ATOM 3225 C C . ASP B 2 207 ? -22.901 -8.312 -7.863 1.00 69.73 231 ASP B C 1
ATOM 3226 O O . ASP B 2 207 ? -22.553 -9.219 -8.624 1.00 69.60 231 ASP B O 1
ATOM 3231 N N . GLN B 2 208 ? -24.103 -7.707 -7.940 1.00 64.68 232 GLN B N 1
ATOM 3232 C CA . GLN B 2 208 ? -25.131 -8.019 -8.932 1.00 63.96 232 GLN B CA 1
ATOM 3233 C C . GLN B 2 208 ? -25.032 -7.088 -10.159 1.00 65.58 232 GLN B C 1
ATOM 3234 O O . GLN B 2 208 ? -25.918 -7.091 -11.012 1.00 64.58 232 GLN B O 1
ATOM 3240 N N . SER B 2 209 ? -23.924 -6.318 -10.250 1.00 61.19 233 SER B N 1
ATOM 3241 C CA . SER B 2 209 ? -23.613 -5.388 -11.340 1.00 60.07 233 SER B CA 1
ATOM 3242 C C . SER B 2 209 ? -22.972 -6.109 -12.532 1.00 62.48 233 SER B C 1
ATOM 3243 O O . SER B 2 209 ? -22.749 -5.488 -13.567 1.00 61.38 233 SER B O 1
ATOM 3246 N N . TYR B 2 210 ? -22.680 -7.414 -12.379 1.00 59.29 234 TYR B N 1
ATOM 3247 C CA . TYR B 2 210 ? -22.051 -8.271 -13.390 1.00 59.20 234 TYR B CA 1
ATOM 3248 C C . TYR B 2 210 ? -22.536 -9.720 -13.322 1.00 62.71 234 TYR B C 1
ATOM 3249 O O . TYR B 2 210 ? -22.784 -10.239 -12.230 1.00 62.31 234 TYR B O 1
ATOM 3258 N N . ILE B 2 211 ? -22.682 -10.366 -14.495 1.00 59.15 235 ILE B N 1
ATOM 3259 C CA . ILE B 2 211 ? -23.080 -11.776 -14.625 1.00 58.98 235 ILE B CA 1
ATOM 3260 C C . ILE B 2 211 ? -22.065 -12.451 -15.552 1.00 63.27 235 ILE B C 1
ATOM 3261 O O . ILE B 2 211 ? -22.124 -12.274 -16.771 1.00 63.02 235 ILE B O 1
ATOM 3266 N N . ASP B 2 212 ? -21.103 -13.179 -14.953 1.00 59.92 236 ASP B N 1
ATOM 3267 C CA . ASP B 2 212 ? -19.993 -13.838 -15.649 1.00 59.49 236 ASP B CA 1
ATOM 3268 C C . ASP B 2 212 ? -20.155 -15.337 -15.795 1.00 64.13 236 ASP B C 1
ATOM 3269 O O . ASP B 2 212 ? -20.841 -15.973 -14.990 1.00 63.80 236 ASP B O 1
ATOM 3274 N N . VAL B 2 213 ? -19.491 -15.898 -16.820 1.00 61.25 237 VAL B N 1
ATOM 3275 C CA . VAL B 2 213 ? -19.455 -17.330 -17.124 1.00 61.18 237 VAL B CA 1
ATOM 3276 C C . VAL B 2 213 ? -18.514 -17.956 -16.096 1.00 65.71 237 VAL B C 1
ATOM 3277 O O . VAL B 2 213 ? -17.446 -17.391 -15.839 1.00 64.75 237 VAL B O 1
ATOM 3281 N N . LEU B 2 214 ? -18.917 -19.101 -15.497 1.00 63.71 238 LEU B N 1
ATOM 3282 C CA . LEU B 2 214 ? -18.118 -19.828 -14.504 1.00 64.42 238 LEU B CA 1
ATOM 3283 C C . LEU B 2 214 ? -16.733 -20.177 -15.065 1.00 70.47 238 LEU B C 1
ATOM 3284 O O . LEU B 2 214 ? -16.659 -20.624 -16.215 1.00 71.08 238 LEU B O 1
ATOM 3289 N N . PRO B 2 215 ? -15.632 -19.973 -14.293 1.00 67.12 239 PRO B N 1
ATOM 3290 C CA . PRO B 2 215 ? -14.284 -20.282 -14.817 1.00 67.24 239 PRO B CA 1
ATOM 3291 C C . PRO B 2 215 ? -14.136 -21.607 -15.578 1.00 72.12 239 PRO B C 1
ATOM 3292 O O . PRO B 2 215 ? -13.356 -21.680 -16.530 1.00 71.73 239 PRO B O 1
ATOM 3296 N N . GLU B 2 216 ? -14.918 -22.630 -15.180 1.00 69.35 240 GLU B N 1
ATOM 3297 C CA . GLU B 2 216 ? -14.956 -23.969 -15.777 1.00 69.54 240 GLU B CA 1
ATOM 3298 C C . GLU B 2 216 ? -15.452 -23.957 -17.231 1.00 73.54 240 GLU B C 1
ATOM 3299 O O . GLU B 2 216 ? -15.063 -24.829 -18.007 1.00 72.78 240 GLU B O 1
ATOM 3305 N N . PHE B 2 217 ? -16.330 -22.999 -17.586 1.00 70.85 241 PHE B N 1
ATOM 3306 C CA . PHE B 2 217 ? -16.922 -22.893 -18.924 1.00 71.11 241 PHE B CA 1
ATOM 3307 C C . PHE B 2 217 ? -16.450 -21.678 -19.751 1.00 75.51 241 PHE B C 1
ATOM 3308 O O . PHE B 2 217 ? -16.979 -21.453 -20.842 1.00 75.34 241 PHE B O 1
ATOM 3316 N N . ARG B 2 218 ? -15.449 -20.917 -19.264 1.00 71.74 242 ARG B N 1
ATOM 3317 C CA . ARG B 2 218 ? -14.944 -19.739 -19.978 1.00 71.52 242 ARG B CA 1
ATOM 3318 C C . ARG B 2 218 ? -14.447 -19.993 -21.399 1.00 75.43 242 ARG B C 1
ATOM 3319 O O . ARG B 2 218 ? -14.714 -19.184 -22.291 1.00 74.84 242 ARG B O 1
ATOM 3327 N N . ASP B 2 219 ? -13.782 -21.135 -21.621 1.00 71.99 243 ASP B N 1
ATOM 3328 C CA . ASP B 2 219 ? -13.272 -21.494 -22.938 1.00 71.77 243 ASP B CA 1
ATOM 3329 C C . ASP B 2 219 ? -14.223 -22.408 -23.715 1.00 74.17 243 ASP B C 1
ATOM 3330 O O . ASP B 2 219 ? -14.308 -22.291 -24.940 1.00 74.01 243 ASP B O 1
ATOM 3335 N N . SER B 2 220 ? -14.941 -23.305 -23.009 1.00 69.12 244 SER B N 1
ATOM 3336 C CA . SER B 2 220 ? -15.884 -24.248 -23.617 1.00 68.25 244 SER B CA 1
ATOM 3337 C C . SER B 2 220 ? -17.194 -23.585 -24.059 1.00 71.80 244 SER B C 1
ATOM 3338 O O . SER B 2 220 ? -17.838 -24.068 -24.995 1.00 71.86 244 SER B O 1
ATOM 3341 N N . TYR B 2 221 ? -17.601 -22.503 -23.362 1.00 67.06 245 TYR B N 1
ATOM 3342 C CA . TYR B 2 221 ? -18.842 -21.777 -23.632 1.00 65.90 245 TYR B CA 1
ATOM 3343 C C . TYR B 2 221 ? -18.556 -20.329 -24.074 1.00 67.93 245 TYR B C 1
ATOM 3344 O O . TYR B 2 221 ? -18.608 -19.414 -23.243 1.00 68.07 245 TYR B O 1
ATOM 3353 N N . PRO B 2 222 ? -18.232 -20.089 -25.369 1.00 61.97 246 PRO B N 1
ATOM 3354 C CA . PRO B 2 222 ? -17.996 -18.704 -25.806 1.00 60.73 246 PRO B CA 1
ATOM 3355 C C . PRO B 2 222 ? -19.312 -17.964 -26.066 1.00 61.37 246 PRO B C 1
ATOM 3356 O O . PRO B 2 222 ? -20.296 -18.580 -26.501 1.00 61.59 246 PRO B O 1
ATOM 3360 N N . ILE B 2 223 ? -19.342 -16.652 -25.775 1.00 54.26 247 ILE B N 1
ATOM 3361 C CA . ILE B 2 223 ? -20.533 -15.829 -25.993 1.00 52.78 247 ILE B CA 1
ATOM 3362 C C . ILE B 2 223 ? -20.203 -14.630 -26.896 1.00 54.62 247 ILE B C 1
ATOM 3363 O O . ILE B 2 223 ? -19.250 -13.897 -26.620 1.00 54.34 247 ILE B O 1
ATOM 3368 N N . LYS B 2 224 ? -20.987 -14.447 -27.978 1.00 49.44 248 LYS B N 1
ATOM 3369 C CA . LYS B 2 224 ? -20.825 -13.331 -28.915 1.00 48.63 248 LYS B CA 1
ATOM 3370 C C . LYS B 2 224 ? -21.971 -12.338 -28.757 1.00 50.43 248 LYS B C 1
ATOM 3371 O O . LYS B 2 224 ? -23.142 -12.721 -28.835 1.00 50.02 248 LYS B O 1
ATOM 3377 N N . TYR B 2 225 ? -21.628 -11.065 -28.522 1.00 45.02 249 TYR B N 1
ATOM 3378 C CA . TYR B 2 225 ? -22.600 -9.987 -28.361 1.00 43.88 249 TYR B CA 1
ATOM 3379 C C . TYR B 2 225 ? -22.696 -9.239 -29.676 1.00 47.11 249 TYR B C 1
ATOM 3380 O O . TYR B 2 225 ? -21.795 -8.489 -30.042 1.00 46.28 249 TYR B O 1
ATOM 3389 N N . VAL B 2 226 ? -23.763 -9.538 -30.423 1.00 44.41 250 VAL B N 1
ATOM 3390 C CA . VAL B 2 226 ? -24.058 -9.044 -31.773 1.00 44.29 250 VAL B CA 1
ATOM 3391 C C . VAL B 2 226 ? -24.728 -7.654 -31.788 1.00 49.05 250 VAL B C 1
ATOM 3392 O O . VAL B 2 226 ? -24.414 -6.843 -32.667 1.00 48.53 250 VAL B O 1
ATOM 3396 N N . HIS B 2 227 ? -25.650 -7.386 -30.831 1.00 46.32 251 HIS B N 1
ATOM 3397 C CA . HIS B 2 227 ? -26.374 -6.109 -30.746 1.00 46.49 251 HIS B CA 1
ATOM 3398 C C . HIS B 2 227 ? -26.857 -5.799 -29.335 1.00 50.38 251 HIS B C 1
ATOM 3399 O O . HIS B 2 227 ? -27.057 -6.711 -28.530 1.00 49.63 251 HIS B O 1
ATOM 3406 N N . ALA B 2 228 ? -27.037 -4.502 -29.036 1.00 47.37 252 ALA B N 1
ATOM 3407 C CA . ALA B 2 228 ? -27.511 -4.032 -27.733 1.00 47.40 252 ALA B CA 1
ATOM 3408 C C . ALA B 2 228 ? -28.319 -2.759 -27.896 1.00 51.31 252 ALA B C 1
ATOM 3409 O O . ALA B 2 228 ? -27.914 -1.856 -28.636 1.00 50.53 252 ALA B O 1
ATOM 3411 N N . PHE B 2 229 ? -29.476 -2.699 -27.216 1.00 48.12 253 PHE B N 1
ATOM 3412 C CA . PHE B 2 229 ? -30.388 -1.560 -27.284 1.00 48.13 253 PHE B CA 1
ATOM 3413 C C . PHE B 2 229 ? -31.212 -1.349 -26.008 1.00 52.62 253 PHE B C 1
ATOM 3414 O O . PHE B 2 229 ? -31.354 -2.253 -25.178 1.00 50.93 253 PHE B O 1
ATOM 3422 N N . GLU B 2 230 ? -31.754 -0.134 -25.877 1.00 50.99 254 GLU B N 1
ATOM 3423 C CA . GLU B 2 230 ? -32.565 0.313 -24.758 1.00 51.70 254 GLU B CA 1
ATOM 3424 C C . GLU B 2 230 ? -33.968 0.652 -25.274 1.00 57.26 254 GLU B C 1
ATOM 3425 O O . GLU B 2 230 ? -34.119 1.536 -26.120 1.00 57.50 254 GLU B O 1
ATOM 3431 N N . SER B 2 231 ? -34.987 -0.069 -24.792 1.00 54.53 255 SER B N 1
ATOM 3432 C CA . SER B 2 231 ? -36.377 0.185 -25.177 1.00 54.67 255 SER B CA 1
ATOM 3433 C C . SER B 2 231 ? -37.329 -0.060 -24.015 1.00 59.98 255 SER B C 1
ATOM 3434 O O . SER B 2 231 ? -37.262 -1.118 -23.382 1.00 59.35 255 SER B O 1
ATOM 3437 N N . ASN B 2 232 ? -38.215 0.929 -23.738 1.00 57.84 256 ASN B N 1
ATOM 3438 C CA . ASN B 2 232 ? -39.224 0.908 -22.663 1.00 58.09 256 ASN B CA 1
ATOM 3439 C C . ASN B 2 232 ? -38.601 0.683 -21.282 1.00 61.11 256 ASN B C 1
ATOM 3440 O O . ASN B 2 232 ? -39.100 -0.124 -20.491 1.00 60.45 256 ASN B O 1
ATOM 3445 N N . ASN B 2 233 ? -37.490 1.387 -21.012 1.00 57.35 257 ASN B N 1
ATOM 3446 C CA . ASN B 2 233 ? -36.724 1.306 -19.764 1.00 57.23 257 ASN B CA 1
ATOM 3447 C C . ASN B 2 233 ? -36.125 -0.091 -19.485 1.00 59.92 257 ASN B C 1
ATOM 3448 O O . ASN B 2 233 ? -35.736 -0.393 -18.354 1.00 59.79 257 ASN B O 1
ATOM 3453 N N . PHE B 2 234 ? -36.033 -0.928 -20.531 1.00 54.79 258 PHE B N 1
ATOM 3454 C CA . PHE B 2 234 ? -35.422 -2.251 -20.453 1.00 53.61 258 PHE B CA 1
ATOM 3455 C C . PHE B 2 234 ? -34.146 -2.247 -21.275 1.00 56.47 258 PHE B C 1
ATOM 3456 O O . PHE B 2 234 ? -34.075 -1.574 -22.307 1.00 56.58 258 PHE B O 1
ATOM 3464 N N . ILE B 2 235 ? -33.139 -2.996 -20.828 1.00 51.65 259 ILE B N 1
ATOM 3465 C CA . ILE B 2 235 ? -31.891 -3.108 -21.575 1.00 50.57 259 ILE B CA 1
ATOM 3466 C C . ILE B 2 235 ? -31.875 -4.475 -22.236 1.00 54.27 259 ILE B C 1
ATOM 3467 O O . ILE B 2 235 ? -32.036 -5.492 -21.555 1.00 53.71 259 ILE B O 1
ATOM 3472 N N . TYR B 2 236 ? -31.722 -4.488 -23.568 1.00 50.82 260 TYR B N 1
ATOM 3473 C CA . TYR B 2 236 ? -31.694 -5.712 -24.359 1.00 50.42 260 TYR B CA 1
ATOM 3474 C C . TYR B 2 236 ? -30.326 -5.956 -24.965 1.00 55.02 260 TYR B C 1
ATOM 3475 O O . TYR B 2 236 ? -29.701 -5.030 -25.485 1.00 55.34 260 TYR B O 1
ATOM 3484 N N . PHE B 2 237 ? -29.871 -7.209 -24.909 1.00 51.16 261 PHE B N 1
ATOM 3485 C CA . PHE B 2 237 ? -28.615 -7.653 -25.514 1.00 50.53 261 PHE B CA 1
ATOM 3486 C C . PHE B 2 237 ? -28.911 -8.860 -26.403 1.00 52.65 261 PHE B C 1
ATOM 3487 O O . PHE B 2 237 ? -29.680 -9.743 -26.019 1.00 51.09 261 PHE B O 1
ATOM 3495 N N . LEU B 2 238 ? -28.345 -8.868 -27.612 1.00 48.94 262 LEU B N 1
ATOM 3496 C CA . LEU B 2 238 ? -28.544 -9.955 -28.566 1.00 48.14 262 LEU B CA 1
ATOM 3497 C C . LEU B 2 238 ? -27.303 -10.784 -28.674 1.00 50.43 262 LEU B C 1
ATOM 3498 O O . LEU B 2 238 ? -26.234 -10.272 -29.008 1.00 49.67 262 LEU B O 1
ATOM 3503 N N . THR B 2 239 ? -27.446 -12.064 -28.334 1.00 46.72 263 THR B N 1
ATOM 3504 C CA . THR B 2 239 ? -26.351 -13.006 -28.178 1.00 46.96 263 THR B CA 1
ATOM 3505 C C . THR B 2 239 ? -26.300 -14.200 -29.144 1.00 50.55 263 THR B C 1
ATOM 3506 O O . THR B 2 239 ? -27.331 -14.643 -29.641 1.00 50.73 263 THR B O 1
ATOM 3510 N N . VAL B 2 240 ? -25.080 -14.717 -29.388 1.00 46.15 264 VAL B N 1
ATOM 3511 C CA . VAL B 2 240 ? -24.816 -15.952 -30.120 1.00 45.77 264 VAL B CA 1
ATOM 3512 C C . VAL B 2 240 ? -23.968 -16.822 -29.192 1.00 50.09 264 VAL B C 1
ATOM 3513 O O . VAL B 2 240 ? -22.809 -16.501 -28.922 1.00 49.28 264 VAL B O 1
ATOM 3517 N N . GLN B 2 241 ? -24.597 -17.873 -28.639 1.00 48.07 265 GLN B N 1
ATOM 3518 C CA . GLN B 2 241 ? -24.015 -18.814 -27.672 1.00 48.51 265 GLN B CA 1
ATOM 3519 C C . GLN B 2 241 ? -24.561 -20.245 -27.868 1.00 54.03 265 GLN B C 1
ATOM 3520 O O . GLN B 2 241 ? -25.541 -20.412 -28.579 1.00 53.27 265 GLN B O 1
ATOM 3526 N N . ARG B 2 242 ? -23.936 -21.266 -27.243 1.00 52.33 266 ARG B N 1
ATOM 3527 C CA . ARG B 2 242 ? -24.382 -22.665 -27.345 1.00 53.09 266 ARG B CA 1
ATOM 3528 C C . ARG B 2 242 ? -25.768 -22.867 -26.716 1.00 58.70 266 ARG B C 1
ATOM 3529 O O . ARG B 2 242 ? -26.107 -22.175 -25.753 1.00 57.79 266 ARG B O 1
ATOM 3537 N N . GLU B 2 243 ? -26.562 -23.811 -27.267 1.00 57.38 267 GLU B N 1
ATOM 3538 C CA . GLU B 2 243 ? -27.928 -24.128 -26.814 1.00 58.35 267 GLU B CA 1
ATOM 3539 C C . GLU B 2 243 ? -28.000 -24.543 -25.340 1.00 65.07 267 GLU B C 1
ATOM 3540 O O . GLU B 2 243 ? -28.967 -24.217 -24.646 1.00 64.65 267 GLU B O 1
ATOM 3546 N N . THR B 2 244 ? -26.971 -25.277 -24.886 1.00 63.72 268 THR B N 1
ATOM 3547 C CA . THR B 2 244 ? -26.751 -25.785 -23.530 1.00 64.14 268 THR B CA 1
ATOM 3548 C C . THR B 2 244 ? -25.223 -25.801 -23.325 1.00 70.83 268 THR B C 1
ATOM 3549 O O . THR B 2 244 ? -24.468 -25.694 -24.301 1.00 70.08 268 THR B O 1
ATOM 3553 N N . LEU B 2 245 ? -24.773 -25.937 -22.065 1.00 69.96 269 LEU B N 1
ATOM 3554 C CA . LEU B 2 245 ? -23.358 -26.001 -21.680 1.00 70.87 269 LEU B CA 1
ATOM 3555 C C . LEU B 2 245 ? -22.645 -27.167 -22.389 1.00 77.49 269 LEU B C 1
ATOM 3556 O O . LEU B 2 245 ? -21.530 -26.999 -22.887 1.00 76.36 269 LEU B O 1
ATOM 3561 N N . ASP B 2 246 ? -23.329 -28.326 -22.464 1.00 76.74 270 ASP B N 1
ATOM 3562 C CA . ASP B 2 246 ? -22.858 -29.568 -23.080 1.00 77.66 270 ASP B CA 1
ATOM 3563 C C . ASP B 2 246 ? -23.280 -29.750 -24.548 1.00 82.10 270 ASP B C 1
ATOM 3564 O O . ASP B 2 246 ? -22.847 -30.716 -25.181 1.00 81.90 270 ASP B O 1
ATOM 3569 N N . ALA B 2 247 ? -24.110 -28.830 -25.089 1.00 78.76 271 ALA B N 1
ATOM 3570 C CA . ALA B 2 247 ? -24.574 -28.884 -26.482 1.00 78.49 271 ALA B CA 1
ATOM 3571 C C . ALA B 2 247 ? -23.449 -28.616 -27.487 1.00 82.18 271 ALA B C 1
ATOM 3572 O O . ALA B 2 247 ? -22.518 -27.862 -27.194 1.00 81.93 271 ALA B O 1
ATOM 3574 N N . GLN B 2 248 ? -23.540 -29.252 -28.665 1.00 78.47 272 GLN B N 1
ATOM 3575 C CA . GLN B 2 248 ? -22.563 -29.131 -29.753 1.00 78.14 272 GLN B CA 1
ATOM 3576 C C . GLN B 2 248 ? -22.991 -28.079 -30.784 1.00 80.27 272 GLN B C 1
ATOM 3577 O O . GLN B 2 248 ? -22.178 -27.663 -31.612 1.00 79.93 272 GLN B O 1
ATOM 3583 N N . THR B 2 249 ? -24.267 -27.653 -30.726 1.00 75.15 273 THR B N 1
ATOM 3584 C CA . THR B 2 249 ? -24.863 -26.668 -31.634 1.00 74.06 273 THR B CA 1
ATOM 3585 C C . THR B 2 249 ? -24.942 -25.242 -31.044 1.00 75.76 273 THR B C 1
ATOM 3586 O O . THR B 2 249 ? -24.851 -25.069 -29.825 1.00 75.41 273 THR B O 1
ATOM 3590 N N . PHE B 2 250 ? -25.105 -24.229 -31.922 1.00 70.33 274 PHE B N 1
ATOM 3591 C CA . PHE B 2 250 ? -25.211 -22.822 -31.533 1.00 69.12 274 PHE B CA 1
ATOM 3592 C C . PHE B 2 250 ? -26.633 -22.253 -31.595 1.00 71.72 274 PHE B C 1
ATOM 3593 O O . PHE B 2 250 ? -27.504 -22.810 -32.267 1.00 71.42 274 PHE B O 1
ATOM 3601 N N . HIS B 2 251 ? -26.855 -21.147 -30.868 1.00 67.29 275 HIS B N 1
ATOM 3602 C CA . HIS B 2 251 ? -28.148 -20.508 -30.635 1.00 66.52 275 HIS B CA 1
ATOM 3603 C C . HIS B 2 251 ? -28.058 -18.982 -30.672 1.00 66.73 275 HIS B C 1
ATOM 3604 O O . HIS B 2 251 ? -26.995 -18.416 -30.418 1.00 65.68 275 HIS B O 1
ATOM 3611 N N . THR B 2 252 ? -29.204 -18.321 -30.898 1.00 61.33 276 THR B N 1
ATOM 3612 C CA . THR B 2 252 ? -29.344 -16.871 -30.787 1.00 59.96 276 THR B CA 1
ATOM 3613 C C . THR B 2 252 ? -30.281 -16.630 -29.604 1.00 61.73 276 THR B C 1
ATOM 3614 O O . THR B 2 252 ? -31.357 -17.227 -29.538 1.00 61.01 276 THR B O 1
ATOM 3618 N N . ARG B 2 253 ? -29.858 -15.777 -28.667 1.00 57.06 277 ARG B N 1
ATOM 3619 C CA . ARG B 2 253 ? -30.632 -15.443 -27.477 1.00 55.98 277 ARG B CA 1
ATOM 3620 C C . ARG B 2 253 ? -30.839 -13.949 -27.329 1.00 59.05 277 ARG B C 1
ATOM 3621 O O . ARG B 2 253 ? -29.986 -13.151 -27.726 1.00 58.06 277 ARG B O 1
ATOM 3629 N N . ILE B 2 254 ? -31.979 -13.580 -26.742 1.00 55.76 278 ILE B N 1
ATOM 3630 C CA . ILE B 2 254 ? -32.296 -12.202 -26.414 1.00 55.72 278 ILE B CA 1
ATOM 3631 C C . ILE B 2 254 ? -32.106 -12.086 -24.902 1.00 59.31 278 ILE B C 1
ATOM 3632 O O . ILE B 2 254 ? -32.617 -12.922 -24.153 1.00 58.94 278 ILE B O 1
ATOM 3637 N N . ILE B 2 255 ? -31.284 -11.130 -24.467 1.00 55.48 279 ILE B N 1
ATOM 3638 C CA . ILE B 2 255 ? -31.013 -10.905 -23.046 1.00 54.98 279 ILE B CA 1
ATOM 3639 C C . ILE B 2 255 ? -31.819 -9.678 -22.629 1.00 58.43 279 ILE B C 1
ATOM 3640 O O . ILE B 2 255 ? -31.825 -8.686 -23.360 1.00 57.92 279 ILE B O 1
ATOM 3645 N N . ARG B 2 256 ? -32.495 -9.739 -21.470 1.00 54.59 280 ARG B N 1
ATOM 3646 C CA . ARG B 2 256 ? -33.271 -8.604 -20.972 1.00 54.43 280 ARG B CA 1
ATOM 3647 C C . ARG B 2 256 ? -33.069 -8.402 -19.472 1.00 59.78 280 ARG B C 1
ATOM 3648 O O . ARG B 2 256 ? -33.086 -9.373 -18.710 1.00 58.79 280 ARG B O 1
ATOM 3656 N N . PHE B 2 257 ? -32.872 -7.131 -19.061 1.00 57.89 281 PHE B N 1
ATOM 3657 C CA . PHE B 2 257 ? -32.678 -6.742 -17.666 1.00 58.59 281 PHE B CA 1
ATOM 3658 C C . PHE B 2 257 ? -33.155 -5.324 -17.349 1.00 65.73 281 PHE B C 1
ATOM 3659 O O . PHE B 2 257 ? -33.267 -4.492 -18.251 1.00 64.26 281 PHE B O 1
ATOM 3667 N N . CYS B 2 258 ? -33.470 -5.079 -16.055 1.00 66.60 282 CYS B N 1
ATOM 3668 C CA . CYS B 2 258 ? -33.957 -3.824 -15.472 1.00 68.46 282 CYS B CA 1
ATOM 3669 C C . CYS B 2 258 ? -32.909 -2.737 -15.601 1.00 76.32 282 CYS B C 1
ATOM 3670 O O . CYS B 2 258 ? -31.770 -2.920 -15.158 1.00 75.14 282 CYS B O 1
ATOM 3673 N N . SER B 2 259 ? -33.305 -1.587 -16.175 1.00 77.30 283 SER B N 1
ATOM 3674 C CA . SER B 2 259 ? -32.410 -0.444 -16.355 1.00 79.16 283 SER B CA 1
ATOM 3675 C C . SER B 2 259 ? -32.175 0.321 -15.040 1.00 86.17 283 SER B C 1
ATOM 3676 O O . SER B 2 259 ? -32.588 1.478 -14.883 1.00 85.97 283 SER B O 1
ATOM 3679 N N . ILE B 2 260 ? -31.516 -0.356 -14.092 1.00 84.37 284 ILE B N 1
ATOM 3680 C CA . ILE B 2 260 ? -31.159 0.213 -12.798 1.00 85.28 284 ILE B CA 1
ATOM 3681 C C . ILE B 2 260 ? -29.633 0.362 -12.795 1.00 92.56 284 ILE B C 1
ATOM 3682 O O . ILE B 2 260 ? -28.932 -0.490 -13.357 1.00 92.48 284 ILE B O 1
ATOM 3687 N N . ASN B 2 261 ? -29.130 1.472 -12.216 1.00 90.30 285 ASN B N 1
ATOM 3688 C CA . ASN B 2 261 ? -27.699 1.762 -12.100 1.00 90.20 285 ASN B CA 1
ATOM 3689 C C . ASN B 2 261 ? -27.036 0.795 -11.117 1.00 92.99 285 ASN B C 1
ATOM 3690 O O . ASN B 2 261 ? -25.919 0.328 -11.366 1.00 92.18 285 ASN B O 1
ATOM 3695 N N . SER B 2 262 ? -27.750 0.486 -10.014 1.00 89.13 286 SER B N 1
ATOM 3696 C CA . SER B 2 262 ? -27.323 -0.386 -8.916 1.00 88.80 286 SER B CA 1
ATOM 3697 C C . SER B 2 262 ? -26.841 -1.794 -9.315 1.00 90.57 286 SER B C 1
ATOM 3698 O O . SER B 2 262 ? -26.11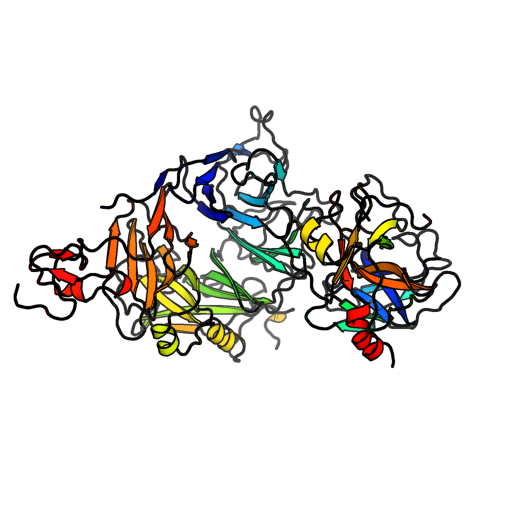2 -2.429 -8.543 1.00 90.47 286 SER B O 1
ATOM 3701 N N . GLY B 2 263 ? -27.244 -2.253 -10.500 1.00 84.25 287 GLY B N 1
ATOM 3702 C CA . GLY B 2 263 ? -26.868 -3.561 -11.011 1.00 82.59 287 GLY B CA 1
ATOM 3703 C C . GLY B 2 263 ? -27.769 -4.079 -12.108 1.00 82.79 287 GLY B C 1
ATOM 3704 O O . GLY B 2 263 ? -28.535 -3.319 -12.708 1.00 82.25 287 GLY B O 1
ATOM 3705 N N . LEU B 2 264 ? -27.667 -5.387 -12.376 1.00 76.48 288 LEU B N 1
ATOM 3706 C CA . LEU B 2 264 ? -28.440 -6.082 -13.402 1.00 74.69 288 LEU B CA 1
ATOM 3707 C C . LEU B 2 264 ? -29.599 -6.824 -12.738 1.00 75.32 288 LEU B C 1
ATOM 3708 O O . LEU B 2 264 ? -29.412 -7.919 -12.200 1.00 74.76 288 LEU B O 1
ATOM 3713 N N . HIS B 2 265 ? -30.788 -6.211 -12.748 1.00 69.58 289 HIS B N 1
ATOM 3714 C CA . HIS B 2 265 ? -31.976 -6.801 -12.132 1.00 68.46 289 HIS B CA 1
ATOM 3715 C C . HIS B 2 265 ? -32.914 -7.393 -13.177 1.00 70.55 289 HIS B C 1
ATOM 3716 O O . HIS B 2 265 ? -32.923 -6.923 -14.311 1.00 70.23 289 HIS B O 1
ATOM 3723 N N . SER B 2 266 ? -33.679 -8.444 -12.801 1.00 65.29 290 SER B N 1
ATOM 3724 C CA . SER B 2 266 ? -34.631 -9.175 -13.653 1.00 64.18 290 SER B CA 1
ATOM 3725 C C . SER B 2 266 ? -33.994 -9.696 -14.948 1.00 66.17 290 SER B C 1
ATOM 3726 O O . SER B 2 266 ? -34.556 -9.562 -16.039 1.00 65.20 290 SER B O 1
ATOM 3729 N N . TYR B 2 267 ? -32.798 -10.289 -14.805 1.00 62.24 291 TYR B N 1
ATOM 3730 C CA . TYR B 2 267 ? -32.020 -10.850 -15.905 1.00 61.47 291 TYR B CA 1
ATOM 3731 C C . TYR B 2 267 ? -32.618 -12.184 -16.370 1.00 64.75 291 TYR B C 1
ATOM 3732 O O . TYR B 2 267 ? -32.535 -13.193 -15.659 1.00 64.37 291 TYR B O 1
ATOM 3741 N N . MET B 2 268 ? -33.218 -12.181 -17.569 1.00 60.49 292 MET B N 1
ATOM 3742 C CA . MET B 2 268 ? -33.797 -13.376 -18.184 1.00 59.88 292 MET B CA 1
ATOM 3743 C C . MET B 2 268 ? -33.360 -13.452 -19.636 1.00 63.45 292 MET B C 1
ATOM 3744 O O . MET B 2 268 ? -33.408 -12.452 -20.359 1.00 62.67 292 MET B O 1
ATOM 3749 N N . GLU B 2 269 ? -32.963 -14.644 -20.075 1.00 60.53 293 GLU B N 1
ATOM 3750 C CA . GLU B 2 269 ? -32.584 -14.840 -21.464 1.00 60.31 293 GLU B CA 1
ATOM 3751 C C . GLU B 2 269 ? -33.388 -15.916 -22.180 1.00 63.32 293 GLU B C 1
ATOM 3752 O O . GLU B 2 269 ? -33.419 -17.071 -21.754 1.00 62.49 293 GLU B O 1
ATOM 3758 N N . MET B 2 270 ? -34.090 -15.501 -23.240 1.00 59.84 294 MET B N 1
ATOM 3759 C CA . MET B 2 270 ? -34.904 -16.392 -24.054 1.00 59.50 294 MET B CA 1
ATOM 3760 C C . MET B 2 270 ? -34.369 -16.503 -25.490 1.00 61.88 294 MET B C 1
ATOM 3761 O O . MET B 2 270 ? -33.861 -15.518 -26.038 1.00 60.63 294 MET B O 1
ATOM 3766 N N . PRO B 2 271 ? -34.456 -17.701 -26.103 1.00 58.24 295 PRO B N 1
ATOM 3767 C CA . PRO B 2 271 ? -33.938 -17.856 -27.467 1.00 57.86 295 PRO B CA 1
ATOM 3768 C C . PRO B 2 271 ? -34.799 -17.198 -28.532 1.00 61.41 295 PRO B C 1
ATOM 3769 O O . PRO B 2 271 ? -35.981 -16.929 -28.304 1.00 60.90 295 PRO B O 1
ATOM 3773 N N . LEU B 2 272 ? -34.185 -16.935 -29.697 1.00 58.14 296 LEU B N 1
ATOM 3774 C CA . LEU B 2 272 ? -34.826 -16.352 -30.873 1.00 57.99 296 LEU B CA 1
ATOM 3775 C C . LEU B 2 272 ? -34.607 -17.255 -32.063 1.00 62.09 296 LEU B C 1
ATOM 3776 O O . LEU B 2 272 ? -33.505 -17.784 -32.239 1.00 61.67 296 LEU B O 1
ATOM 3781 N N . GLU B 2 273 ? -35.654 -17.421 -32.888 1.00 59.10 297 GLU B N 1
ATOM 3782 C CA . GLU B 2 273 ? -35.613 -18.253 -34.091 1.00 58.98 297 GLU B CA 1
ATOM 3783 C C . GLU B 2 273 ? -36.272 -17.580 -35.283 1.00 62.89 297 GLU B C 1
ATOM 3784 O O . GLU B 2 273 ? -37.369 -17.028 -35.159 1.00 62.77 297 GLU B O 1
ATOM 3790 N N . CYS B 2 274 ? -35.619 -17.660 -36.446 1.00 59.19 298 CYS B N 1
ATOM 3791 C CA . CYS B 2 274 ? -36.175 -17.169 -37.699 1.00 59.04 298 CYS B CA 1
ATOM 3792 C C . CYS B 2 274 ? -36.426 -18.399 -38.547 1.00 64.28 298 CYS B C 1
ATOM 3793 O O . CYS B 2 274 ? -35.486 -19.014 -39.062 1.00 64.42 298 CYS B O 1
ATOM 3796 N N . ILE B 2 275 ? -37.688 -18.811 -38.612 1.00 61.16 299 ILE B N 1
ATOM 3797 C CA . ILE B 2 275 ? -38.073 -20.013 -39.334 1.00 61.11 299 ILE B CA 1
ATOM 3798 C C . ILE B 2 275 ? -38.570 -19.756 -40.749 1.00 65.79 299 ILE B C 1
ATOM 3799 O O . ILE B 2 275 ? -39.046 -18.661 -41.060 1.00 65.06 299 ILE B O 1
ATOM 3804 N N . LEU B 2 276 ? -38.439 -20.776 -41.608 1.00 63.23 300 LEU B N 1
ATOM 3805 C CA . LEU B 2 276 ? -38.891 -20.745 -42.995 1.00 62.93 300 LEU B CA 1
ATOM 3806 C C . LEU B 2 276 ? -39.787 -21.957 -43.243 1.00 66.66 300 LEU B C 1
ATOM 3807 O O . LEU B 2 276 ? -39.417 -23.085 -42.899 1.00 65.67 300 LEU B O 1
ATOM 3812 N N . THR B 2 277 ? -40.981 -21.704 -43.810 1.00 63.73 301 THR B N 1
ATOM 3813 C CA . THR B 2 277 ? -41.995 -22.717 -44.122 1.00 96.62 301 THR B CA 1
ATOM 3814 C C . THR B 2 277 ? -41.508 -23.644 -45.246 1.00 140.32 301 THR B C 1
ATOM 3815 O O . THR B 2 277 ? -41.164 -24.798 -44.991 1.00 107.05 301 THR B O 1
ATOM 3819 N N . LYS B 2 287 ? -40.369 -26.385 -41.984 1.00 74.15 311 LYS B N 1
ATOM 3820 C CA . LYS B 2 287 ? -39.596 -25.837 -40.872 1.00 73.92 311 LYS B CA 1
ATOM 3821 C C . LYS B 2 287 ? -38.100 -25.794 -41.193 1.00 76.67 311 LYS B C 1
ATOM 3822 O O . LYS B 2 287 ? -37.468 -26.842 -41.361 1.00 76.61 311 LYS B O 1
ATOM 3828 N N . GLU B 2 288 ? -37.542 -24.575 -41.282 1.00 71.72 312 GLU B N 1
ATOM 3829 C CA . GLU B 2 288 ? -36.118 -24.342 -41.526 1.00 70.66 312 GLU B CA 1
ATOM 3830 C C . GLU B 2 288 ? -35.650 -23.266 -40.551 1.00 71.55 312 GLU B C 1
ATOM 3831 O O . GLU B 2 288 ? -36.184 -22.159 -40.565 1.00 70.87 312 GLU B O 1
ATOM 3837 N N . VAL B 2 289 ? -34.689 -23.611 -39.676 1.00 66.08 313 VAL B N 1
ATOM 3838 C CA . VAL B 2 289 ? -34.190 -22.723 -38.619 1.00 64.98 313 VAL B CA 1
ATOM 3839 C C . VAL B 2 289 ? -32.915 -21.952 -38.981 1.00 66.40 313 VAL B C 1
ATOM 3840 O O . VAL B 2 289 ? -31.860 -22.554 -39.203 1.00 66.12 313 VAL B O 1
ATOM 3844 N N . PHE B 2 290 ? -33.023 -20.610 -38.992 1.00 60.73 314 PHE B N 1
ATOM 3845 C CA . PHE B 2 290 ? -31.912 -19.694 -39.235 1.00 59.79 314 PHE B CA 1
ATOM 3846 C C . PHE B 2 290 ? -31.469 -19.211 -37.854 1.00 61.43 314 PHE B C 1
ATOM 3847 O O . PHE B 2 290 ? -31.805 -18.115 -37.404 1.00 60.94 314 PHE B O 1
ATOM 3855 N N . ASN B 2 291 ? -30.766 -20.106 -37.161 1.00 56.22 315 ASN B N 1
ATOM 3856 C CA . ASN B 2 291 ? -30.322 -19.997 -35.776 1.00 55.18 315 ASN B CA 1
ATOM 3857 C C . ASN B 2 291 ? -29.256 -18.964 -35.432 1.00 57.43 315 ASN B C 1
ATOM 3858 O O . ASN B 2 291 ? -29.049 -18.722 -34.240 1.00 57.04 315 ASN B O 1
ATOM 3863 N N . ILE B 2 292 ? -28.539 -18.397 -36.424 1.00 52.43 316 ILE B N 1
ATOM 3864 C CA . ILE B 2 292 ? -27.467 -17.449 -36.095 1.00 51.42 316 ILE B CA 1
ATOM 3865 C C . ILE B 2 292 ? -27.643 -16.023 -36.627 1.00 52.93 316 ILE B C 1
ATOM 3866 O O . ILE B 2 292 ? -27.560 -15.788 -37.834 1.00 52.29 316 ILE B O 1
ATOM 3871 N N . LEU B 2 293 ? -27.878 -15.073 -35.696 1.00 47.91 317 LEU B N 1
ATOM 3872 C CA . LEU B 2 293 ? -28.072 -13.652 -35.990 1.00 47.12 317 LEU B CA 1
ATOM 3873 C C . LEU B 2 293 ? -26.764 -13.009 -36.424 1.00 49.85 317 LEU B C 1
ATOM 3874 O O . LEU B 2 293 ? -25.752 -13.156 -35.739 1.00 50.20 317 LEU B O 1
ATOM 3879 N N . GLN B 2 294 ? -26.790 -12.292 -37.555 1.00 44.41 318 GLN B N 1
ATOM 3880 C CA . GLN B 2 294 ? -25.616 -11.628 -38.111 1.00 43.31 318 GLN B CA 1
ATOM 3881 C C . GLN B 2 294 ? -25.592 -10.140 -37.809 1.00 45.75 318 GLN B C 1
ATOM 3882 O O . GLN B 2 294 ? -24.517 -9.579 -37.608 1.00 45.31 318 GLN B O 1
ATOM 3888 N N . ALA B 2 295 ? -26.767 -9.496 -37.818 1.00 41.89 319 ALA B N 1
ATOM 3889 C CA . ALA B 2 295 ? -26.947 -8.067 -37.571 1.00 41.82 319 ALA B CA 1
ATOM 3890 C C . ALA B 2 295 ? -28.377 -7.791 -37.153 1.00 47.80 319 ALA B C 1
ATOM 3891 O O . ALA B 2 295 ? -29.293 -8.504 -37.571 1.00 48.45 319 ALA B O 1
ATOM 3893 N N . ALA B 2 296 ? -28.570 -6.733 -36.352 1.00 44.42 320 ALA B N 1
ATOM 3894 C CA . ALA B 2 296 ? -29.880 -6.304 -35.870 1.00 43.69 320 ALA B CA 1
ATOM 3895 C C . ALA B 2 296 ? -30.022 -4.785 -35.909 1.00 45.73 320 ALA B C 1
ATOM 3896 O O . ALA B 2 296 ? -29.034 -4.067 -35.745 1.00 45.08 320 ALA B O 1
ATOM 3898 N N . TYR B 2 297 ? -31.258 -4.304 -36.125 1.00 41.33 321 TYR B N 1
ATOM 3899 C CA . TYR B 2 297 ? -31.605 -2.885 -36.156 1.00 40.38 321 TYR B CA 1
ATOM 3900 C C . TYR B 2 297 ? -32.992 -2.673 -35.577 1.00 45.14 321 TYR B C 1
ATOM 3901 O O . TYR B 2 297 ? -33.960 -3.297 -36.019 1.00 44.91 321 TYR B O 1
ATOM 3910 N N . VAL B 2 298 ? -33.086 -1.788 -34.587 1.00 42.20 322 VAL B N 1
ATOM 3911 C CA . VAL B 2 298 ? -34.351 -1.454 -33.934 1.00 41.53 322 VAL B CA 1
ATOM 3912 C C . VAL B 2 298 ? -34.883 -0.129 -34.497 1.00 45.63 322 VAL B C 1
ATOM 3913 O O . VAL B 2 298 ? -34.158 0.872 -34.513 1.00 44.52 322 VAL B O 1
ATOM 3917 N N . SER B 2 299 ? -36.137 -0.147 -34.986 1.00 43.17 323 SER B N 1
ATOM 3918 C CA . SER B 2 299 ? -36.843 1.021 -35.512 1.00 43.61 323 SER B CA 1
ATOM 3919 C C . SER B 2 299 ? -38.356 0.838 -35.469 1.00 49.52 323 SER B C 1
ATOM 3920 O O . SER B 2 299 ? -38.859 -0.264 -35.216 1.00 48.98 323 SER B O 1
ATOM 3923 N N . LYS B 2 300 ? -39.075 1.940 -35.723 1.00 47.68 324 LYS B N 1
ATOM 3924 C CA . LYS B 2 300 ? -40.532 2.006 -35.790 1.00 47.51 324 LYS B CA 1
ATOM 3925 C C . LYS B 2 300 ? -41.022 1.354 -37.105 1.00 53.33 324 LYS B C 1
ATOM 3926 O O . LYS B 2 300 ? -40.238 1.272 -38.060 1.00 52.25 324 LYS B O 1
ATOM 3932 N N . PRO B 2 301 ? -42.288 0.872 -37.209 1.00 52.00 325 PRO B N 1
ATOM 3933 C CA . PRO B 2 301 ? -42.721 0.269 -38.482 1.00 52.21 325 PRO B CA 1
ATOM 3934 C C . PRO B 2 301 ? -43.397 1.279 -39.415 1.00 57.22 325 PRO B C 1
ATOM 3935 O O . PRO B 2 301 ? -43.818 2.360 -38.982 1.00 56.69 325 PRO B O 1
ATOM 3939 N N . GLY B 2 302 ? -43.506 0.907 -40.683 1.00 54.66 326 GLY B N 1
ATOM 3940 C CA . GLY B 2 302 ? -44.225 1.696 -41.672 1.00 54.78 326 GLY B CA 1
ATOM 3941 C C . GLY B 2 302 ? -45.688 1.325 -41.569 1.00 58.94 326 GLY B C 1
ATOM 3942 O O . GLY B 2 302 ? -46.001 0.201 -41.159 1.00 57.59 326 GLY B O 1
ATOM 3943 N N . ALA B 2 303 ? -46.594 2.269 -41.912 1.00 56.79 327 ALA B N 1
ATOM 3944 C CA . ALA B 2 303 ? -48.060 2.100 -41.862 1.00 56.65 327 ALA B CA 1
ATOM 3945 C C . ALA B 2 303 ? -48.565 0.727 -42.350 1.00 59.94 327 ALA B C 1
ATOM 3946 O O . ALA B 2 303 ? -49.311 0.058 -41.626 1.00 59.04 327 ALA B O 1
ATOM 3948 N N . GLN B 2 304 ? -48.106 0.298 -43.546 1.00 56.44 328 GLN B N 1
ATOM 3949 C CA . GLN B 2 304 ? -48.444 -0.982 -44.175 1.00 56.18 328 GLN B CA 1
ATOM 3950 C C . GLN B 2 304 ? -48.036 -2.175 -43.279 1.00 59.20 328 GLN B C 1
ATOM 3951 O O . GLN B 2 304 ? -48.892 -2.982 -42.917 1.00 58.35 328 GLN B O 1
ATOM 3957 N N . LEU B 2 305 ? -46.742 -2.244 -42.897 1.00 55.62 329 LEU B N 1
ATOM 3958 C CA . LEU B 2 305 ? -46.166 -3.294 -42.055 1.00 55.15 329 LEU B CA 1
ATOM 3959 C C . LEU B 2 305 ? -46.742 -3.318 -40.626 1.00 59.30 329 LEU B C 1
ATOM 3960 O O . LEU B 2 305 ? -46.978 -4.406 -40.089 1.00 58.29 329 LEU B O 1
ATOM 3965 N N . ALA B 2 306 ? -46.971 -2.123 -40.022 1.00 56.37 330 ALA B N 1
ATOM 3966 C CA . ALA B 2 306 ? -47.536 -1.956 -38.677 1.00 56.32 330 ALA B CA 1
ATOM 3967 C C . ALA B 2 306 ? -48.825 -2.766 -38.566 1.00 61.29 330 ALA B C 1
ATOM 3968 O O . ALA B 2 306 ? -48.942 -3.632 -37.697 1.00 60.59 330 ALA B O 1
ATOM 3970 N N . ARG B 2 307 ? -49.743 -2.532 -39.521 1.00 59.16 331 ARG B N 1
ATOM 3971 C CA . ARG B 2 307 ? -51.037 -3.185 -39.688 1.00 59.15 331 ARG B CA 1
ATOM 3972 C C . ARG B 2 307 ? -50.854 -4.693 -39.950 1.00 63.52 331 ARG B C 1
ATOM 3973 O O . ARG B 2 307 ? -51.546 -5.501 -39.330 1.00 63.22 331 ARG B O 1
ATOM 3981 N N . GLN B 2 308 ? -49.883 -5.059 -40.811 1.00 60.23 332 GLN B N 1
ATOM 3982 C CA . GLN B 2 308 ? -49.568 -6.441 -41.184 1.00 60.01 332 GLN B CA 1
ATOM 3983 C C . GLN B 2 308 ? -49.185 -7.365 -40.014 1.00 64.42 332 GLN B C 1
ATOM 3984 O O . GLN B 2 308 ? -49.657 -8.500 -39.970 1.00 63.46 332 GLN B O 1
ATOM 3990 N N . ILE B 2 309 ? -48.337 -6.891 -39.080 1.00 62.22 333 ILE B N 1
ATOM 3991 C CA . ILE B 2 309 ? -47.860 -7.694 -37.936 1.00 62.45 333 ILE B CA 1
ATOM 3992 C C . ILE B 2 309 ? -48.530 -7.391 -36.580 1.00 66.90 333 ILE B C 1
ATOM 3993 O O . ILE B 2 309 ? -48.090 -7.905 -35.547 1.00 66.64 333 ILE B O 1
ATOM 3998 N N . GLY B 2 310 ? -49.584 -6.579 -36.600 1.00 63.70 334 GLY B N 1
ATOM 3999 C CA . GLY B 2 310 ? -50.317 -6.188 -35.401 1.00 63.45 334 GLY B CA 1
ATOM 4000 C C . GLY B 2 310 ? -49.488 -5.315 -34.482 1.00 66.78 334 GLY B C 1
ATOM 4001 O O . GLY B 2 310 ? -49.154 -5.728 -33.371 1.00 66.25 334 GLY B O 1
ATOM 4002 N N . ALA B 2 311 ? -49.123 -4.113 -34.960 1.00 62.68 335 ALA B N 1
ATOM 4003 C CA . ALA B 2 311 ? -48.305 -3.155 -34.217 1.00 61.99 335 ALA B CA 1
ATOM 4004 C C . ALA B 2 311 ? -48.747 -1.715 -34.458 1.00 65.50 335 ALA B C 1
ATOM 4005 O O . ALA B 2 311 ? -49.278 -1.395 -35.522 1.00 65.07 335 ALA B O 1
ATOM 4007 N N . SER B 2 312 ? -48.516 -0.846 -33.461 1.00 61.64 336 SER B N 1
ATOM 4008 C CA . SER B 2 312 ? -48.808 0.585 -33.522 1.00 60.88 336 SER B CA 1
ATOM 4009 C C . SER B 2 312 ? -47.704 1.265 -34.339 1.00 63.32 336 SER B C 1
ATOM 4010 O O . SER B 2 312 ? -46.657 0.659 -34.587 1.00 62.54 336 SER B O 1
ATOM 4013 N N . LEU B 2 313 ? -47.926 2.529 -34.734 1.00 58.98 337 LEU B N 1
ATOM 4014 C CA . LEU B 2 313 ? -46.943 3.306 -35.483 1.00 58.25 337 LEU B CA 1
ATOM 4015 C C . LEU B 2 313 ? -45.776 3.751 -34.589 1.00 61.83 337 LEU B C 1
ATOM 4016 O O . LEU B 2 313 ? -44.699 4.073 -35.096 1.00 61.68 337 LEU B O 1
ATOM 4021 N N . ASN B 2 314 ? -45.989 3.739 -33.263 1.00 57.80 338 ASN B N 1
ATOM 4022 C CA . ASN B 2 314 ? -45.005 4.128 -32.257 1.00 57.31 338 ASN B CA 1
ATOM 4023 C C . ASN B 2 314 ? -44.368 2.905 -31.569 1.00 59.66 338 ASN B C 1
ATOM 4024 O O . ASN B 2 314 ? -43.705 3.045 -30.543 1.00 59.16 338 ASN B O 1
ATOM 4029 N N . ASP B 2 315 ? -44.547 1.711 -32.149 1.00 55.15 339 ASP B N 1
ATOM 4030 C CA . ASP B 2 315 ? -43.993 0.472 -31.612 1.00 54.25 339 ASP B CA 1
ATOM 4031 C C . ASP B 2 315 ? -42.563 0.241 -32.101 1.00 55.80 339 ASP B C 1
ATOM 4032 O O . ASP B 2 315 ? -42.279 0.463 -33.275 1.00 55.66 339 ASP B O 1
ATOM 4037 N N . ASP B 2 316 ? -41.665 -0.205 -31.207 1.00 50.44 340 ASP B N 1
ATOM 4038 C CA . ASP B 2 316 ? -40.282 -0.531 -31.565 1.00 49.28 340 ASP B CA 1
ATOM 4039 C C . ASP B 2 316 ? -40.237 -1.962 -32.076 1.00 52.53 340 ASP B C 1
ATOM 4040 O O . ASP B 2 316 ? -40.806 -2.862 -31.449 1.00 52.38 340 ASP B O 1
ATOM 4045 N N . ILE B 2 317 ? -39.579 -2.176 -33.216 1.00 48.34 341 ILE B N 1
ATOM 4046 C CA . ILE B 2 317 ? -39.465 -3.511 -33.789 1.00 47.64 341 ILE B CA 1
ATOM 4047 C C . ILE B 2 317 ? -38.012 -3.874 -33.995 1.00 49.71 341 ILE B C 1
ATOM 4048 O O . ILE B 2 317 ? -37.268 -3.129 -34.636 1.00 48.98 341 ILE B O 1
ATOM 4053 N N . LEU B 2 318 ? -37.618 -5.031 -33.451 1.00 45.00 342 LEU B N 1
ATOM 4054 C CA . LEU B 2 318 ? -36.280 -5.564 -33.618 1.00 44.02 342 LEU B CA 1
ATOM 4055 C C . LEU B 2 318 ? -36.243 -6.305 -34.948 1.00 47.72 342 LEU B C 1
ATOM 4056 O O . LEU B 2 318 ? -36.917 -7.324 -35.107 1.00 47.61 342 LEU B O 1
ATOM 4061 N N . PHE B 2 319 ? -35.496 -5.759 -35.913 1.00 44.13 343 PHE B N 1
ATOM 4062 C CA . PHE B 2 319 ? -35.334 -6.357 -37.229 1.00 43.84 343 PHE B CA 1
ATOM 4063 C C . PHE B 2 319 ? -34.021 -7.121 -37.199 1.00 48.75 343 PHE B C 1
ATOM 4064 O O . PHE B 2 319 ? -32.954 -6.516 -37.123 1.00 48.11 343 PHE B O 1
ATOM 4072 N N . GLY B 2 320 ? -34.119 -8.446 -37.180 1.00 46.34 344 GLY B N 1
ATOM 4073 C CA . GLY B 2 320 ? -32.962 -9.325 -37.112 1.00 46.35 344 GLY B CA 1
ATOM 4074 C C . GLY B 2 320 ? -32.638 -10.071 -38.388 1.00 51.12 344 GLY B C 1
ATOM 4075 O O . GLY B 2 320 ? -33.501 -10.740 -38.959 1.00 50.63 344 GLY B O 1
ATOM 4076 N N . VAL B 2 321 ? -31.373 -9.970 -38.829 1.00 48.24 345 VAL B N 1
ATOM 4077 C CA . VAL B 2 321 ? -30.849 -10.669 -40.001 1.00 47.94 345 VAL B CA 1
ATOM 4078 C C . VAL B 2 321 ? -30.182 -11.963 -39.483 1.00 53.21 345 VAL B C 1
ATOM 4079 O O . VAL B 2 321 ? -29.214 -11.913 -38.716 1.00 52.56 345 VAL B O 1
ATOM 4083 N N . PHE B 2 322 ? -30.799 -13.112 -39.811 1.00 50.56 346 PHE B N 1
ATOM 4084 C CA . PHE B 2 322 ? -30.397 -14.444 -39.350 1.00 50.26 346 PHE B CA 1
ATOM 4085 C C . PHE B 2 322 ? -29.837 -15.301 -40.463 1.00 56.06 346 PHE B C 1
ATOM 4086 O O . PHE B 2 322 ? -30.143 -15.064 -41.624 1.00 56.10 346 PHE B O 1
ATOM 4094 N N . ALA B 2 323 ? -29.037 -16.315 -40.103 1.00 53.80 347 ALA B N 1
ATOM 4095 C CA . ALA B 2 323 ? -28.404 -17.228 -41.045 1.00 54.07 347 ALA B CA 1
ATOM 4096 C C . ALA B 2 323 ? -28.313 -18.657 -40.510 1.00 60.46 347 ALA B C 1
ATOM 4097 O O . ALA B 2 323 ? -28.127 -18.859 -39.304 1.00 60.24 347 ALA B O 1
ATOM 4099 N N . GLN B 2 324 ? -28.431 -19.647 -41.424 1.00 58.47 348 GLN B N 1
ATOM 4100 C CA . GLN B 2 324 ? -28.320 -21.081 -41.138 1.00 58.83 348 GLN B CA 1
ATOM 4101 C C . GLN B 2 324 ? -26.883 -21.412 -40.747 1.00 63.79 348 GLN B C 1
ATOM 4102 O O . GLN B 2 324 ? -25.946 -20.872 -41.330 1.00 62.66 348 GLN B O 1
ATOM 4108 N N . SER B 2 325 ? -26.713 -22.278 -39.748 1.00 62.73 349 SER B N 1
ATOM 4109 C CA . SER B 2 325 ? -25.405 -22.663 -39.213 1.00 63.46 349 SER B CA 1
ATOM 4110 C C . SER B 2 325 ? -24.767 -23.846 -39.929 1.00 69.69 349 SER B C 1
ATOM 4111 O O . SER B 2 325 ? -25.482 -24.732 -40.407 1.00 69.86 349 SER B O 1
ATOM 4114 N N . LYS B 2 326 ? -23.413 -23.886 -39.947 1.00 67.24 350 LYS B N 1
ATOM 4115 C CA . LYS B 2 326 ? -22.649 -25.026 -40.468 1.00 67.51 350 LYS B CA 1
ATOM 4116 C C . LYS B 2 326 ? -22.815 -26.094 -39.373 1.00 73.10 350 LYS B C 1
ATOM 4117 O O . LYS B 2 326 ? -22.597 -25.763 -38.205 1.00 72.33 350 LYS B O 1
ATOM 4123 N N . PRO B 2 327 ? -23.308 -27.318 -39.689 1.00 71.63 351 PRO B N 1
ATOM 4124 C CA . PRO B 2 327 ? -23.560 -28.316 -38.627 1.00 71.86 351 PRO B CA 1
ATOM 4125 C C . PRO B 2 327 ? -22.534 -28.387 -37.491 1.00 75.43 351 PRO B C 1
ATOM 4126 O O . PRO B 2 327 ? -21.331 -28.478 -37.750 1.00 75.43 351 PRO B O 1
ATOM 4130 N N . ASP B 2 328 ? -23.022 -28.268 -36.233 1.00 71.11 352 ASP B N 1
ATOM 4131 C CA . ASP B 2 328 ? -22.234 -28.299 -34.989 1.00 70.94 352 ASP B CA 1
ATOM 4132 C C . ASP B 2 328 ? -21.250 -27.127 -34.766 1.00 72.87 352 ASP B C 1
ATOM 4133 O O . ASP B 2 328 ? -20.412 -27.198 -33.866 1.00 72.31 352 ASP B O 1
ATOM 4138 N N . SER B 2 329 ? -21.376 -26.037 -35.544 1.00 68.47 353 SER B N 1
ATOM 4139 C CA . SER B 2 329 ? -20.511 -24.862 -35.397 1.00 67.90 353 SER B CA 1
ATOM 4140 C C . SER B 2 329 ? -21.301 -23.543 -35.237 1.00 71.86 353 SER B C 1
ATOM 4141 O O . SER B 2 329 ? -22.536 -23.562 -35.188 1.00 70.51 353 SER B O 1
ATOM 4144 N N . ALA B 2 330 ? -20.571 -22.406 -35.132 1.00 69.12 354 ALA B N 1
ATOM 4145 C CA . ALA B 2 330 ? -21.137 -21.059 -34.980 1.00 68.75 354 ALA B CA 1
ATOM 4146 C C . ALA B 2 330 ? -21.016 -20.227 -36.262 1.00 71.67 354 ALA B C 1
ATOM 4147 O O . ALA B 2 330 ? -21.745 -19.245 -36.417 1.00 71.14 354 ALA B O 1
ATOM 4149 N N . GLU B 2 331 ? -20.103 -20.614 -37.173 1.00 67.76 355 GLU B N 1
ATOM 4150 C CA . GLU B 2 331 ? -19.899 -19.923 -38.448 1.00 67.59 355 GLU B CA 1
ATOM 4151 C C . GLU B 2 331 ? -21.101 -20.126 -39.410 1.00 70.68 355 GLU B C 1
ATOM 4152 O O . GLU B 2 331 ? -21.716 -21.197 -39.379 1.00 69.66 355 GLU B O 1
ATOM 4158 N N . PRO B 2 332 ? -21.510 -19.097 -40.200 1.00 67.24 356 PRO B N 1
ATOM 4159 C CA . PRO B 2 332 ? -22.699 -19.260 -41.054 1.00 67.06 356 PRO B CA 1
ATOM 4160 C C . PRO B 2 332 ? -22.479 -19.994 -42.370 1.00 71.36 356 PRO B C 1
ATOM 4161 O O . PRO B 2 332 ? -21.350 -20.084 -42.856 1.00 70.83 356 PRO B O 1
ATOM 4165 N N . MET B 2 333 ? -23.590 -20.495 -42.950 1.00 68.38 357 MET B N 1
ATOM 4166 C CA . MET B 2 333 ? -23.655 -21.297 -44.173 1.00 68.29 357 MET B CA 1
ATOM 4167 C C . MET B 2 333 ? -23.988 -20.557 -45.466 1.00 71.37 357 MET B C 1
ATOM 4168 O O . MET B 2 333 ? -24.173 -21.225 -46.493 1.00 72.13 357 MET B O 1
ATOM 4173 N N . ASP B 2 334 ? -24.053 -19.207 -45.443 1.00 65.58 358 ASP B N 1
ATOM 4174 C CA . ASP B 2 334 ? -24.398 -18.381 -46.617 1.00 64.39 358 ASP B CA 1
ATOM 4175 C C . ASP B 2 334 ? -25.853 -18.591 -47.072 1.00 66.00 358 ASP B C 1
ATOM 4176 O O . ASP B 2 334 ? -26.152 -18.580 -48.264 1.00 65.37 358 ASP B O 1
ATOM 4181 N N . ARG B 2 335 ? -26.746 -18.790 -46.092 1.00 61.15 359 ARG B N 1
ATOM 4182 C CA . ARG B 2 335 ? -28.189 -18.964 -46.255 1.00 60.23 359 ARG B CA 1
ATOM 4183 C C . ARG B 2 335 ? -28.811 -18.050 -45.201 1.00 61.82 359 ARG B C 1
ATOM 4184 O O . ARG B 2 335 ? -28.660 -18.314 -44.007 1.00 60.68 359 ARG B O 1
ATOM 4192 N N . SER B 2 336 ? -29.458 -16.952 -45.629 1.00 57.18 360 SER B N 1
ATOM 4193 C CA . SER B 2 336 ? -30.045 -15.986 -44.702 1.00 56.25 360 SER B CA 1
ATOM 4194 C C . SER B 2 336 ? -31.562 -15.862 -44.729 1.00 58.91 360 SER B C 1
ATOM 4195 O O . SER B 2 336 ? -32.218 -16.319 -45.664 1.00 58.48 360 SER B O 1
ATOM 4198 N N . ALA B 2 337 ? -32.108 -15.234 -43.675 1.00 54.83 361 ALA B N 1
ATOM 4199 C CA . ALA B 2 337 ? -33.525 -14.937 -43.465 1.00 54.32 361 ALA B CA 1
ATOM 4200 C C . ALA B 2 337 ? -33.630 -13.736 -42.539 1.00 57.74 361 ALA B C 1
ATOM 4201 O O . ALA B 2 337 ? -32.769 -13.548 -41.676 1.00 57.57 361 ALA B O 1
ATOM 4203 N N . MET B 2 338 ? -34.677 -12.927 -42.711 1.00 53.77 362 MET B N 1
ATOM 4204 C CA . MET B 2 338 ? -34.890 -11.753 -41.877 1.00 53.29 362 MET B CA 1
ATOM 4205 C C . MET B 2 338 ? -36.302 -11.709 -41.328 1.00 57.54 362 MET B C 1
ATOM 4206 O O . MET B 2 338 ? -37.264 -11.702 -42.094 1.00 56.95 362 MET B O 1
ATOM 4211 N N . CYS B 2 339 ? -36.428 -11.673 -40.003 1.00 55.52 363 CYS B N 1
ATOM 4212 C CA . CYS B 2 339 ? -37.736 -11.562 -39.370 1.00 56.40 363 CYS B CA 1
ATOM 4213 C C . CYS B 2 339 ? -37.785 -10.552 -38.234 1.00 57.47 363 CYS B C 1
ATOM 4214 O O . CYS B 2 339 ? -36.794 -10.335 -37.532 1.00 55.73 363 CYS B O 1
ATOM 4217 N N . ALA B 2 340 ? -38.937 -9.871 -38.140 1.00 53.36 364 ALA B N 1
ATOM 4218 C CA . ALA B 2 340 ? -39.245 -8.797 -37.210 1.00 52.72 364 ALA B CA 1
ATOM 4219 C C . ALA B 2 340 ? -39.842 -9.284 -35.894 1.00 56.22 364 ALA B C 1
ATOM 4220 O O . ALA B 2 340 ? -40.830 -10.025 -35.883 1.00 55.01 364 ALA B O 1
ATOM 4222 N N . PHE B 2 341 ? -39.240 -8.840 -34.781 1.00 53.75 365 PHE B N 1
ATOM 4223 C CA . PHE B 2 341 ? -39.675 -9.156 -33.420 1.00 53.99 365 PHE B CA 1
ATOM 4224 C C . PHE B 2 341 ? -40.119 -7.846 -32.724 1.00 58.66 365 PHE B C 1
ATOM 4225 O O . PHE B 2 341 ? -39.258 -7.085 -32.273 1.00 58.61 365 PHE B O 1
ATOM 4233 N N . PRO B 2 342 ? -41.435 -7.521 -32.663 1.00 55.26 366 PRO B N 1
ATOM 4234 C CA . PRO B 2 342 ? -41.845 -6.285 -31.973 1.00 55.36 366 PRO B CA 1
ATOM 4235 C C . PRO B 2 342 ? -41.570 -6.421 -30.479 1.00 60.08 366 PRO B C 1
ATOM 4236 O O . PRO B 2 342 ? -42.001 -7.403 -29.866 1.00 59.73 366 PRO B O 1
ATOM 4240 N N . ILE B 2 343 ? -40.809 -5.469 -29.905 1.00 57.28 367 ILE B N 1
ATOM 4241 C CA . ILE B 2 343 ? -40.398 -5.512 -28.493 1.00 57.45 367 ILE B CA 1
ATOM 4242 C C . ILE B 2 343 ? -41.549 -5.699 -27.485 1.00 60.12 367 ILE B C 1
ATOM 4243 O O . ILE B 2 343 ? -41.345 -6.290 -26.423 1.00 58.97 367 ILE B O 1
ATOM 4248 N N . LYS B 2 344 ? -42.760 -5.231 -27.859 1.00 56.79 368 LYS B N 1
ATOM 4249 C CA . LYS B 2 344 ? -44.013 -5.359 -27.109 1.00 56.39 368 LYS B CA 1
ATOM 4250 C C . LYS B 2 344 ? -44.333 -6.854 -26.973 1.00 60.78 368 LYS B C 1
ATOM 4251 O O . LYS B 2 344 ? -44.545 -7.334 -25.861 1.00 59.91 368 LYS B O 1
ATOM 4257 N N . TYR B 2 345 ? -44.282 -7.591 -28.101 1.00 58.66 369 TYR B N 1
ATOM 4258 C CA . TYR B 2 345 ? -44.525 -9.031 -28.163 1.00 59.21 369 TYR B CA 1
ATOM 4259 C C . TYR B 2 345 ? -43.385 -9.839 -27.562 1.00 63.33 369 TYR B C 1
ATOM 4260 O O . TYR B 2 345 ? -43.617 -10.962 -27.114 1.00 62.65 369 TYR B O 1
ATOM 4269 N N . VAL B 2 346 ? -42.160 -9.265 -27.542 1.00 60.68 370 VAL B N 1
ATOM 4270 C CA . VAL B 2 346 ? -40.958 -9.871 -26.949 1.00 60.75 370 VAL B CA 1
ATOM 4271 C C . VAL B 2 346 ? -41.162 -9.905 -25.427 1.00 65.00 370 VAL B C 1
ATOM 4272 O O . VAL B 2 346 ? -40.964 -10.950 -24.803 1.00 64.67 370 VAL B O 1
ATOM 4276 N N . ASN B 2 347 ? -41.602 -8.769 -24.854 1.00 61.78 371 ASN B N 1
ATOM 4277 C CA . ASN B 2 347 ? -41.880 -8.616 -23.428 1.00 61.90 371 ASN B CA 1
ATOM 4278 C C . ASN B 2 347 ? -43.053 -9.485 -22.985 1.00 67.35 371 ASN B C 1
ATOM 4279 O O . ASN B 2 347 ? -43.033 -9.996 -21.865 1.00 66.83 371 ASN B O 1
ATOM 4284 N N . ASP B 2 348 ? -44.060 -9.664 -23.872 1.00 65.23 372 ASP B N 1
ATOM 4285 C CA . ASP B 2 348 ? -45.234 -10.512 -23.653 1.00 65.68 372 ASP B CA 1
ATOM 4286 C C . ASP B 2 348 ? -44.779 -11.943 -23.352 1.00 70.58 372 ASP B C 1
ATOM 4287 O O . ASP B 2 348 ? -45.274 -12.554 -22.408 1.00 70.31 372 ASP B O 1
ATOM 4292 N N . PHE B 2 349 ? -43.791 -12.442 -24.120 1.00 68.30 373 PHE B N 1
ATOM 4293 C CA . PHE B 2 349 ? -43.213 -13.775 -23.966 1.00 68.75 373 PHE B CA 1
ATOM 4294 C C . PHE B 2 349 ? -42.386 -13.921 -22.679 1.00 73.38 373 PHE B C 1
ATOM 4295 O O . PHE B 2 349 ? -42.356 -15.009 -22.102 1.00 73.01 373 PHE B O 1
ATOM 4303 N N . PHE B 2 350 ? -41.739 -12.831 -22.218 1.00 70.73 374 PHE B N 1
ATOM 4304 C CA . PHE B 2 350 ? -40.956 -12.828 -20.977 1.00 71.14 374 PHE B CA 1
ATOM 4305 C C . PHE B 2 350 ? -41.866 -12.909 -19.746 1.00 77.65 374 PHE B C 1
ATOM 4306 O O . PHE B 2 350 ? -41.508 -13.541 -18.746 1.00 77.25 374 PHE B O 1
ATOM 4314 N N . ASN B 2 351 ? -43.037 -12.250 -19.827 1.00 75.85 375 ASN B N 1
ATOM 4315 C CA . ASN B 2 351 ? -44.039 -12.192 -18.767 1.00 76.15 375 ASN B CA 1
ATOM 4316 C C . ASN B 2 351 ? -44.831 -13.499 -18.667 1.00 81.88 375 ASN B C 1
ATOM 4317 O O . ASN B 2 351 ? -45.230 -13.882 -17.566 1.00 81.66 375 ASN B O 1
ATOM 4322 N N . LYS B 2 352 ? -45.035 -14.189 -19.812 1.00 79.58 376 LYS B N 1
ATOM 4323 C CA . LYS B 2 352 ? -45.754 -15.465 -19.910 1.00 79.95 376 LYS B CA 1
ATOM 4324 C C . LYS B 2 352 ? -44.994 -16.610 -19.222 1.00 84.61 376 LYS B C 1
ATOM 4325 O O . LYS B 2 352 ? -43.797 -16.791 -19.460 1.00 84.35 376 LYS B O 1
ATOM 4331 N N . ILE B 2 353 ? -45.700 -17.374 -18.362 1.00 81.33 377 ILE B N 1
ATOM 4332 C CA . ILE B 2 353 ? -45.130 -18.497 -17.608 1.00 106.74 377 ILE B CA 1
ATOM 4333 C C . ILE B 2 353 ? -45.766 -19.829 -18.028 1.00 133.79 377 ILE B C 1
ATOM 4334 O O . ILE B 2 353 ? -46.981 -19.916 -18.185 1.00 95.12 377 ILE B O 1
ATOM 4339 N N . ASN B 2 358 ? -40.486 -25.497 -18.733 1.00 100.23 382 ASN B N 1
ATOM 4340 C CA . ASN B 2 358 ? -41.076 -24.174 -18.544 1.00 100.11 382 ASN B CA 1
ATOM 4341 C C . ASN B 2 358 ? -39.979 -23.085 -18.520 1.00 103.67 382 ASN B C 1
ATOM 4342 O O . ASN B 2 358 ? -39.801 -22.382 -19.518 1.00 102.88 382 ASN B O 1
ATOM 4347 N N . VAL B 2 359 ? -39.226 -22.981 -17.397 1.00 100.08 383 VAL B N 1
ATOM 4348 C CA . VAL B 2 359 ? -38.136 -22.021 -17.170 1.00 99.43 383 VAL B CA 1
ATOM 4349 C C . VAL B 2 359 ? -36.964 -22.723 -16.453 1.00 103.00 383 VAL B C 1
ATOM 4350 O O . VAL B 2 359 ? -37.178 -23.426 -15.465 1.00 102.66 383 VAL B O 1
ATOM 4354 N N . ARG B 2 360 ? -35.739 -22.530 -16.966 1.00 99.36 384 ARG B N 1
ATOM 4355 C CA . ARG B 2 360 ? -34.504 -23.114 -16.435 1.00 99.16 384 ARG B CA 1
ATOM 4356 C C . ARG B 2 360 ? -33.652 -22.035 -15.745 1.00 103.47 384 ARG B C 1
ATOM 4357 O O . ARG B 2 360 ? -33.829 -20.846 -16.020 1.00 102.96 384 ARG B O 1
ATOM 4365 N N . CYS B 2 361 ? -32.723 -22.444 -14.860 1.00 100.60 385 CYS B N 1
ATOM 4366 C CA . CYS B 2 361 ? -31.805 -21.513 -14.192 1.00 100.70 385 CYS B CA 1
ATOM 4367 C C . CYS B 2 361 ? -30.670 -21.173 -15.170 1.00 99.63 385 CYS B C 1
ATOM 4368 O O . CYS B 2 361 ? -30.434 -21.940 -16.108 1.00 99.13 385 CYS B O 1
ATOM 4371 N N . LEU B 2 362 ? -29.962 -20.047 -14.956 1.00 92.32 386 LEU B N 1
ATOM 4372 C CA . LEU B 2 362 ? -28.854 -19.654 -15.830 1.00 90.19 386 LEU B CA 1
ATOM 4373 C C . LEU B 2 362 ? -27.639 -20.559 -15.617 1.00 91.27 386 LEU B C 1
ATOM 4374 O O . LEU B 2 362 ? -26.866 -20.369 -14.674 1.00 90.90 386 LEU B O 1
ATOM 4379 N N . GLN B 2 363 ? -27.504 -21.564 -16.492 1.00 85.79 387 GLN B N 1
ATOM 4380 C CA . GLN B 2 363 ? -26.463 -22.588 -16.433 1.00 84.76 387 GLN B CA 1
ATOM 4381 C C . GLN B 2 36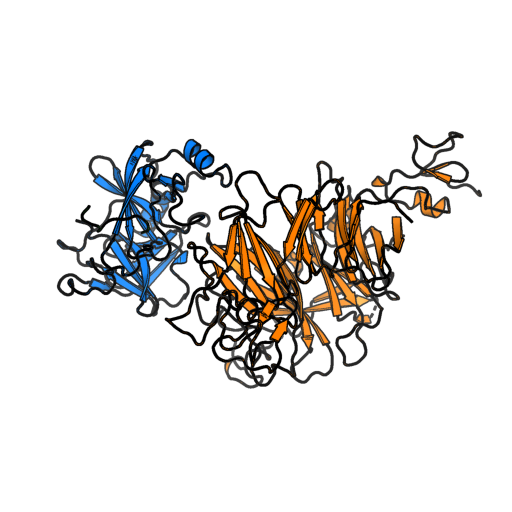3 ? -25.015 -22.112 -16.574 1.00 87.16 387 GLN B C 1
ATOM 4382 O O . GLN B 2 363 ? -24.140 -22.716 -15.957 1.00 87.03 387 GLN B O 1
ATOM 4388 N N . HIS B 2 364 ? -24.748 -21.060 -17.371 1.00 82.18 388 HIS B N 1
ATOM 4389 C CA . HIS B 2 364 ? -23.375 -20.563 -17.527 1.00 81.32 388 HIS B CA 1
ATOM 4390 C C . HIS B 2 364 ? -22.885 -19.747 -16.320 1.00 85.43 388 HIS B C 1
ATOM 4391 O O . HIS B 2 364 ? -21.680 -19.677 -16.081 1.00 84.74 388 HIS B O 1
ATOM 4398 N N . PHE B 2 365 ? -23.825 -19.162 -15.554 1.00 82.75 389 PHE B N 1
ATOM 4399 C CA . PHE B 2 365 ? -23.556 -18.348 -14.369 1.00 83.12 389 PHE B CA 1
ATOM 4400 C C . PHE B 2 365 ? -23.594 -19.196 -13.094 1.00 88.92 389 PHE B C 1
ATOM 4401 O O . PHE B 2 365 ? -22.619 -19.196 -12.342 1.00 88.38 389 PHE B O 1
ATOM 4409 N N . TYR B 2 366 ? -24.712 -19.915 -12.856 1.00 87.08 390 TYR B N 1
ATOM 4410 C CA . TYR B 2 366 ? -24.887 -20.814 -11.711 1.00 87.52 390 TYR B CA 1
ATOM 4411 C C . TYR B 2 366 ? -24.358 -22.187 -12.081 1.00 94.41 390 TYR B C 1
ATOM 4412 O O . TYR B 2 366 ? -24.211 -22.493 -13.263 1.00 93.93 390 TYR B O 1
ATOM 4421 N N . GLY B 2 367 ? -24.133 -23.026 -11.079 1.00 93.67 391 GLY B N 1
ATOM 4422 C CA . GLY B 2 367 ? -23.741 -24.410 -11.310 1.00 94.83 391 GLY B CA 1
ATOM 4423 C C . GLY B 2 367 ? -24.922 -25.150 -11.922 1.00 101.52 391 GLY B C 1
ATOM 4424 O O . GLY B 2 367 ? -26.066 -24.886 -11.531 1.00 101.46 391 GLY B O 1
ATOM 4425 N N . PRO B 2 368 ? -24.715 -26.042 -12.922 1.00 99.48 392 PRO B N 1
ATOM 4426 C CA . PRO B 2 368 ? -25.869 -26.735 -13.531 1.00 99.90 392 PRO B CA 1
ATOM 4427 C C . PRO B 2 368 ? -26.620 -27.686 -12.590 1.00 106.15 392 PRO B C 1
ATOM 4428 O O . PRO B 2 368 ? -27.687 -28.180 -12.958 1.00 105.78 392 PRO B O 1
ATOM 4432 N N . ASN B 2 369 ? -26.077 -27.919 -11.372 1.00 104.47 393 ASN B N 1
ATOM 4433 C CA . ASN B 2 369 ? -26.645 -28.812 -10.358 1.00 105.14 393 ASN B CA 1
ATOM 4434 C C . ASN B 2 369 ? -26.880 -28.134 -8.987 1.00 111.10 393 ASN B C 1
ATOM 4435 O O . ASN B 2 369 ? -27.360 -28.801 -8.066 1.00 110.82 393 ASN B O 1
ATOM 4440 N N . HIS B 2 370 ? -26.557 -26.826 -8.846 1.00 109.03 394 HIS B N 1
ATOM 4441 C CA . HIS B 2 370 ? -26.690 -26.120 -7.566 1.00 109.48 394 HIS B CA 1
ATOM 4442 C C . HIS B 2 370 ? -28.103 -25.761 -7.070 1.00 113.47 394 HIS B C 1
ATOM 4443 O O . HIS B 2 370 ? -29.045 -25.709 -7.863 1.00 112.95 394 HIS B O 1
ATOM 4450 N N . GLU B 2 371 ? -28.224 -25.543 -5.733 1.00 110.11 395 GLU B N 1
ATOM 4451 C CA . GLU B 2 371 ? -29.431 -25.232 -4.952 1.00 109.93 395 GLU B CA 1
ATOM 4452 C C . GLU B 2 371 ? -30.373 -24.162 -5.511 1.00 113.40 395 GLU B C 1
ATOM 4453 O O . GLU B 2 371 ? -31.588 -24.283 -5.328 1.00 113.09 395 GLU B O 1
ATOM 4459 N N . HIS B 2 372 ? -29.819 -23.115 -6.162 1.00 109.29 396 HIS B N 1
ATOM 4460 C CA . HIS B 2 372 ? -30.583 -22.011 -6.754 1.00 108.68 396 HIS B CA 1
ATOM 4461 C C . HIS B 2 372 ? -31.536 -22.497 -7.851 1.00 110.52 396 HIS B C 1
ATOM 4462 O O . HIS B 2 372 ? -32.645 -21.973 -7.971 1.00 110.16 396 HIS B O 1
ATOM 4469 N N . CYS B 2 373 ? -31.101 -23.513 -8.627 1.00 105.44 397 CYS B N 1
ATOM 4470 C CA . CYS B 2 373 ? -31.861 -24.130 -9.719 1.00 104.52 397 CYS B CA 1
ATOM 4471 C C . CYS B 2 373 ? -33.031 -24.962 -9.197 1.00 108.73 397 CYS B C 1
ATOM 4472 O O . CYS B 2 373 ? -34.063 -25.049 -9.863 1.00 108.23 397 CYS B O 1
ATOM 4475 N N . PHE B 2 374 ? -32.869 -25.560 -8.003 1.00 105.97 398 PHE B N 1
ATOM 4476 C CA . PHE B 2 374 ? -33.884 -26.386 -7.345 1.00 106.11 398 PHE B CA 1
ATOM 4477 C C . PHE B 2 374 ? -34.715 -25.543 -6.355 1.00 109.97 398 PHE B C 1
ATOM 4478 O O . PHE B 2 374 ? -34.822 -25.875 -5.170 1.00 109.14 398 PHE B O 1
ATOM 4486 N N . ASN B 2 375 ? -35.298 -24.439 -6.868 1.00 106.95 399 ASN B N 1
ATOM 4487 C CA . ASN B 2 375 ? -36.128 -23.484 -6.124 1.00 106.86 399 ASN B CA 1
ATOM 4488 C C . ASN B 2 375 ? -37.418 -23.136 -6.904 1.00 110.82 399 ASN B C 1
ATOM 4489 O O . ASN B 2 375 ? -37.884 -23.961 -7.697 1.00 110.46 399 ASN B O 1
ATOM 4494 N N . ARG B 2 376 ? -37.988 -21.923 -6.667 1.00 107.19 400 ARG B N 1
ATOM 4495 C CA . ARG B 2 376 ? -39.209 -21.376 -7.285 1.00 128.54 400 ARG B CA 1
ATOM 4496 C C . ARG B 2 376 ? -40.438 -22.257 -7.067 1.00 157.94 400 ARG B C 1
ATOM 4497 O O . ARG B 2 376 ? -40.771 -22.581 -5.928 1.00 118.66 400 ARG B O 1
ATOM 4505 N N . ASP B 2 390 ? -33.986 -10.240 -10.409 1.00 100.22 414 ASP B N 1
ATOM 4506 C CA . ASP B 2 390 ? -33.415 -9.360 -9.395 1.00 99.99 414 ASP B CA 1
ATOM 4507 C C . ASP B 2 390 ? -32.246 -10.078 -8.715 1.00 102.84 414 ASP B C 1
ATOM 4508 O O . ASP B 2 390 ? -31.094 -9.678 -8.896 1.00 102.66 414 ASP B O 1
ATOM 4513 N N . GLU B 2 391 ? -32.549 -11.161 -7.969 1.00 97.90 415 GLU B N 1
ATOM 4514 C CA . GLU B 2 391 ? -31.567 -11.978 -7.253 1.00 96.78 415 GLU B CA 1
ATOM 4515 C C . GLU B 2 391 ? -31.207 -13.210 -8.093 1.00 97.52 415 GLU B C 1
ATOM 4516 O O . GLU B 2 391 ? -30.026 -13.538 -8.215 1.00 96.80 415 GLU B O 1
ATOM 4522 N N . TYR B 2 392 ? -32.228 -13.883 -8.671 1.00 91.81 416 TYR B N 1
ATOM 4523 C CA . TYR B 2 392 ? -32.063 -15.079 -9.500 1.00 90.62 416 TYR B CA 1
ATOM 4524 C C . TYR B 2 392 ? -32.039 -14.781 -10.998 1.00 90.47 416 TYR B C 1
ATOM 4525 O O . TYR B 2 392 ? -32.778 -13.910 -11.469 1.00 89.92 416 TYR B O 1
ATOM 4534 N N . ARG B 2 393 ? -31.172 -15.503 -11.737 1.00 83.95 417 ARG B N 1
ATOM 4535 C CA . ARG B 2 393 ? -30.977 -15.359 -13.179 1.00 82.37 417 ARG B CA 1
ATOM 4536 C C . ARG B 2 393 ? -31.656 -16.487 -13.963 1.00 84.76 417 ARG B C 1
ATOM 4537 O O . ARG B 2 393 ? -31.371 -17.666 -13.747 1.00 84.14 417 ARG B O 1
ATOM 4545 N N . THR B 2 394 ? -32.571 -16.094 -14.866 1.00 80.33 418 THR B N 1
ATOM 4546 C CA . THR B 2 394 ? -33.458 -16.936 -15.675 1.00 79.40 418 THR B CA 1
ATOM 4547 C C . THR B 2 394 ? -32.928 -17.284 -17.079 1.00 81.45 418 THR B C 1
ATOM 4548 O O . THR B 2 394 ? -32.214 -16.493 -17.692 1.00 81.07 418 THR B O 1
ATOM 4552 N N . GLU B 2 395 ? -33.313 -18.476 -17.576 1.00 76.72 419 GLU B N 1
ATOM 4553 C CA . GLU B 2 395 ? -33.006 -19.008 -18.900 1.00 76.03 419 GLU B CA 1
ATOM 4554 C C . GLU B 2 395 ? -34.255 -19.743 -19.397 1.00 79.24 419 GLU B C 1
ATOM 4555 O O . GLU B 2 395 ? -34.690 -20.703 -18.767 1.00 78.48 419 GLU B O 1
ATOM 4561 N N . PHE B 2 396 ? -34.853 -19.269 -20.498 1.00 75.99 420 PHE B N 1
ATOM 4562 C CA . PHE B 2 396 ? -36.048 -19.884 -21.081 1.00 75.85 420 PHE B CA 1
ATOM 4563 C C . PHE B 2 396 ? -35.684 -21.089 -21.938 1.00 78.53 420 PHE B C 1
ATOM 4564 O O . PHE B 2 396 ? -34.636 -21.091 -22.585 1.00 77.64 420 PHE B O 1
ATOM 4572 N N . THR B 2 397 ? -36.566 -22.101 -21.960 1.00 75.03 421 THR B N 1
ATOM 4573 C CA . THR B 2 397 ? -36.396 -23.330 -22.747 1.00 74.63 421 THR B CA 1
ATOM 4574 C C . THR B 2 397 ? -37.018 -23.209 -24.148 1.00 77.03 421 THR B C 1
ATOM 4575 O O . THR B 2 397 ? -36.387 -23.615 -25.127 1.00 76.69 421 THR B O 1
ATOM 4579 N N . THR B 2 398 ? -38.238 -22.640 -24.246 1.00 72.08 422 THR B N 1
ATOM 4580 C CA . THR B 2 398 ? -38.913 -22.432 -25.531 1.00 71.27 422 THR B CA 1
ATOM 4581 C C . THR B 2 398 ? -38.496 -21.103 -26.158 1.00 73.19 422 THR B C 1
ATOM 4582 O O . THR B 2 398 ? -38.395 -20.089 -25.458 1.00 72.87 422 THR B O 1
ATOM 4586 N N . ALA B 2 399 ? -38.254 -21.121 -27.481 1.00 67.75 423 ALA B N 1
ATOM 4587 C CA . ALA B 2 399 ? -37.833 -19.968 -28.273 1.00 66.58 423 ALA B CA 1
ATOM 4588 C C . ALA B 2 399 ? -39.011 -19.183 -28.849 1.00 69.20 423 ALA B C 1
ATOM 4589 O O . ALA B 2 399 ? -40.027 -19.775 -29.215 1.00 69.14 423 ALA B O 1
ATOM 4591 N N . LEU B 2 400 ? -38.863 -17.849 -28.946 1.00 64.40 424 LEU B N 1
ATOM 4592 C CA . LEU B 2 400 ? -39.858 -16.984 -29.577 1.00 63.63 424 LEU B CA 1
ATOM 4593 C C . LEU B 2 400 ? -39.506 -17.032 -31.059 1.00 66.52 424 LEU B C 1
ATOM 4594 O O . LEU B 2 400 ? -38.355 -16.762 -31.429 1.00 66.50 424 LEU B O 1
ATOM 4599 N N . GLN B 2 401 ? -40.470 -17.425 -31.899 1.00 61.39 425 GLN B N 1
ATOM 4600 C CA . GLN B 2 401 ? -40.197 -17.554 -33.323 1.00 60.21 425 GLN B CA 1
ATOM 4601 C C . GLN B 2 401 ? -41.093 -16.771 -34.262 1.00 61.10 425 GLN B C 1
ATOM 4602 O O . GLN B 2 401 ? -42.268 -16.548 -33.973 1.00 60.02 425 GLN B O 1
ATOM 4608 N N . ARG B 2 402 ? -40.502 -16.325 -35.382 1.00 56.21 426 ARG B N 1
ATOM 4609 C CA . ARG B 2 402 ? -41.160 -15.563 -36.443 1.00 55.39 426 ARG B CA 1
ATOM 4610 C C . ARG B 2 402 ? -40.780 -16.156 -37.796 1.00 58.34 426 ARG B C 1
ATOM 4611 O O . ARG B 2 402 ? -39.700 -16.739 -37.930 1.00 58.04 426 ARG B O 1
ATOM 4619 N N . VAL B 2 403 ? -41.661 -15.987 -38.801 1.00 53.84 427 VAL B N 1
ATOM 4620 C CA . VAL B 2 403 ? -41.453 -16.472 -40.170 1.00 53.02 427 VAL B CA 1
ATOM 4621 C C . VAL B 2 403 ? -40.730 -15.390 -40.999 1.00 56.31 427 VAL B C 1
ATOM 4622 O O . VAL B 2 403 ? -41.093 -14.213 -40.909 1.00 56.10 427 VAL B O 1
ATOM 4626 N N . ASP B 2 404 ? -39.711 -15.797 -41.795 1.00 51.98 428 ASP B N 1
ATOM 4627 C CA . ASP B 2 404 ? -38.909 -14.923 -42.663 1.00 51.39 428 ASP B CA 1
ATOM 4628 C C . ASP B 2 404 ? -39.793 -13.953 -43.451 1.00 55.29 428 ASP B C 1
ATOM 4629 O O . ASP B 2 404 ? -40.648 -14.388 -44.223 1.00 54.88 428 ASP B O 1
ATOM 4634 N N . LEU B 2 405 ? -39.607 -12.642 -43.217 1.00 52.25 429 LEU B N 1
ATOM 4635 C CA . LEU B 2 405 ? -40.378 -11.594 -43.885 1.00 52.54 429 LEU B CA 1
ATOM 4636 C C . LEU B 2 405 ? -40.106 -11.451 -45.380 1.00 57.39 429 LEU B C 1
ATOM 4637 O O . LEU B 2 405 ? -40.978 -10.984 -46.121 1.00 57.08 429 LEU B O 1
ATOM 4642 N N . PHE B 2 406 ? -38.925 -11.907 -45.828 1.00 54.40 430 PHE B N 1
ATOM 4643 C CA . PHE B 2 406 ? -38.562 -11.919 -47.241 1.00 54.61 430 PHE B CA 1
ATOM 4644 C C . PHE B 2 406 ? -38.972 -13.248 -47.909 1.00 61.37 430 PHE B C 1
ATOM 4645 O O . PHE B 2 406 ? -38.786 -13.408 -49.115 1.00 61.21 430 PHE B O 1
ATOM 4653 N N . MET B 2 407 ? -39.559 -14.184 -47.123 1.00 59.49 431 MET B N 1
ATOM 4654 C CA . MET B 2 407 ? -40.032 -15.505 -47.552 1.00 60.09 431 MET B CA 1
ATOM 4655 C C . MET B 2 407 ? -39.039 -16.301 -48.420 1.00 61.24 431 MET B C 1
ATOM 4656 O O . MET B 2 407 ? -39.326 -16.640 -49.572 1.00 60.24 431 MET B O 1
ATOM 4661 N N . GLY B 2 408 ? -37.868 -16.554 -47.843 1.00 56.38 432 GLY B N 1
ATOM 4662 C CA . GLY B 2 408 ? -36.785 -17.315 -48.456 1.00 55.59 432 GLY B CA 1
ATOM 4663 C C . GLY B 2 408 ? -36.073 -16.653 -49.619 1.00 58.08 432 GLY B C 1
ATOM 4664 O O . GLY B 2 408 ? -35.361 -17.338 -50.356 1.00 57.47 432 GLY B O 1
ATOM 4665 N N . GLN B 2 409 ? -36.241 -15.318 -49.783 1.00 53.52 433 GLN B N 1
ATOM 4666 C CA . GLN B 2 409 ? -35.618 -14.517 -50.852 1.00 52.35 433 GLN B CA 1
ATOM 4667 C C . GLN B 2 409 ? -34.073 -14.504 -50.769 1.00 54.80 433 GLN B C 1
ATOM 4668 O O . GLN B 2 409 ? -33.406 -14.500 -51.804 1.00 54.35 433 GLN B O 1
ATOM 4674 N N . PHE B 2 410 ? -33.520 -14.480 -49.543 1.00 49.84 434 PHE B N 1
ATOM 4675 C CA . PHE B 2 410 ? -32.081 -14.419 -49.306 1.00 48.85 434 PHE B CA 1
ATOM 4676 C C . PHE B 2 410 ? -31.521 -15.720 -48.723 1.00 52.79 434 PHE B C 1
ATOM 4677 O O . PHE B 2 410 ? -30.459 -15.720 -48.091 1.00 51.94 434 PHE B O 1
ATOM 4685 N N . SER B 2 411 ? -32.217 -16.842 -48.994 1.00 49.42 435 SER B N 1
ATOM 4686 C CA . SER B 2 411 ? -31.844 -18.180 -48.534 1.00 49.27 435 SER B CA 1
ATOM 4687 C C . SER B 2 411 ? -30.605 -18.750 -49.246 1.00 53.56 435 SER B C 1
ATOM 4688 O O . SER B 2 411 ? -30.172 -19.855 -48.914 1.00 53.81 435 SER B O 1
ATOM 4691 N N . GLU B 2 412 ? -30.037 -17.999 -50.210 1.00 49.39 436 GLU B N 1
ATOM 4692 C CA . GLU B 2 412 ? -28.850 -18.394 -50.968 1.00 48.84 436 GLU B CA 1
ATOM 4693 C C . GLU B 2 412 ? -27.653 -17.462 -50.733 1.00 50.91 436 GLU B C 1
ATOM 4694 O O . GLU B 2 412 ? -26.545 -17.784 -51.158 1.00 50.76 436 GLU B O 1
ATOM 4700 N N . VAL B 2 413 ? -27.867 -16.328 -50.037 1.00 46.29 437 VAL B N 1
ATOM 4701 C CA . VAL B 2 413 ? -26.826 -15.331 -49.728 1.00 45.43 437 VAL B CA 1
ATOM 4702 C C . VAL B 2 413 ? -26.670 -15.082 -48.228 1.00 47.94 437 VAL B C 1
ATOM 4703 O O . VAL B 2 413 ? -27.640 -15.216 -47.486 1.00 48.13 437 VAL B O 1
ATOM 4707 N N . LEU B 2 414 ? -25.468 -14.667 -47.796 1.00 42.47 438 LEU B N 1
ATOM 4708 C CA . LEU B 2 414 ? -25.209 -14.320 -46.404 1.00 41.25 438 LEU B CA 1
ATOM 4709 C C . LEU B 2 414 ? -25.364 -12.800 -46.186 1.00 43.92 438 LEU B C 1
ATOM 4710 O O . LEU B 2 414 ? -24.543 -12.003 -46.660 1.00 42.71 438 LEU B O 1
ATOM 4715 N N . LEU B 2 415 ? -26.448 -12.410 -45.494 1.00 40.22 439 LEU B N 1
ATOM 4716 C CA . LEU B 2 415 ? -26.720 -11.018 -45.136 1.00 39.80 439 LEU B CA 1
ATOM 4717 C C . LEU B 2 415 ? -25.858 -10.668 -43.901 1.00 44.00 439 LEU B C 1
ATOM 4718 O O . LEU B 2 415 ? -25.881 -11.405 -42.907 1.00 44.15 439 LEU B O 1
ATOM 4723 N N . THR B 2 416 ? -25.046 -9.593 -43.993 1.00 39.35 440 THR B N 1
ATOM 4724 C CA . THR B 2 416 ? -24.127 -9.189 -42.917 1.00 38.63 440 THR B CA 1
ATOM 4725 C C . THR B 2 416 ? -24.453 -7.817 -42.325 1.00 42.00 440 THR B C 1
ATOM 4726 O O . THR B 2 416 ? -23.776 -7.377 -41.388 1.00 41.45 440 THR B O 1
ATOM 4730 N N . SER B 2 417 ? -25.487 -7.146 -42.866 1.00 38.25 441 SER B N 1
ATOM 4731 C CA . SER B 2 417 ? -25.899 -5.808 -42.452 1.00 38.08 441 SER B CA 1
ATOM 4732 C C . SER B 2 417 ? -27.385 -5.558 -42.695 1.00 43.34 441 SER B C 1
ATOM 4733 O O . SER B 2 417 ? -27.952 -6.045 -43.678 1.00 44.32 441 SER B O 1
ATOM 4736 N N . ILE B 2 418 ? -28.002 -4.775 -41.796 1.00 39.32 442 ILE B N 1
ATOM 4737 C CA . ILE B 2 418 ? -29.410 -4.377 -41.831 1.00 38.70 442 ILE B CA 1
ATOM 4738 C C . ILE B 2 418 ? -29.633 -3.036 -41.136 1.00 44.34 442 ILE B C 1
ATOM 4739 O O . ILE B 2 418 ? -29.085 -2.790 -40.057 1.00 44.75 442 ILE B O 1
ATOM 4744 N N . SER B 2 419 ? -30.440 -2.178 -41.765 1.00 41.75 443 SER B N 1
ATOM 4745 C CA . SER B 2 419 ? -30.885 -0.888 -41.243 1.00 42.01 443 SER B CA 1
ATOM 4746 C C . SER B 2 419 ? -32.226 -0.592 -41.902 1.00 46.87 443 SER B C 1
ATOM 4747 O O . SER B 2 419 ? -32.315 -0.626 -43.127 1.00 46.12 443 SER B O 1
ATOM 4750 N N . THR B 2 420 ? -33.277 -0.387 -41.094 1.00 45.01 444 THR B N 1
ATOM 4751 C CA . THR B 2 420 ? -34.643 -0.138 -41.573 1.00 45.36 444 THR B CA 1
ATOM 4752 C C . THR B 2 420 ? -35.054 1.330 -41.497 1.00 50.35 444 THR B C 1
ATOM 4753 O O . THR B 2 420 ? -34.580 2.071 -40.626 1.00 49.69 444 THR B O 1
ATOM 4757 N N . PHE B 2 421 ? -35.951 1.740 -42.415 1.00 47.64 445 PHE B N 1
ATOM 4758 C CA . PHE B 2 421 ? -36.474 3.105 -42.498 1.00 47.78 445 PHE B CA 1
ATOM 4759 C C . PHE B 2 421 ? -37.859 3.188 -43.169 1.00 53.56 445 PHE B C 1
ATOM 4760 O O . PHE B 2 421 ? -38.209 2.330 -43.987 1.00 53.08 445 PHE B O 1
ATOM 4768 N N . ILE B 2 422 ? -38.638 4.228 -42.806 1.00 51.42 446 ILE B N 1
ATOM 4769 C CA . ILE B 2 422 ? -39.999 4.464 -43.303 1.00 51.64 446 ILE B CA 1
ATOM 4770 C C . ILE B 2 422 ? -40.030 5.529 -44.402 1.00 56.72 446 ILE B C 1
ATOM 4771 O O . ILE B 2 422 ? -39.455 6.609 -44.248 1.00 56.45 446 ILE B O 1
ATOM 4776 N N . LYS B 2 423 ? -40.721 5.211 -45.504 1.00 53.89 447 LYS B N 1
ATOM 4777 C CA . LYS B 2 423 ? -40.968 6.106 -46.627 1.00 53.84 447 LYS B CA 1
ATOM 4778 C C . LYS B 2 423 ? -42.460 5.965 -46.954 1.00 59.22 447 LYS B C 1
ATOM 4779 O O . LYS B 2 423 ? -42.884 4.958 -47.529 1.00 58.70 447 LYS B O 1
ATOM 4785 N N . GLY B 2 424 ? -43.242 6.936 -46.474 1.00 56.82 448 GLY B N 1
ATOM 4786 C CA . GLY B 2 424 ? -44.693 6.976 -46.610 1.00 56.66 448 GLY B CA 1
ATOM 4787 C C . GLY B 2 424 ? -45.342 5.866 -45.811 1.00 60.93 448 GLY B C 1
ATOM 4788 O O . GLY B 2 424 ? -45.103 5.740 -44.605 1.00 60.66 448 GLY B O 1
ATOM 4789 N N . ASP B 2 425 ? -46.131 5.028 -46.491 1.00 57.43 449 ASP B N 1
ATOM 4790 C CA . ASP B 2 425 ? -46.802 3.886 -45.879 1.00 57.35 449 ASP B CA 1
ATOM 4791 C C . ASP B 2 425 ? -45.857 2.683 -45.789 1.00 60.17 449 ASP B C 1
ATOM 4792 O O . ASP B 2 425 ? -46.105 1.761 -45.005 1.00 59.72 449 ASP B O 1
ATOM 4797 N N . LEU B 2 426 ? -44.761 2.715 -46.573 1.00 55.87 450 LEU B N 1
ATOM 4798 C CA . LEU B 2 426 ? -43.778 1.638 -46.709 1.00 55.44 450 LEU B CA 1
ATOM 4799 C C . LEU B 2 426 ? -42.647 1.561 -45.676 1.00 58.53 450 LEU B C 1
ATOM 4800 O O . LEU B 2 426 ? -42.309 2.555 -45.025 1.00 57.88 450 LEU B O 1
ATOM 4805 N N . THR B 2 427 ? -42.052 0.350 -45.562 1.00 54.01 451 THR B N 1
ATOM 4806 C CA . THR B 2 427 ? -40.896 0.033 -44.724 1.00 53.21 451 THR B CA 1
ATOM 4807 C C . THR B 2 427 ? -39.824 -0.514 -45.664 1.00 55.81 451 THR B C 1
ATOM 4808 O O . THR B 2 427 ? -40.085 -1.454 -46.422 1.00 55.27 451 THR B O 1
ATOM 4812 N N . ILE B 2 428 ? -38.640 0.115 -45.655 1.00 51.02 452 ILE B N 1
ATOM 4813 C CA . ILE B 2 428 ? -37.527 -0.257 -46.527 1.00 49.86 452 ILE B CA 1
ATOM 4814 C C . ILE B 2 428 ? -36.335 -0.696 -45.686 1.00 51.60 452 ILE B C 1
ATOM 4815 O O . ILE B 2 428 ? -36.053 -0.083 -44.654 1.00 51.15 452 ILE B O 1
ATOM 4820 N N . ALA B 2 429 ? -35.630 -1.746 -46.136 1.00 46.48 453 ALA B N 1
ATOM 4821 C CA . ALA B 2 429 ? -34.451 -2.270 -45.457 1.00 45.33 453 ALA B CA 1
ATOM 4822 C C . ALA B 2 429 ? -33.201 -2.082 -46.296 1.00 48.56 453 ALA B C 1
ATOM 4823 O O . ALA B 2 429 ? -33.190 -2.428 -47.480 1.00 48.39 453 ALA B O 1
ATOM 4825 N N . ASN B 2 430 ? -32.149 -1.520 -45.681 1.00 44.06 454 ASN B N 1
ATOM 4826 C CA . ASN B 2 430 ? -30.837 -1.375 -46.300 1.00 43.16 454 ASN B CA 1
ATOM 4827 C C . ASN B 2 430 ? -30.118 -2.676 -45.942 1.00 47.21 454 ASN B C 1
ATOM 4828 O O . ASN B 2 430 ? -29.944 -2.985 -44.763 1.00 46.30 454 ASN B O 1
ATOM 4833 N N . LEU B 2 431 ? -29.800 -3.483 -46.951 1.00 44.82 455 LEU B N 1
ATOM 4834 C CA . LEU B 2 431 ? -29.192 -4.787 -46.724 1.00 44.97 455 LEU B CA 1
ATOM 4835 C C . LEU B 2 431 ? -27.788 -4.910 -47.255 1.00 49.13 455 LEU B C 1
ATOM 4836 O O . LEU B 2 431 ? -27.515 -4.521 -48.386 1.00 48.97 455 LEU B O 1
ATOM 4841 N N . GLY B 2 432 ? -26.922 -5.468 -46.423 1.00 45.64 456 GLY B N 1
ATOM 4842 C CA . GLY B 2 432 ? -25.534 -5.730 -46.748 1.00 45.76 456 GLY B CA 1
ATOM 4843 C C . GLY B 2 432 ? -25.299 -7.216 -46.888 1.00 51.39 456 GLY B C 1
ATOM 4844 O O . GLY B 2 432 ? -25.930 -8.013 -46.190 1.00 50.50 456 GLY B O 1
ATOM 4845 N N . THR B 2 433 ? -24.390 -7.593 -47.793 1.00 49.92 457 THR B N 1
ATOM 4846 C CA . THR B 2 433 ? -24.060 -8.984 -48.113 1.00 50.64 457 THR B CA 1
ATOM 4847 C C . THR B 2 433 ? -22.588 -9.280 -47.777 1.00 56.18 457 THR B C 1
ATOM 4848 O O . THR B 2 433 ? -21.786 -8.353 -47.616 1.00 55.57 457 THR B O 1
ATOM 4852 N N . SER B 2 434 ? -22.247 -10.582 -47.683 1.00 53.84 458 SER B N 1
ATOM 4853 C CA . SER B 2 434 ? -20.895 -11.095 -47.474 1.00 53.86 458 SER B CA 1
ATOM 4854 C C . SER B 2 434 ? -20.045 -10.927 -48.759 1.00 57.73 458 SER B C 1
ATOM 4855 O O . SER B 2 434 ? -18.819 -10.995 -48.684 1.00 58.22 458 SER B O 1
ATOM 4858 N N . GLU B 2 435 ? -20.691 -10.715 -49.929 1.00 53.42 459 GLU B N 1
ATOM 4859 C CA . GLU B 2 435 ? -20.008 -10.495 -51.217 1.00 52.95 459 GLU B CA 1
ATOM 4860 C C . GLU B 2 435 ? -19.629 -9.021 -51.417 1.00 55.15 459 GLU B C 1
ATOM 4861 O O . GLU B 2 435 ? -18.782 -8.714 -52.253 1.00 54.79 459 GLU B O 1
ATOM 4867 N N . GLY B 2 436 ? -20.260 -8.138 -50.651 1.00 50.43 460 GLY B N 1
ATOM 4868 C CA . GLY B 2 436 ? -20.044 -6.698 -50.732 1.00 50.00 460 GLY B CA 1
ATOM 4869 C C . GLY B 2 436 ? -21.187 -5.970 -51.411 1.00 53.30 460 GLY B C 1
ATOM 4870 O O . GLY B 2 436 ? -21.086 -4.770 -51.695 1.00 51.48 460 GLY B O 1
ATOM 4871 N N . ARG B 2 437 ? -22.290 -6.711 -51.674 1.00 50.52 461 ARG B N 1
ATOM 4872 C CA . ARG B 2 437 ? -23.514 -6.207 -52.290 1.00 50.19 461 ARG B CA 1
ATOM 4873 C C . ARG B 2 437 ? -24.352 -5.397 -51.302 1.00 53.80 461 ARG B C 1
ATOM 4874 O O . ARG B 2 437 ? -24.560 -5.809 -50.153 1.00 53.57 461 ARG B O 1
ATOM 4882 N N . PHE B 2 438 ? -24.837 -4.245 -51.764 1.00 49.01 462 PHE B N 1
ATOM 4883 C CA . PHE B 2 438 ? -25.732 -3.397 -51.001 1.00 47.55 462 PHE B CA 1
ATOM 4884 C C . PHE B 2 438 ? -27.047 -3.314 -51.747 1.00 51.00 462 PHE B C 1
ATOM 4885 O O . PHE B 2 438 ? -27.062 -3.137 -52.970 1.00 50.66 462 PHE B O 1
ATOM 4893 N N . MET B 2 439 ? -28.154 -3.404 -51.007 1.00 47.35 463 MET B N 1
ATOM 4894 C CA . MET B 2 439 ? -29.483 -3.297 -51.594 1.00 46.92 463 MET B CA 1
ATOM 4895 C C . MET B 2 439 ? -30.533 -2.660 -50.699 1.00 50.29 463 MET B C 1
ATOM 4896 O O . MET B 2 439 ? -30.429 -2.701 -49.471 1.00 49.26 463 MET B O 1
ATOM 4901 N N . GLN B 2 440 ? -31.526 -2.033 -51.337 1.00 46.89 464 GLN B N 1
ATOM 4902 C CA . GLN B 2 440 ? -32.680 -1.412 -50.692 1.00 46.22 464 GLN B CA 1
ATOM 4903 C C . GLN B 2 440 ? -33.905 -2.167 -51.224 1.00 50.22 464 GLN B C 1
ATOM 4904 O O . GLN B 2 440 ? -34.069 -2.275 -52.441 1.00 49.37 464 GLN B O 1
ATOM 4910 N N . VAL B 2 441 ? -34.707 -2.753 -50.320 1.00 47.40 465 VAL B N 1
ATOM 4911 C CA . VAL B 2 441 ? -35.885 -3.558 -50.660 1.00 47.79 465 VAL B CA 1
ATOM 4912 C C . VAL B 2 441 ? -37.047 -3.288 -49.691 1.00 52.99 465 VAL B C 1
ATOM 4913 O O . VAL B 2 441 ? -36.812 -3.019 -48.509 1.00 52.44 465 VAL B O 1
ATOM 4917 N N . VAL B 2 442 ? -38.294 -3.345 -50.205 1.00 50.41 466 VAL B N 1
ATOM 4918 C CA . VAL B 2 442 ? -39.505 -3.116 -49.413 1.00 50.62 466 VAL B CA 1
ATOM 4919 C C . VAL B 2 442 ? -39.801 -4.344 -48.547 1.00 55.89 466 VAL B C 1
ATOM 4920 O O . VAL B 2 442 ? -39.708 -5.478 -49.030 1.00 55.47 466 VAL B O 1
ATOM 4924 N N . VAL B 2 443 ? -40.127 -4.100 -47.261 1.00 53.45 467 VAL B N 1
ATOM 4925 C CA . VAL B 2 443 ? -40.466 -5.126 -46.276 1.00 53.73 467 VAL B CA 1
ATOM 4926 C C . VAL B 2 443 ? -41.989 -5.153 -46.115 1.00 59.02 467 VAL B C 1
ATOM 4927 O O . VAL B 2 443 ? -42.590 -4.137 -45.755 1.00 58.18 467 VAL B O 1
ATOM 4931 N N . SER B 2 444 ? -42.602 -6.311 -46.422 1.00 57.25 468 SER B N 1
ATOM 4932 C CA . SER B 2 444 ? -44.046 -6.553 -46.348 1.00 57.70 468 SER B CA 1
ATOM 4933 C C . SER B 2 444 ? -44.309 -7.997 -45.924 1.00 63.23 468 SER B C 1
ATOM 4934 O O . SER B 2 444 ? -43.711 -8.920 -46.491 1.00 62.86 468 SER B O 1
ATOM 4937 N N . ARG B 2 445 ? -45.213 -8.194 -44.937 1.00 61.14 469 ARG B N 1
ATOM 4938 C CA . ARG B 2 445 ? -45.583 -9.526 -44.437 1.00 61.63 469 ARG B CA 1
ATOM 4939 C C . ARG B 2 445 ? -46.201 -10.384 -45.528 1.00 68.42 469 ARG B C 1
ATOM 4940 O O . ARG B 2 445 ? -45.967 -11.596 -45.559 1.00 68.58 469 ARG B O 1
ATOM 4948 N N . SER B 2 446 ? -46.984 -9.752 -46.418 1.00 66.17 470 SER B N 1
ATOM 4949 C CA . SER B 2 446 ? -47.635 -10.425 -47.525 1.00 66.43 470 SER B CA 1
ATOM 4950 C C . SER B 2 446 ? -46.865 -10.219 -48.821 1.00 69.95 470 SER B C 1
ATOM 4951 O O . SER B 2 446 ? -47.082 -9.226 -49.519 1.00 70.23 470 SER B O 1
ATOM 4954 N N . GLY B 2 447 ? -45.951 -11.150 -49.099 1.00 65.57 471 GLY B N 1
ATOM 4955 C CA . GLY B 2 447 ? -45.161 -11.201 -50.328 1.00 65.07 471 GLY B CA 1
ATOM 4956 C C . GLY B 2 447 ? -43.868 -10.408 -50.413 1.00 67.63 471 GLY B C 1
ATOM 4957 O O . GLY B 2 447 ? -43.842 -9.226 -50.058 1.00 66.96 471 GLY B O 1
ATOM 4958 N N . PRO B 2 448 ? -42.785 -11.016 -50.972 1.00 63.45 472 PRO B N 1
ATOM 4959 C CA . PRO B 2 448 ? -41.527 -10.263 -51.154 1.00 62.94 472 PRO B CA 1
ATOM 4960 C C . PRO B 2 448 ? -41.560 -9.341 -52.385 1.00 65.58 472 PRO B C 1
ATOM 4961 O O . PRO B 2 448 ? -42.407 -9.502 -53.273 1.00 65.14 472 PRO B O 1
ATOM 4965 N N . SER B 2 449 ? -40.625 -8.377 -52.437 1.00 60.95 473 SER B N 1
ATOM 4966 C CA . SER B 2 449 ? -40.510 -7.410 -53.533 1.00 60.44 473 SER B CA 1
ATOM 4967 C C . SER B 2 449 ? -39.117 -7.446 -54.170 1.00 63.87 473 SER B C 1
ATOM 4968 O O . SER B 2 449 ? -38.179 -7.973 -53.568 1.00 64.02 473 SER B O 1
ATOM 4971 N N . THR B 2 450 ? -38.977 -6.893 -55.385 1.00 59.39 474 THR B N 1
ATOM 4972 C CA . THR B 2 450 ? -37.674 -6.816 -56.046 1.00 58.96 474 THR B CA 1
ATOM 4973 C C . THR B 2 450 ? -36.912 -5.606 -55.495 1.00 62.11 474 THR B C 1
ATOM 4974 O O . THR B 2 450 ? -37.511 -4.532 -55.365 1.00 62.21 474 THR B O 1
ATOM 4978 N N . PRO B 2 451 ? -35.609 -5.745 -55.140 1.00 57.24 475 PRO B N 1
ATOM 4979 C CA . PRO B 2 451 ? -34.871 -4.589 -54.612 1.00 56.22 475 PRO B CA 1
ATOM 4980 C C . PRO B 2 451 ? -34.718 -3.479 -55.641 1.00 58.25 475 PRO B C 1
ATOM 4981 O O . PRO B 2 451 ? -34.284 -3.745 -56.762 1.00 57.64 475 PRO B O 1
ATOM 4985 N N . HIS B 2 452 ? -35.121 -2.248 -55.278 1.00 53.98 476 HIS B N 1
ATOM 4986 C CA . HIS B 2 452 ? -34.992 -1.085 -56.158 1.00 53.56 476 HIS B CA 1
ATOM 4987 C C . HIS B 2 452 ? -33.519 -0.752 -56.371 1.00 56.87 476 HIS B C 1
ATOM 4988 O O . HIS B 2 452 ? -33.088 -0.639 -57.517 1.00 57.05 476 HIS B O 1
ATOM 4995 N N . VAL B 2 453 ? -32.732 -0.702 -55.282 1.00 52.12 477 VAL B N 1
ATOM 4996 C CA . VAL B 2 453 ? -31.276 -0.513 -55.334 1.00 51.18 477 VAL B CA 1
ATOM 4997 C C . VAL B 2 453 ? -30.676 -1.914 -55.145 1.00 54.17 477 VAL B C 1
ATOM 4998 O O . VAL B 2 453 ? -31.138 -2.644 -54.270 1.00 53.97 477 VAL B O 1
ATOM 5002 N N . ASN B 2 454 ? -29.697 -2.299 -55.993 1.00 49.42 478 ASN B N 1
ATOM 5003 C CA . ASN B 2 454 ? -29.015 -3.598 -55.970 1.00 48.58 478 ASN B CA 1
ATOM 5004 C C . ASN B 2 454 ? -27.707 -3.467 -56.751 1.00 52.31 478 ASN B C 1
ATOM 5005 O O . ASN B 2 454 ? -27.730 -3.492 -57.983 1.00 51.92 478 ASN B O 1
ATOM 5010 N N . PHE B 2 455 ? -26.567 -3.316 -56.037 1.00 48.59 479 PHE B N 1
ATOM 5011 C CA . PHE B 2 455 ? -25.242 -3.165 -56.660 1.00 47.92 479 PHE B CA 1
ATOM 5012 C C . PHE B 2 455 ? -24.074 -3.615 -55.767 1.00 51.10 479 PHE B C 1
ATOM 5013 O O . PHE B 2 455 ? -24.211 -3.699 -54.545 1.00 49.79 479 PHE B O 1
ATOM 5021 N N . LEU B 2 456 ? -22.909 -3.847 -56.396 1.00 48.06 480 LEU B N 1
ATOM 5022 C CA . LEU B 2 456 ? -21.676 -4.234 -55.721 1.00 47.75 480 LEU B CA 1
ATOM 5023 C C . LEU B 2 456 ? -21.023 -2.958 -55.171 1.00 53.22 480 LEU B C 1
ATOM 5024 O O . LEU B 2 456 ? -20.540 -2.130 -55.949 1.00 52.64 480 LEU B O 1
ATOM 5029 N N . LEU B 2 457 ? -21.037 -2.786 -53.838 1.00 51.20 481 LEU B N 1
ATOM 5030 C CA . LEU B 2 457 ? -20.444 -1.610 -53.194 1.00 51.48 481 LEU B CA 1
ATOM 5031 C C . LEU B 2 457 ? -18.921 -1.711 -53.141 1.00 55.21 481 LEU B C 1
ATOM 5032 O O . LEU B 2 457 ? -18.230 -0.756 -53.495 1.00 54.63 481 LEU B O 1
ATOM 5037 N N . ASP B 2 458 ? -18.410 -2.860 -52.675 1.00 52.26 482 ASP B N 1
ATOM 5038 C CA . ASP B 2 458 ? -16.984 -3.140 -52.516 1.00 52.76 482 ASP B CA 1
ATOM 5039 C C . ASP B 2 458 ? -16.780 -4.657 -52.571 1.00 56.52 482 ASP B C 1
ATOM 5040 O O . ASP B 2 458 ? -17.761 -5.397 -52.562 1.00 56.62 482 ASP B O 1
ATOM 5045 N N . SER B 2 459 ? -15.522 -5.123 -52.641 1.00 52.15 483 SER B N 1
ATOM 5046 C CA . SER B 2 459 ? -15.205 -6.552 -52.636 1.00 51.61 483 SER B CA 1
ATOM 5047 C C . SER B 2 459 ? -15.377 -7.115 -51.221 1.00 54.66 483 SER B C 1
ATOM 5048 O O . SER B 2 459 ? -15.749 -8.280 -51.061 1.00 54.18 483 SER B O 1
ATOM 5051 N N . HIS B 2 460 ? -15.115 -6.265 -50.200 1.00 50.47 484 HIS B N 1
ATOM 5052 C CA . HIS B 2 460 ? -15.211 -6.572 -48.771 1.00 49.44 484 HIS B CA 1
ATOM 5053 C C . HIS B 2 460 ? -16.676 -6.689 -48.328 1.00 51.15 484 HIS B C 1
ATOM 5054 O O . HIS B 2 460 ? -17.478 -5.852 -48.753 1.00 50.67 484 HIS B O 1
ATOM 5061 N N . PRO B 2 461 ? -17.039 -7.647 -47.420 1.00 45.95 485 PRO B N 1
ATOM 5062 C CA . PRO B 2 461 ? -18.428 -7.704 -46.921 1.00 44.87 485 PRO B CA 1
ATOM 5063 C C . PRO B 2 461 ? -18.878 -6.396 -46.254 1.00 47.10 485 PRO B C 1
ATOM 5064 O O . PRO B 2 461 ? -18.054 -5.570 -45.865 1.00 45.72 485 PRO B O 1
ATOM 5068 N N . VAL B 2 462 ? -20.191 -6.207 -46.137 1.00 43.49 486 VAL B N 1
ATOM 5069 C CA . VAL B 2 462 ? -20.755 -5.003 -45.530 1.00 42.92 486 VAL B CA 1
ATOM 5070 C C . VAL B 2 462 ? -20.781 -5.170 -44.010 1.00 47.76 486 VAL B C 1
ATOM 5071 O O . VAL B 2 462 ? -21.207 -6.215 -43.514 1.00 48.13 486 VAL B O 1
ATOM 5075 N N . SER B 2 463 ? -20.286 -4.156 -43.278 1.00 44.07 487 SER B N 1
ATOM 5076 C CA . SER B 2 463 ? -20.231 -4.167 -41.815 1.00 43.76 487 SER B CA 1
ATOM 5077 C C . SER B 2 463 ? -21.623 -4.038 -41.178 1.00 47.41 487 SER B C 1
ATOM 5078 O O . SER B 2 463 ? -22.440 -3.244 -41.667 1.00 47.05 487 SER B O 1
ATOM 5081 N N . PRO B 2 464 ? -21.890 -4.755 -40.050 1.00 43.58 488 PRO B N 1
ATOM 5082 C CA . PRO B 2 464 ? -23.196 -4.611 -39.383 1.00 43.21 488 PRO B CA 1
ATOM 5083 C C . PRO B 2 464 ? -23.367 -3.242 -38.708 1.00 47.85 488 PRO B C 1
ATOM 5084 O O . PRO B 2 464 ? -24.474 -2.902 -38.291 1.00 47.74 488 PRO B O 1
ATOM 5088 N N . GLU B 2 465 ? -22.265 -2.455 -38.631 1.00 44.59 489 GLU B N 1
ATOM 5089 C CA . GLU B 2 465 ? -22.212 -1.108 -38.059 1.00 44.29 489 GLU B CA 1
ATOM 5090 C C . GLU B 2 465 ? -22.794 -0.114 -39.041 1.00 48.78 489 GLU B C 1
ATOM 5091 O O . GLU B 2 465 ? -22.147 0.234 -40.030 1.00 48.53 489 GLU B O 1
ATOM 5097 N N . VAL B 2 466 ? -24.036 0.311 -38.779 1.00 46.30 490 VAL B N 1
ATOM 5098 C CA . VAL B 2 466 ? -24.804 1.216 -39.643 1.00 47.03 490 VAL B CA 1
ATOM 5099 C C . VAL B 2 466 ? -25.264 2.517 -38.961 1.00 52.27 490 VAL B C 1
ATOM 5100 O O . VAL B 2 466 ? -25.274 2.609 -37.732 1.00 51.62 490 VAL B O 1
ATOM 5104 N N . ILE B 2 467 ? -25.673 3.505 -39.782 1.00 49.83 491 ILE B N 1
ATOM 5105 C CA . ILE B 2 467 ? -26.214 4.805 -39.370 1.00 50.01 491 ILE B CA 1
ATOM 5106 C C . ILE B 2 467 ? -27.259 5.255 -40.400 1.00 53.77 491 ILE B C 1
ATOM 5107 O O . ILE B 2 467 ? -26.994 5.210 -41.601 1.00 52.60 491 ILE B O 1
ATOM 5112 N N . VAL B 2 468 ? -28.449 5.662 -39.921 1.00 51.41 492 VAL B N 1
ATOM 5113 C CA . VAL B 2 468 ? -29.554 6.172 -40.741 1.00 51.65 492 VAL B CA 1
ATOM 5114 C C . VAL B 2 468 ? -29.904 7.573 -40.227 1.00 59.46 492 VAL B C 1
ATOM 5115 O O . VAL B 2 468 ? -30.201 7.733 -39.040 1.00 58.69 492 VAL B O 1
ATOM 5119 N N . GLU B 2 469 ? -29.842 8.584 -41.109 1.00 60.01 493 GLU B N 1
ATOM 5120 C CA . GLU B 2 469 ? -30.178 9.961 -40.752 1.00 62.02 493 GLU B CA 1
ATOM 5121 C C . GLU B 2 469 ? -31.426 10.398 -41.483 1.00 71.75 493 GLU B C 1
ATOM 5122 O O . GLU B 2 469 ? -31.516 10.201 -42.691 1.00 71.16 493 GLU B O 1
ATOM 5128 N N . HIS B 2 470 ? -32.400 10.961 -40.747 1.00 73.77 494 HIS B N 1
ATOM 5129 C CA . HIS B 2 470 ? -33.668 11.431 -41.306 1.00 76.19 494 HIS B CA 1
ATOM 5130 C C . HIS B 2 470 ? -33.791 12.958 -41.276 1.00 84.68 494 HIS B C 1
ATOM 5131 O O . HIS B 2 470 ? -34.108 13.548 -40.238 1.00 83.88 494 HIS B O 1
ATOM 5138 N N . THR B 2 471 ? -33.525 13.593 -42.424 1.00 85.41 495 THR B N 1
ATOM 5139 C CA . THR B 2 471 ? -33.616 15.046 -42.578 1.00 87.23 495 THR B CA 1
ATOM 5140 C C . THR B 2 471 ? -34.979 15.399 -43.171 1.00 94.87 495 THR B C 1
ATOM 5141 O O . THR B 2 471 ? -35.384 14.786 -44.163 1.00 94.58 495 THR B O 1
ATOM 5145 N N . LEU B 2 472 ? -35.684 16.367 -42.532 1.00 94.04 496 LEU B N 1
ATOM 5146 C CA . LEU B 2 472 ? -37.025 16.902 -42.840 1.00 95.02 496 LEU B CA 1
ATOM 5147 C C . LEU B 2 472 ? -37.773 16.277 -44.034 1.00 100.53 496 LEU B C 1
ATOM 5148 O O . LEU B 2 472 ? -37.418 16.530 -45.192 1.00 100.31 496 LEU B O 1
ATOM 5153 N N . ASN B 2 473 ? -38.816 15.462 -43.718 1.00 97.65 497 ASN B N 1
ATOM 5154 C CA . ASN B 2 473 ? -39.712 14.696 -44.611 1.00 97.45 497 ASN B CA 1
ATOM 5155 C C . ASN B 2 473 ? -39.145 13.334 -45.072 1.00 99.60 497 ASN B C 1
ATOM 5156 O O . ASN B 2 473 ? -39.371 12.907 -46.209 1.00 98.97 497 ASN B O 1
ATOM 5161 N N . GLN B 2 474 ? -38.415 12.654 -44.155 1.00 94.71 498 GLN B N 1
ATOM 5162 C CA . GLN B 2 474 ? -37.804 11.320 -44.318 1.00 93.47 498 GLN B CA 1
ATOM 5163 C C . GLN B 2 474 ? -36.737 11.150 -45.445 1.00 94.10 498 GLN B C 1
ATOM 5164 O O . GLN B 2 474 ? -36.247 10.033 -45.648 1.00 93.98 498 GLN B O 1
ATOM 5170 N N . ASN B 2 475 ? -36.350 12.254 -46.133 1.00 87.35 499 ASN B N 1
ATOM 5171 C CA . ASN B 2 475 ? -35.379 12.268 -47.244 1.00 85.18 499 ASN B CA 1
ATOM 5172 C C . ASN B 2 475 ? -33.910 12.444 -46.799 1.00 83.51 499 ASN B C 1
ATOM 5173 O O . ASN B 2 475 ? -33.274 13.466 -47.103 1.00 82.97 499 ASN B O 1
ATOM 5178 N N . GLY B 2 476 ? -33.385 11.425 -46.116 1.00 75.32 500 GLY B N 1
ATOM 5179 C CA . GLY B 2 476 ? -32.022 11.425 -45.594 1.00 72.71 500 GLY B CA 1
ATOM 5180 C C . GLY B 2 476 ? -31.048 10.504 -46.300 1.00 70.42 500 GLY B C 1
ATOM 5181 O O . GLY B 2 476 ? -31.102 10.366 -47.526 1.00 70.39 500 GLY B O 1
ATOM 5182 N N . TYR B 2 477 ? -30.139 9.870 -45.522 1.00 61.49 501 TYR B N 1
ATOM 5183 C CA . TYR B 2 477 ? -29.088 8.984 -46.044 1.00 58.73 501 TYR B CA 1
ATOM 5184 C C . TYR B 2 477 ? -28.717 7.820 -45.097 1.00 59.54 501 TYR B C 1
ATOM 5185 O O . TYR B 2 477 ? -29.189 7.765 -43.960 1.00 58.35 501 TYR B O 1
ATOM 5194 N N . THR B 2 478 ? -27.829 6.917 -45.579 1.00 54.61 502 THR B N 1
ATOM 5195 C CA . THR B 2 478 ? -27.290 5.767 -44.846 1.00 53.66 502 THR B CA 1
ATOM 5196 C C . THR B 2 478 ? -25.769 5.748 -44.969 1.00 55.79 502 THR B C 1
ATOM 5197 O O . THR B 2 478 ? -25.225 5.939 -46.063 1.00 55.02 502 THR B O 1
ATOM 5201 N N . LEU B 2 479 ? -25.091 5.483 -43.850 1.00 51.29 503 LEU B N 1
ATOM 5202 C CA . LEU B 2 479 ? -23.644 5.342 -43.822 1.00 50.72 503 LEU B CA 1
ATOM 5203 C C . LEU B 2 479 ? -23.346 3.851 -43.763 1.00 52.77 503 LEU B C 1
ATOM 5204 O O . LEU B 2 479 ? -23.742 3.163 -42.813 1.00 51.60 503 LEU B O 1
ATOM 5209 N N . VAL B 2 480 ? -22.727 3.344 -44.836 1.00 49.00 504 VAL B N 1
ATOM 5210 C CA . VAL B 2 480 ? -22.425 1.924 -45.012 1.00 48.51 504 VAL B CA 1
ATOM 5211 C C . VAL B 2 480 ? -20.917 1.662 -45.040 1.00 50.99 504 VAL B C 1
ATOM 5212 O O . VAL B 2 480 ? -20.209 2.257 -45.860 1.00 50.58 504 VAL B O 1
ATOM 5216 N N . ILE B 2 481 ? -20.438 0.749 -44.160 1.00 46.52 505 ILE B N 1
ATOM 5217 C CA . ILE B 2 481 ? -19.020 0.365 -44.070 1.00 45.92 505 ILE B CA 1
ATOM 5218 C C . ILE B 2 481 ? -18.706 -0.918 -44.864 1.00 49.08 505 ILE B C 1
ATOM 5219 O O . ILE B 2 481 ? -19.468 -1.889 -44.824 1.00 47.65 505 ILE B O 1
ATOM 5224 N N . THR B 2 482 ? -17.574 -0.889 -45.592 1.00 46.12 506 THR B N 1
ATOM 5225 C CA . THR B 2 482 ? -17.026 -1.977 -46.408 1.00 45.87 506 THR B CA 1
ATOM 5226 C C . THR B 2 482 ? -15.492 -1.938 -46.300 1.00 48.71 506 THR B C 1
ATOM 5227 O O . THR B 2 482 ? -14.837 -1.206 -47.047 1.00 48.79 506 THR B O 1
ATOM 5231 N N . GLY B 2 483 ? -14.948 -2.687 -45.342 1.00 44.20 507 GLY B N 1
ATOM 5232 C CA . GLY B 2 483 ? -13.515 -2.753 -45.069 1.00 43.88 507 GLY B CA 1
ATOM 5233 C C . GLY B 2 483 ? -13.004 -1.461 -44.481 1.00 47.73 507 GLY B C 1
ATOM 5234 O O . GLY B 2 483 ? -13.345 -1.121 -43.343 1.00 48.28 507 GLY B O 1
ATOM 5235 N N . LYS B 2 484 ? -12.203 -0.723 -45.263 1.00 43.14 508 LYS B N 1
ATOM 5236 C CA . LYS B 2 484 ? -11.715 0.595 -44.859 1.00 42.64 508 LYS B CA 1
ATOM 5237 C C . LYS B 2 484 ? -12.447 1.723 -45.605 1.00 45.74 508 LYS B C 1
ATOM 5238 O O . LYS B 2 484 ? -11.987 2.862 -45.614 1.00 45.58 508 LYS B O 1
ATOM 5244 N N . LYS B 2 485 ? -13.625 1.407 -46.172 1.00 41.34 509 LYS B N 1
ATOM 5245 C CA . LYS B 2 485 ? -14.451 2.353 -46.911 1.00 40.90 509 LYS B CA 1
ATOM 5246 C C . LYS B 2 485 ? -15.815 2.568 -46.256 1.00 46.29 509 LYS B C 1
ATOM 5247 O O . LYS B 2 485 ? -16.438 1.627 -45.757 1.00 45.44 509 LYS B O 1
ATOM 5253 N N . ILE B 2 486 ? -16.260 3.831 -46.265 1.00 44.25 510 ILE B N 1
ATOM 5254 C CA . ILE B 2 486 ? -17.553 4.294 -45.766 1.00 44.48 510 ILE B CA 1
ATOM 5255 C C . ILE B 2 486 ? -18.199 5.065 -46.912 1.00 49.90 510 ILE B C 1
ATOM 5256 O O . ILE B 2 486 ? -17.545 5.905 -47.538 1.00 49.46 510 ILE B O 1
ATOM 5261 N N . THR B 2 487 ? -19.461 4.727 -47.219 1.00 46.92 511 THR B N 1
ATOM 5262 C CA . THR B 2 487 ? -20.218 5.311 -48.323 1.00 46.12 511 THR B CA 1
ATOM 5263 C C . THR B 2 487 ? -21.520 5.932 -47.819 1.00 50.26 511 THR B C 1
ATOM 5264 O O . THR B 2 487 ? -22.160 5.389 -46.914 1.00 49.37 511 THR B O 1
ATOM 5268 N N . LYS B 2 488 ? -21.903 7.073 -48.417 1.00 47.56 512 LYS B N 1
ATOM 5269 C CA . LYS B 2 488 ? -23.143 7.786 -48.125 1.00 47.52 512 LYS B CA 1
ATOM 5270 C C . LYS B 2 488 ? -24.114 7.461 -49.263 1.00 52.86 512 LYS B C 1
ATOM 5271 O O . LYS B 2 488 ? -23.938 7.940 -50.385 1.00 52.88 512 LYS B O 1
ATOM 5277 N N . ILE B 2 489 ? -25.089 6.587 -48.982 1.00 49.72 513 ILE B N 1
ATOM 5278 C CA . ILE B 2 489 ? -26.121 6.163 -49.931 1.00 49.52 513 ILE B CA 1
ATOM 5279 C C . ILE B 2 489 ? -27.428 6.883 -49.551 1.00 55.01 513 ILE B C 1
ATOM 5280 O O . ILE B 2 489 ? -27.764 6.917 -48.363 1.00 54.73 513 ILE B O 1
ATOM 5285 N N . PRO B 2 490 ? -28.174 7.473 -50.518 1.00 52.15 514 PRO B N 1
ATOM 5286 C CA . PRO B 2 490 ? -29.432 8.139 -50.149 1.00 52.34 514 PRO B CA 1
ATOM 5287 C C . PRO B 2 490 ? -30.576 7.163 -49.866 1.00 58.14 514 PRO B C 1
ATOM 5288 O O . PRO B 2 490 ? -30.577 6.039 -50.367 1.00 57.13 514 PRO B O 1
ATOM 5292 N N . LEU B 2 491 ? -31.540 7.599 -49.041 1.00 57.14 515 LEU B N 1
ATOM 5293 C CA . LEU B 2 491 ? -32.709 6.803 -48.650 1.00 57.72 515 LEU B CA 1
ATOM 5294 C C . LEU B 2 491 ? -33.787 6.766 -49.737 1.00 63.92 515 LEU B C 1
ATOM 5295 O O . LEU B 2 491 ? -34.569 5.811 -49.786 1.00 63.53 515 LEU B O 1
ATOM 5300 N N . ASN B 2 492 ? -33.820 7.792 -50.616 1.00 61.93 516 ASN B N 1
ATOM 5301 C CA . ASN B 2 492 ? -34.802 7.904 -51.700 1.00 62.48 516 ASN B CA 1
ATOM 5302 C C . ASN B 2 492 ? -34.428 7.114 -52.965 1.00 67.86 516 ASN B C 1
ATOM 5303 O O . ASN B 2 492 ? -34.951 7.388 -54.052 1.00 67.28 516 ASN B O 1
ATOM 5308 N N . GLY B 2 493 ? -33.561 6.117 -52.794 1.00 65.59 517 GLY B N 1
ATOM 5309 C CA . GLY B 2 493 ? -33.100 5.253 -53.871 1.00 65.69 517 GLY B CA 1
ATOM 5310 C C . GLY B 2 493 ? -31.839 5.747 -54.544 1.00 69.98 517 GLY B C 1
ATOM 5311 O O . GLY B 2 493 ? -31.281 6.778 -54.158 1.00 69.49 517 GLY B O 1
ATOM 5312 N N . LEU B 2 494 ? -31.390 5.006 -55.567 1.00 67.13 518 LEU B N 1
ATOM 5313 C CA . LEU B 2 494 ? -30.185 5.324 -56.320 1.00 67.24 518 LEU B CA 1
ATOM 5314 C C . LEU B 2 494 ? -30.452 5.399 -57.811 1.00 72.04 518 LEU B C 1
ATOM 5315 O O . LEU B 2 494 ? -30.012 4.549 -58.593 1.00 71.66 518 LEU B O 1
ATOM 5320 N N . GLY B 2 495 ? -31.184 6.431 -58.186 1.00 69.60 519 GLY B N 1
ATOM 5321 C CA . GLY B 2 495 ? -31.529 6.668 -59.574 1.00 70.29 519 GLY B CA 1
ATOM 5322 C C . GLY B 2 495 ? -32.831 6.033 -59.999 1.00 76.19 519 GLY B C 1
ATOM 5323 O O . GLY B 2 495 ? -33.767 5.918 -59.202 1.00 75.59 519 GLY B O 1
ATOM 5324 N N . CYS B 2 496 ? -32.885 5.622 -61.281 1.00 74.35 520 CYS B N 1
ATOM 5325 C CA . CYS B 2 496 ? -34.073 5.084 -61.938 1.00 74.60 520 CYS B CA 1
ATOM 5326 C C . CYS B 2 496 ? -33.699 4.282 -63.198 1.00 76.60 520 CYS B C 1
ATOM 5327 O O . CYS B 2 496 ? -34.325 3.263 -63.495 1.00 75.64 520 CYS B O 1
ATOM 5330 N N . ARG B 2 497 ? -32.673 4.758 -63.932 1.00 72.48 521 ARG B N 1
ATOM 5331 C CA . ARG B 2 497 ? -32.174 4.206 -65.199 1.00 71.81 521 ARG B CA 1
ATOM 5332 C C . ARG B 2 497 ? -31.614 2.765 -65.170 1.00 73.65 521 ARG B C 1
ATOM 5333 O O . ARG B 2 497 ? -31.218 2.252 -66.219 1.00 73.09 521 ARG B O 1
ATOM 5341 N N . HIS B 2 498 ? -31.607 2.109 -63.995 1.00 68.59 522 HIS B N 1
ATOM 5342 C CA . HIS B 2 498 ? -31.106 0.739 -63.838 1.00 67.46 522 HIS B CA 1
ATOM 5343 C C . HIS B 2 498 ? -32.138 -0.333 -64.191 1.00 69.71 522 HIS B C 1
ATOM 5344 O O . HIS B 2 498 ? -31.741 -1.457 -64.505 1.00 69.24 522 HIS B O 1
ATOM 5351 N N . PHE B 2 499 ? -33.451 0.006 -64.136 1.00 65.10 523 PHE B N 1
ATOM 5352 C CA . PHE B 2 499 ? -34.546 -0.916 -64.468 1.00 64.24 523 PHE B CA 1
ATOM 5353 C C . PHE B 2 499 ? -34.594 -1.212 -65.971 1.00 69.46 523 PHE B C 1
ATOM 5354 O O . PHE B 2 499 ? -34.940 -0.336 -66.772 1.00 69.02 523 PHE B O 1
ATOM 5362 N N . GLN B 2 500 ? -34.225 -2.454 -66.337 1.00 67.07 524 GLN B N 1
ATOM 5363 C CA . GLN B 2 500 ? -34.124 -2.957 -67.710 1.00 67.28 524 GLN B CA 1
ATOM 5364 C C . GLN B 2 500 ? -35.465 -3.049 -68.453 1.00 70.96 524 GLN B C 1
ATOM 5365 O O . GLN B 2 500 ? -35.539 -2.636 -69.611 1.00 70.22 524 GLN B O 1
ATOM 5371 N N . SER B 2 501 ? -36.509 -3.599 -67.794 1.00 67.45 525 SER B N 1
ATOM 5372 C CA . SER B 2 501 ? -37.842 -3.799 -68.370 1.00 67.10 525 SER B CA 1
ATOM 5373 C C . SER B 2 501 ? -38.940 -2.924 -67.741 1.00 71.16 525 SER B C 1
ATOM 5374 O O . SER B 2 501 ? -38.780 -2.447 -66.613 1.00 71.06 525 SER B O 1
ATOM 5377 N N . CYS B 2 502 ? -40.074 -2.754 -68.468 1.00 67.39 526 CYS B N 1
ATOM 5378 C CA . CYS B 2 502 ? -41.266 -2.008 -68.039 1.00 67.00 526 CYS B CA 1
ATOM 5379 C C . CYS B 2 502 ? -41.842 -2.603 -66.746 1.00 70.36 526 CYS B C 1
ATOM 5380 O O . CYS B 2 502 ? -42.359 -1.864 -65.910 1.00 69.56 526 CYS B O 1
ATOM 5383 N N . SER B 2 503 ? -41.747 -3.943 -66.600 1.00 67.29 527 SER B N 1
ATOM 5384 C CA . SER B 2 503 ? -42.173 -4.736 -65.445 1.00 67.37 527 SER B CA 1
ATOM 5385 C C . SER B 2 503 ? -41.435 -4.265 -64.185 1.00 71.27 527 SER B C 1
ATOM 5386 O O . SER B 2 503 ? -42.077 -3.846 -63.221 1.00 70.49 527 SER B O 1
ATOM 5389 N N . GLN B 2 504 ? -40.088 -4.309 -64.219 1.00 68.40 528 GLN B N 1
ATOM 5390 C CA . GLN B 2 504 ? -39.213 -3.890 -63.128 1.00 68.44 528 GLN B CA 1
ATOM 5391 C C . GLN B 2 504 ? -39.374 -2.406 -62.827 1.00 72.23 528 GLN B C 1
ATOM 5392 O O . GLN B 2 504 ? -39.384 -2.025 -61.658 1.00 72.02 528 GLN B O 1
ATOM 5398 N N . CYS B 2 505 ? -39.551 -1.587 -63.879 1.00 68.54 529 CYS B N 1
ATOM 5399 C CA . CYS B 2 505 ? -39.749 -0.144 -63.781 1.00 68.72 529 CYS B CA 1
ATOM 5400 C C . CYS B 2 505 ? -41.022 0.233 -63.020 1.00 70.01 529 CYS B C 1
ATOM 5401 O O . CYS B 2 505 ? -40.994 1.167 -62.221 1.00 69.01 529 CYS B O 1
ATOM 5404 N N . LEU B 2 506 ? -42.133 -0.483 -63.280 1.00 65.46 530 LEU B N 1
ATOM 5405 C CA . LEU B 2 506 ? -43.441 -0.237 -62.663 1.00 64.70 530 LEU B CA 1
ATOM 5406 C C . LEU B 2 506 ? -43.604 -0.886 -61.289 1.00 67.60 530 LEU B C 1
ATOM 5407 O O . LEU B 2 506 ? -44.522 -0.524 -60.549 1.00 66.98 530 LEU B O 1
ATOM 5412 N N . SER B 2 507 ? -42.711 -1.835 -60.944 1.00 63.57 531 SER B N 1
ATOM 5413 C CA . SER B 2 507 ? -42.718 -2.529 -59.655 1.00 63.04 531 SER B CA 1
ATOM 5414 C C . SER B 2 507 ? -41.992 -1.705 -58.581 1.00 65.95 531 SER B C 1
ATOM 5415 O O . SER B 2 507 ? -42.048 -2.050 -57.396 1.00 66.00 531 SER B O 1
ATOM 5418 N N . ALA B 2 508 ? -41.313 -0.619 -59.004 1.00 61.24 532 ALA B N 1
ATOM 5419 C CA . ALA B 2 508 ? -40.556 0.289 -58.148 1.00 60.57 532 ALA B CA 1
ATOM 5420 C C . ALA B 2 508 ? -41.460 1.057 -57.173 1.00 64.78 532 ALA B C 1
ATOM 5421 O O . ALA B 2 508 ? -42.553 1.467 -57.570 1.00 64.76 532 ALA B O 1
ATOM 5423 N N . PRO B 2 509 ? -41.039 1.267 -55.899 1.00 61.57 533 PRO B N 1
ATOM 5424 C CA . PRO B 2 509 ? -41.900 2.022 -54.962 1.00 61.38 533 PRO B CA 1
ATOM 5425 C C . PRO B 2 509 ? -42.123 3.494 -55.361 1.00 65.26 533 PRO B C 1
ATOM 5426 O O . PRO B 2 509 ? -41.279 4.071 -56.054 1.00 63.92 533 PRO B O 1
ATOM 5430 N N . PRO B 2 510 ? -43.275 4.101 -54.974 1.00 62.91 534 PRO B N 1
ATOM 5431 C CA . PRO B 2 510 ? -43.575 5.481 -55.408 1.00 63.05 534 PRO B CA 1
ATOM 5432 C C . PRO B 2 510 ? -42.580 6.600 -55.097 1.00 67.71 534 PRO B C 1
ATOM 5433 O O . PRO B 2 510 ? -42.554 7.570 -55.854 1.00 67.79 534 PRO B O 1
ATOM 5437 N N . PHE B 2 511 ? -41.773 6.487 -54.020 1.00 64.27 535 PHE B N 1
ATOM 5438 C CA . PHE B 2 511 ? -40.801 7.533 -53.664 1.00 64.35 535 PHE B CA 1
ATOM 5439 C C . PHE B 2 511 ? -39.632 7.669 -54.648 1.00 69.96 535 PHE B C 1
ATOM 5440 O O . PHE B 2 511 ? -38.983 8.719 -54.698 1.00 69.58 535 PHE B O 1
ATOM 5448 N N . VAL B 2 512 ? -39.374 6.608 -55.433 1.00 67.79 536 VAL B N 1
ATOM 5449 C CA . VAL B 2 512 ? -38.320 6.569 -56.450 1.00 68.15 536 VAL B CA 1
ATOM 5450 C C . VAL B 2 512 ? -38.753 7.424 -57.662 1.00 73.80 536 VAL B C 1
ATOM 5451 O O . VAL B 2 512 ? -37.897 7.926 -58.396 1.00 73.07 536 VAL B O 1
ATOM 5455 N N . GLN B 2 513 ? -40.089 7.617 -57.827 1.00 72.02 537 GLN B N 1
ATOM 5456 C CA . GLN B 2 513 ? -40.748 8.400 -58.883 1.00 72.56 537 GLN B CA 1
ATOM 5457 C C . GLN B 2 513 ? -40.314 7.997 -60.298 1.00 77.61 537 GLN B C 1
ATOM 5458 O O . GLN B 2 513 ? -39.941 8.840 -61.120 1.00 77.14 537 GLN B O 1
ATOM 5464 N N . CYS B 2 514 ? -40.379 6.679 -60.562 1.00 75.12 538 CYS B N 1
ATOM 5465 C CA . CYS B 2 514 ? -40.019 6.040 -61.823 1.00 75.26 538 CYS B CA 1
ATOM 5466 C C . CYS B 2 514 ? -41.229 5.774 -62.707 1.00 79.44 538 CYS B C 1
ATOM 5467 O O . CYS B 2 514 ? -42.340 5.600 -62.205 1.00 79.14 538 CYS B O 1
ATOM 5470 N N . GLY B 2 515 ? -40.987 5.725 -64.013 1.00 76.04 539 GLY B N 1
ATOM 5471 C CA . GLY B 2 515 ? -42.001 5.462 -65.023 1.00 75.73 539 GLY B CA 1
ATOM 5472 C C . GLY B 2 515 ? -41.386 5.060 -66.342 1.00 79.61 539 GLY B C 1
ATOM 5473 O O . GLY B 2 515 ? -40.232 5.400 -66.619 1.00 78.91 539 GLY B O 1
ATOM 5474 N N . TRP B 2 516 ? -42.144 4.308 -67.153 1.00 76.65 540 TRP B N 1
ATOM 5475 C CA . TRP B 2 516 ? -41.670 3.835 -68.449 1.00 76.54 540 TRP B CA 1
ATOM 5476 C C . TRP B 2 516 ? -41.931 4.847 -69.552 1.00 82.43 540 TRP B C 1
ATOM 5477 O O . TRP B 2 516 ? -43.043 5.366 -69.670 1.00 81.59 540 TRP B O 1
ATOM 5488 N N . CYS B 2 517 ? -40.888 5.129 -70.345 1.00 81.21 541 CYS B N 1
ATOM 5489 C CA . CYS B 2 517 ? -40.914 6.065 -71.466 1.00 82.12 541 CYS B CA 1
ATOM 5490 C C . CYS B 2 517 ? -40.409 5.346 -72.736 1.00 85.50 541 CYS B C 1
ATOM 5491 O O . CYS B 2 517 ? -39.235 5.458 -73.105 1.00 84.83 541 CYS B O 1
ATOM 5494 N N . HIS B 2 518 ? -41.312 4.561 -73.366 1.00 81.91 542 HIS B N 1
ATOM 5495 C CA . HIS B 2 518 ? -41.097 3.772 -74.585 1.00 81.90 542 HIS B CA 1
ATOM 5496 C C . HIS B 2 518 ? -40.034 2.658 -74.478 1.00 83.95 542 HIS B C 1
ATOM 5497 O O . HIS B 2 518 ? -40.366 1.490 -74.686 1.00 83.46 542 HIS B O 1
ATOM 5504 N N . ASP B 2 519 ? -38.769 3.019 -74.191 1.00 79.14 543 ASP B N 1
ATOM 5505 C CA . ASP B 2 519 ? -37.641 2.085 -74.126 1.00 78.30 543 ASP B CA 1
ATOM 5506 C C . ASP B 2 519 ? -36.754 2.239 -72.874 1.00 80.81 543 ASP B C 1
ATOM 5507 O O . ASP B 2 519 ? -35.872 1.406 -72.644 1.00 80.10 543 ASP B O 1
ATOM 5512 N N . LYS B 2 520 ? -36.997 3.283 -72.062 1.00 76.39 544 LYS B N 1
ATOM 5513 C CA . LYS B 2 520 ? -36.193 3.559 -70.871 1.00 75.64 544 LYS B CA 1
ATOM 5514 C C . LYS B 2 520 ? -37.004 3.902 -69.615 1.00 77.71 544 LYS B C 1
ATOM 5515 O O . LYS B 2 520 ? -38.054 4.545 -69.710 1.00 76.97 544 LYS B O 1
ATOM 5521 N N . CYS B 2 521 ? -36.491 3.484 -68.436 1.00 72.98 545 CYS B N 1
ATOM 5522 C CA . CYS B 2 521 ? -37.098 3.766 -67.137 1.00 72.03 545 CYS B CA 1
ATOM 5523 C C . CYS B 2 521 ? -36.486 5.053 -66.608 1.00 76.54 545 CYS B C 1
ATOM 5524 O O . CYS B 2 521 ? -35.297 5.086 -66.284 1.00 76.21 545 CYS B O 1
ATOM 5527 N N . VAL B 2 522 ? -37.286 6.128 -66.586 1.00 73.63 546 VAL B N 1
ATOM 5528 C CA . VAL B 2 522 ? -36.863 7.476 -66.184 1.00 73.78 546 VAL B CA 1
ATOM 5529 C C . VAL B 2 522 ? -37.928 8.183 -65.327 1.00 79.06 546 VAL B C 1
ATOM 5530 O O . VAL B 2 522 ? -38.998 7.624 -65.075 1.00 79.04 546 VAL B O 1
ATOM 5534 N N . ARG B 2 523 ? -37.634 9.423 -64.898 1.00 76.35 547 ARG B N 1
ATOM 5535 C CA . ARG B 2 523 ? -38.566 10.268 -64.150 1.00 76.47 547 ARG B CA 1
ATOM 5536 C C . ARG B 2 523 ? -39.466 10.981 -65.168 1.00 80.75 547 ARG B C 1
ATOM 5537 O O . ARG B 2 523 ? -39.137 11.002 -66.357 1.00 80.19 547 ARG B O 1
ATOM 5545 N N . SER B 2 524 ? -40.589 11.566 -64.705 1.00 78.02 548 SER B N 1
ATOM 5546 C CA . SER B 2 524 ? -41.570 12.267 -65.547 1.00 78.21 548 SER B CA 1
ATOM 5547 C C . SER B 2 524 ? -40.960 13.393 -66.379 1.00 82.68 548 SER B C 1
ATOM 5548 O O . SER B 2 524 ? -41.237 13.491 -67.574 1.00 82.07 548 SER B O 1
ATOM 5551 N N . GLU B 2 525 ? -40.103 14.209 -65.748 1.00 80.16 549 GLU B N 1
ATOM 5552 C CA . GLU B 2 525 ? -39.403 15.351 -66.343 1.00 80.38 549 GLU B CA 1
ATOM 5553 C C . GLU B 2 525 ? -38.357 14.992 -67.411 1.00 84.56 549 GLU B C 1
ATOM 5554 O O . GLU B 2 525 ? -37.990 15.858 -68.207 1.00 84.21 549 GLU B O 1
ATOM 5560 N N . GLU B 2 526 ? -37.891 13.730 -67.442 1.00 81.45 550 GLU B N 1
ATOM 5561 C CA . GLU B 2 526 ? -36.888 13.282 -68.415 1.00 81.51 550 GLU B CA 1
ATOM 5562 C C . GLU B 2 526 ? -37.396 12.389 -69.576 1.00 85.92 550 GLU B C 1
ATOM 5563 O O . GLU B 2 526 ? -36.583 11.858 -70.343 1.00 85.10 550 GLU B O 1
ATOM 5569 N N . CYS B 2 527 ? -38.736 12.276 -69.739 1.00 83.47 551 CYS B N 1
ATOM 5570 C CA . CYS B 2 527 ? -39.348 11.499 -70.825 1.00 83.93 551 CYS B CA 1
ATOM 5571 C C . CYS B 2 527 ? -39.447 12.361 -72.094 1.00 89.49 551 CYS B C 1
ATOM 5572 O O . CYS B 2 527 ? -40.278 13.275 -72.171 1.00 88.77 551 CYS B O 1
ATOM 5575 N N . LEU B 2 528 ? -38.559 12.070 -73.071 1.00 87.32 552 LEU B N 1
ATOM 5576 C CA . LEU B 2 528 ? -38.427 12.759 -74.360 1.00 87.61 552 LEU B CA 1
ATOM 5577 C C . LEU B 2 528 ? -39.749 12.772 -75.130 1.00 91.89 552 LEU B C 1
ATOM 5578 O O . LEU B 2 528 ? -40.376 13.828 -75.251 1.00 91.36 552 LEU B O 1
ATOM 5583 N N . SER B 2 529 ? -40.169 11.583 -75.619 1.00 88.71 553 SER B N 1
ATOM 5584 C CA . SER B 2 529 ? -41.376 11.320 -76.408 1.00 88.47 553 SER B CA 1
ATOM 5585 C C . SER B 2 529 ? -42.690 11.783 -75.764 1.00 92.05 553 SER B C 1
ATOM 5586 O O . SER B 2 529 ? -43.577 12.265 -76.471 1.00 91.72 553 SER B O 1
ATOM 5589 N N . GLY B 2 530 ? -42.792 11.646 -74.443 1.00 87.86 554 GLY B N 1
ATOM 5590 C CA . GLY B 2 530 ? -43.979 12.038 -73.692 1.00 87.09 554 GLY B CA 1
ATOM 5591 C C . GLY B 2 530 ? -44.875 10.877 -73.303 1.00 88.88 554 GLY B C 1
ATOM 5592 O O . GLY B 2 530 ? -45.845 11.071 -72.563 1.00 88.84 554 GLY B O 1
ATOM 5593 N N . THR B 2 531 ? -44.549 9.656 -73.786 1.00 82.79 555 THR B N 1
ATOM 5594 C CA . THR B 2 531 ? -45.288 8.425 -73.489 1.00 81.22 555 THR B CA 1
ATOM 5595 C C . THR B 2 531 ? -44.889 7.856 -72.108 1.00 81.22 555 THR B C 1
ATOM 5596 O O . THR B 2 531 ? -44.414 6.720 -72.004 1.00 81.04 555 THR B O 1
ATOM 5600 N N . TRP B 2 532 ? -45.099 8.661 -71.047 1.00 74.48 556 TRP B N 1
ATOM 5601 C CA . TRP B 2 532 ? -44.725 8.327 -69.673 1.00 72.85 556 TRP B CA 1
ATOM 5602 C C . TRP B 2 532 ? -45.879 7.786 -68.830 1.00 74.51 556 TRP B C 1
ATOM 5603 O O . TRP B 2 532 ? -46.832 8.513 -68.543 1.00 73.97 556 TRP B O 1
ATOM 5614 N N . THR B 2 533 ? -45.785 6.501 -68.429 1.00 69.53 557 THR B N 1
ATOM 5615 C CA . THR B 2 533 ? -46.788 5.831 -67.587 1.00 68.24 557 THR B CA 1
ATOM 5616 C C . THR B 2 533 ? -46.164 5.120 -66.391 1.00 69.79 557 THR B C 1
ATOM 5617 O O . THR B 2 533 ? -44.994 4.732 -66.425 1.00 69.23 557 THR B O 1
ATOM 5621 N N . GLN B 2 534 ? -46.973 4.949 -65.340 1.00 64.66 558 GLN B N 1
ATOM 5622 C CA . GLN B 2 534 ? -46.655 4.230 -64.111 1.00 63.71 558 GLN B CA 1
ATOM 5623 C C . GLN B 2 534 ? -47.711 3.119 -63.942 1.00 66.44 558 GLN B C 1
ATOM 5624 O O . GLN B 2 534 ? -47.731 2.437 -62.915 1.00 65.38 558 GLN B O 1
ATOM 5630 N N . GLN B 2 535 ? -48.574 2.936 -64.970 1.00 62.98 559 GLN B N 1
ATOM 5631 C CA . GLN B 2 535 ? -49.703 2.001 -64.961 1.00 62.68 559 GLN B CA 1
ATOM 5632 C C . GLN B 2 535 ? -49.743 0.976 -66.096 1.00 66.37 559 GLN B C 1
ATOM 5633 O O . GLN B 2 535 ? -50.208 -0.137 -65.871 1.00 65.59 559 GLN B O 1
ATOM 5639 N N . ILE B 2 536 ? -49.339 1.357 -67.320 1.00 63.32 560 ILE B N 1
ATOM 5640 C CA . ILE B 2 536 ? -49.452 0.470 -68.483 1.00 63.31 560 ILE B CA 1
ATOM 5641 C C . ILE B 2 536 ? -48.126 0.057 -69.127 1.00 68.39 560 ILE B C 1
ATOM 5642 O O . ILE B 2 536 ? -47.282 0.905 -69.418 1.00 68.22 560 ILE B O 1
ATOM 5647 N N . CYS B 2 537 ? -47.979 -1.258 -69.373 1.00 65.87 561 CYS B N 1
ATOM 5648 C CA . CYS B 2 537 ? -46.858 -1.871 -70.077 1.00 66.38 561 CYS B CA 1
ATOM 5649 C C . CYS B 2 537 ? -47.441 -2.610 -71.266 1.00 70.28 561 CYS B C 1
ATOM 5650 O O . CYS B 2 537 ? -48.166 -3.587 -71.087 1.00 69.88 561 CYS B O 1
ATOM 5653 N N . LEU B 2 538 ? -47.174 -2.113 -72.473 1.00 66.80 562 LEU B N 1
ATOM 5654 C CA . LEU B 2 538 ? -47.639 -2.739 -73.707 1.00 66.57 562 LEU B CA 1
ATOM 5655 C C . LEU B 2 538 ? -46.535 -3.688 -74.231 1.00 71.16 562 LEU B C 1
ATOM 5656 O O . LEU B 2 538 ? -45.470 -3.715 -73.604 1.00 70.52 562 LEU B O 1
ATOM 5661 N N . PRO B 2 539 ? -46.741 -4.529 -75.290 1.00 68.69 563 PRO B N 1
ATOM 5662 C CA . PRO B 2 539 ? -45.640 -5.412 -75.731 1.00 69.02 563 PRO B CA 1
ATOM 5663 C C . PRO B 2 539 ? -44.517 -4.632 -76.424 1.00 75.48 563 PRO B C 1
ATOM 5664 O O . PRO B 2 539 ? -44.535 -4.454 -77.649 1.00 75.77 563 PRO B O 1
ATOM 5668 N N . ALA B 2 540 ? -43.557 -4.126 -75.612 1.00 72.63 564 ALA B N 1
ATOM 5669 C CA . ALA B 2 540 ? -42.420 -3.323 -76.074 1.00 107.72 564 ALA B CA 1
ATOM 5670 C C . ALA B 2 540 ? -41.291 -4.204 -76.603 1.00 146.08 564 ALA B C 1
ATOM 5671 O O . ALA B 2 540 ? -40.809 -3.985 -77.712 1.00 110.24 564 ALA B O 1
ATOM 5673 N N . ILE C 3 1 ? -17.988 18.173 -1.303 1.00 46.60 495 ILE P N 1
ATOM 5674 C CA . ILE C 3 1 ? -18.179 19.551 -1.743 1.00 46.41 495 ILE P CA 1
ATOM 5675 C C . ILE C 3 1 ? -16.863 20.055 -2.341 1.00 51.46 495 ILE P C 1
ATOM 5676 O O . ILE C 3 1 ? -15.864 20.166 -1.628 1.00 51.36 495 ILE P O 1
ATOM 5681 N N . VAL C 3 2 ? -16.864 20.336 -3.652 1.00 49.18 496 VAL P N 1
ATOM 5682 C CA . VAL C 3 2 ? -15.698 20.857 -4.376 1.00 49.38 496 VAL P CA 1
ATOM 5683 C C . VAL C 3 2 ? -15.741 22.387 -4.300 1.00 54.22 496 VAL P C 1
ATOM 5684 O O . VAL C 3 2 ? -16.813 22.979 -4.449 1.00 53.74 496 VAL P O 1
ATOM 5688 N N . GLY C 3 3 ? -14.590 22.993 -4.008 1.00 51.22 497 GLY P N 1
ATOM 5689 C CA . GLY C 3 3 ? -14.450 24.437 -3.855 1.00 51.49 497 GLY P CA 1
ATOM 5690 C C . GLY C 3 3 ? -15.195 24.959 -2.643 1.00 56.18 497 GLY P C 1
ATOM 5691 O O . GLY C 3 3 ? -15.714 26.079 -2.658 1.00 55.63 497 GLY P O 1
ATOM 5692 N N . GLY C 3 4 ? -15.254 24.128 -1.605 1.00 53.26 498 GLY P N 1
ATOM 5693 C CA . GLY C 3 4 ? -15.957 24.430 -0.367 1.00 53.03 498 GLY P CA 1
ATOM 5694 C C . GLY C 3 4 ? -15.085 24.841 0.798 1.00 56.33 498 GLY P C 1
ATOM 5695 O O . GLY C 3 4 ? -13.855 24.876 0.697 1.00 56.41 498 GLY P O 1
ATOM 5696 N N . TYR C 3 5 ? -15.738 25.151 1.919 1.00 51.65 499 TYR P N 1
ATOM 5697 C CA . TYR C 3 5 ? -15.101 25.592 3.153 1.00 51.54 499 TYR P CA 1
ATOM 5698 C C . TYR C 3 5 ? -15.632 24.740 4.312 1.00 55.37 499 TYR P C 1
ATOM 5699 O O . TYR C 3 5 ? -16.652 24.076 4.116 1.00 54.99 499 TYR P O 1
ATOM 5708 N N . PRO C 3 6 ? -15.006 24.729 5.522 1.00 51.49 500 PRO P N 1
ATOM 5709 C CA . PRO C 3 6 ? -15.591 23.952 6.627 1.00 51.23 500 PRO P CA 1
ATOM 5710 C C . PRO C 3 6 ? -16.947 24.542 7.009 1.00 54.30 500 PRO P C 1
ATOM 5711 O O . PRO C 3 6 ? -17.108 25.766 6.998 1.00 53.50 500 PRO P O 1
ATOM 5715 N N . TRP C 3 7 ? -17.922 23.660 7.296 1.00 50.34 501 TRP P N 1
ATOM 5716 C CA . TRP C 3 7 ? -19.318 23.960 7.636 1.00 49.84 501 TRP P CA 1
ATOM 5717 C C . TRP C 3 7 ? -19.598 25.264 8.412 1.00 52.83 501 TRP P C 1
ATOM 5718 O O . TRP C 3 7 ? -20.614 25.916 8.160 1.00 51.41 501 TRP P O 1
ATOM 5729 N N . TRP C 3 8 ? -18.704 25.634 9.346 1.00 50.15 502 TRP P N 1
ATOM 5730 C CA . TRP C 3 8 ? -18.827 26.826 10.190 1.00 50.70 502 TRP P CA 1
ATOM 5731 C C . TRP C 3 8 ? -18.443 28.158 9.495 1.00 55.02 502 TRP P C 1
ATOM 5732 O O . TRP C 3 8 ? -18.062 29.114 10.174 1.00 54.98 502 TRP P O 1
ATOM 5743 N N . MET C 3 9 ? -18.584 28.225 8.148 1.00 50.97 503 MET P N 1
ATOM 5744 C CA . MET C 3 9 ? -18.280 29.403 7.328 1.00 61.49 503 MET P CA 1
ATOM 5745 C C . MET C 3 9 ? -19.463 29.750 6.435 1.00 82.71 503 MET P C 1
ATOM 5746 O O . MET C 3 9 ? -20.489 30.221 6.919 1.00 49.74 503 MET P O 1
#

Organism: Homo sapiens (NCBI:txid9606)